Protein AF-0000000079809867 (afdb_homodimer)

Organism: NCBI:txid164759

Structure (mmCIF, N/CA/C/O backbone):
data_AF-0000000079809867-model_v1
#
loop_
_entity.id
_entity.type
_entity.pdbx_description
1 polymer 'Ribosomal RNA small subunit methyltransferase I'
#
loop_
_atom_site.group_PDB
_atom_site.id
_atom_site.type_symbol
_atom_site.label_atom_id
_atom_site.label_alt_id
_atom_site.label_comp_id
_atom_site.label_asym_id
_atom_site.label_entity_id
_atom_site.label_seq_id
_atom_site.pdbx_PDB_ins_code
_atom_site.Cartn_x
_atom_site.Cartn_y
_atom_site.Cartn_z
_atom_site.occupancy
_atom_site.B_iso_or_equiv
_atom_site.auth_seq_id
_atom_site.auth_comp_id
_atom_site.auth_asym_id
_atom_site.auth_atom_id
_atom_site.pdbx_PDB_model_num
ATOM 1 N N . MET A 1 1 ? 5.133 -26.328 -7.555 1 54.03 1 MET A N 1
ATOM 2 C CA . MET A 1 1 ? 3.998 -25.719 -8.234 1 54.03 1 MET A CA 1
ATOM 3 C C . MET A 1 1 ? 2.73 -26.547 -8.031 1 54.03 1 MET A C 1
ATOM 5 O O . MET A 1 1 ? 1.678 -26 -7.699 1 54.03 1 MET A O 1
ATOM 9 N N . SER A 1 2 ? 2.916 -27.859 -8.242 1 59.94 2 SER A N 1
ATOM 10 C CA . SER A 1 2 ? 1.771 -28.734 -8 1 59.94 2 SER A CA 1
ATOM 11 C C . SER A 1 2 ? 1.283 -28.609 -6.559 1 59.94 2 SER A C 1
ATOM 13 O O . SER A 1 2 ? 0.077 -28.547 -6.309 1 59.94 2 SER A O 1
ATOM 15 N N . ALA A 1 3 ? 2.232 -28.391 -5.742 1 57.31 3 ALA A N 1
ATOM 16 C CA . ALA A 1 3 ? 1.884 -28.344 -4.324 1 57.31 3 ALA A CA 1
ATOM 17 C C . ALA A 1 3 ? 1.095 -27.078 -4.004 1 57.31 3 ALA A C 1
ATOM 19 O O . ALA A 1 3 ? 0.098 -27.125 -3.279 1 57.31 3 ALA A O 1
ATOM 20 N N . ALA A 1 4 ? 1.498 -26.031 -4.641 1 59.59 4 ALA A N 1
ATOM 21 C CA . ALA A 1 4 ? 0.821 -24.766 -4.371 1 59.59 4 ALA A CA 1
ATOM 22 C C . ALA A 1 4 ? -0.589 -24.766 -4.953 1 59.59 4 ALA A C 1
ATOM 24 O O . ALA A 1 4 ? -1.524 -24.25 -4.332 1 59.59 4 ALA A O 1
ATOM 25 N N . ARG A 1 5 ? -0.676 -25.375 -5.973 1 68.25 5 ARG A N 1
ATOM 26 C CA . ARG A 1 5 ? -1.995 -25.5 -6.582 1 68.25 5 ARG A CA 1
ATOM 27 C C . ARG A 1 5 ? -2.912 -26.359 -5.715 1 68.25 5 ARG A C 1
ATOM 29 O O . ARG A 1 5 ? -4.078 -26.016 -5.512 1 68.25 5 ARG A O 1
ATOM 36 N N . ASP A 1 6 ? -2.227 -27.328 -5.266 1 75.06 6 ASP A N 1
ATOM 37 C CA . ASP A 1 6 ? -2.975 -28.219 -4.375 1 75.06 6 ASP A CA 1
ATOM 38 C C . ASP A 1 6 ? -3.369 -27.5 -3.088 1 75.06 6 ASP A C 1
ATOM 40 O O . ASP A 1 6 ? -4.461 -27.703 -2.561 1 75.06 6 ASP A O 1
ATOM 44 N N . ALA A 1 7 ? -2.459 -26.594 -2.758 1 73.69 7 ALA A N 1
ATOM 45 C CA . ALA A 1 7 ? -2.738 -25.844 -1.543 1 73.69 7 ALA A CA 1
ATOM 46 C C . ALA A 1 7 ? -3.953 -24.938 -1.729 1 73.69 7 ALA A C 1
ATOM 48 O O . ALA A 1 7 ? -4.797 -24.828 -0.837 1 73.69 7 ALA A O 1
ATOM 49 N N . ALA A 1 8 ? -4.082 -24.375 -2.816 1 82.31 8 ALA A N 1
ATOM 50 C CA . ALA A 1 8 ? -5.223 -23.5 -3.08 1 82.31 8 ALA A CA 1
ATOM 51 C C . ALA A 1 8 ? -6.52 -24.297 -3.172 1 82.31 8 ALA A C 1
ATOM 53 O O . ALA A 1 8 ? -7.543 -23.906 -2.605 1 82.31 8 ALA A O 1
ATOM 54 N N . ALA A 1 9 ? -6.434 -25.453 -3.781 1 82.88 9 ALA A N 1
ATOM 55 C CA . ALA A 1 9 ? -7.629 -26.234 -4.062 1 82.88 9 ALA A CA 1
ATOM 56 C C . ALA A 1 9 ? -8.188 -26.859 -2.785 1 82.88 9 ALA A C 1
ATOM 58 O O . ALA A 1 9 ? -9.398 -27.094 -2.672 1 82.88 9 ALA A O 1
ATOM 59 N N . ALA A 1 10 ? -7.371 -27.031 -1.84 1 83.62 10 ALA A N 1
ATOM 60 C CA . ALA A 1 10 ? -7.758 -27.75 -0.632 1 83.62 10 ALA A CA 1
ATOM 61 C C . ALA A 1 10 ? -8.383 -26.812 0.394 1 83.62 10 ALA A C 1
ATOM 63 O O . ALA A 1 10 ? -8.969 -27.266 1.384 1 83.62 10 ALA A O 1
ATOM 64 N N . GLN A 1 11 ? -8.391 -25.562 0.105 1 88.81 11 GLN A N 1
ATOM 65 C CA . GLN A 1 11 ? -8.875 -24.594 1.072 1 88.81 11 GLN A CA 1
ATOM 66 C C . GLN A 1 11 ? -10.391 -24.422 0.968 1 88.81 11 GLN A C 1
ATOM 68 O O . GLN A 1 11 ? -11 -24.859 -0.004 1 88.81 11 GLN A O 1
ATOM 73 N N . HIS A 1 12 ? -10.875 -23.875 2.061 1 90.31 12 HIS A N 1
ATOM 74 C CA . HIS A 1 12 ? -12.305 -23.578 2.08 1 90.31 12 HIS A CA 1
ATOM 75 C C . HIS A 1 12 ? -12.602 -22.203 1.491 1 90.31 12 HIS A C 1
ATOM 77 O O . HIS A 1 12 ? -12.016 -21.203 1.919 1 90.31 12 HIS A O 1
ATOM 83 N N . TYR A 1 13 ? -13.477 -22.203 0.515 1 95 13 TYR A N 1
ATOM 84 C CA . TYR A 1 13 ? -13.938 -20.969 -0.114 1 95 13 TYR A CA 1
ATOM 85 C C . TYR A 1 13 ? -15.43 -20.766 0.12 1 95 13 TYR A C 1
ATOM 87 O O . TYR A 1 13 ? -16.25 -21.219 -0.674 1 95 13 TYR A O 1
ATOM 95 N N . PRO A 1 14 ? -15.75 -20 1.085 1 95.44 14 PRO A N 1
ATOM 96 C CA . PRO A 1 14 ? -17.156 -19.859 1.492 1 95.44 14 PRO A CA 1
ATOM 97 C C . PRO A 1 14 ? -18.047 -19.359 0.364 1 95.44 14 PRO A C 1
ATOM 99 O O . PRO A 1 14 ? -17.625 -18.516 -0.439 1 95.44 14 PRO A O 1
ATOM 102 N N . GLN A 1 15 ? -19.281 -19.859 0.411 1 96.69 15 GLN A N 1
ATOM 103 C CA . GLN A 1 15 ? -20.328 -19.328 -0.459 1 96.69 15 GLN A CA 1
ATOM 104 C C . GLN A 1 15 ? -20.922 -18.047 0.105 1 96.69 15 GLN A C 1
ATOM 106 O O . GLN A 1 15 ? -20.734 -17.734 1.281 1 96.69 15 GLN A O 1
ATOM 111 N N . GLY A 1 16 ? -21.578 -17.266 -0.773 1 97.81 16 GLY A N 1
ATOM 112 C CA . GLY A 1 16 ? -22.203 -16.031 -0.326 1 97.81 16 GLY A CA 1
ATOM 113 C C . GLY A 1 16 ? -21.203 -14.969 0.082 1 97.81 16 GLY A C 1
ATOM 114 O O . GLY A 1 16 ? -21.469 -14.164 0.981 1 97.81 16 GLY A O 1
ATOM 115 N N . ALA A 1 17 ? -20.016 -15.055 -0.554 1 98.12 17 ALA A N 1
ATOM 116 C CA . ALA A 1 17 ? -18.953 -14.109 -0.204 1 98.12 17 ALA A CA 1
ATOM 117 C C . ALA A 1 17 ? -18.391 -13.43 -1.449 1 98.12 17 ALA A C 1
ATOM 119 O O . ALA A 1 17 ? -18.406 -14.008 -2.539 1 98.12 17 ALA A O 1
ATOM 120 N N . LEU A 1 18 ? -18 -12.195 -1.239 1 98.62 18 LEU A N 1
ATOM 121 C CA . LEU A 1 18 ? -17.297 -11.438 -2.273 1 98.62 18 LEU A CA 1
ATOM 122 C C . LEU A 1 18 ? -15.789 -11.609 -2.15 1 98.62 18 LEU A C 1
ATOM 124 O O . LEU A 1 18 ? -15.211 -11.281 -1.115 1 98.62 18 LEU A O 1
ATOM 128 N N . TYR A 1 19 ? -15.188 -12.164 -3.182 1 98.62 19 TYR A N 1
ATOM 129 C CA . TYR A 1 19 ? -13.734 -12.281 -3.248 1 98.62 19 TYR A CA 1
ATOM 130 C C . TYR A 1 19 ? -13.133 -11.109 -4.004 1 98.62 19 TYR A C 1
ATOM 132 O O . TYR A 1 19 ? -13.43 -10.891 -5.18 1 98.62 19 TYR A O 1
ATOM 140 N N . VAL A 1 20 ? -12.336 -10.328 -3.344 1 98.5 20 VAL A N 1
ATOM 141 C CA . VAL A 1 20 ? -11.656 -9.195 -3.963 1 98.5 20 VAL A CA 1
ATOM 142 C C . VAL A 1 20 ? -10.25 -9.602 -4.391 1 98.5 20 VAL A C 1
ATOM 144 O O . VAL A 1 20 ? -9.359 -9.773 -3.551 1 98.5 20 VAL A O 1
ATOM 147 N N . VAL A 1 21 ? -10.047 -9.68 -5.707 1 98.31 21 VAL A N 1
ATOM 148 C CA . VAL A 1 21 ? -8.898 -10.406 -6.242 1 98.31 21 VAL A CA 1
ATOM 149 C C . VAL A 1 21 ? -7.93 -9.43 -6.906 1 98.31 21 VAL A C 1
ATOM 151 O O . VAL A 1 21 ? -8.312 -8.695 -7.82 1 98.31 21 VAL A O 1
ATOM 154 N N . ALA A 1 22 ? -6.684 -9.461 -6.449 1 98.44 22 ALA A N 1
ATOM 155 C CA . ALA A 1 22 ? -5.633 -8.688 -7.105 1 98.44 22 ALA A CA 1
ATOM 156 C C . ALA A 1 22 ? -5.16 -9.375 -8.383 1 98.44 22 ALA A C 1
ATOM 158 O O . ALA A 1 22 ? -5 -10.602 -8.414 1 98.44 22 ALA A O 1
ATOM 159 N N . THR A 1 23 ? -4.984 -8.617 -9.43 1 97.62 23 THR A N 1
ATOM 160 C CA . THR A 1 23 ? -4.484 -9.109 -10.703 1 97.62 23 THR A CA 1
ATOM 161 C C . THR A 1 23 ? -3.152 -8.461 -11.055 1 97.62 23 THR A C 1
ATOM 163 O O . THR A 1 23 ? -2.691 -7.559 -10.352 1 97.62 23 THR A O 1
ATOM 166 N N . PRO A 1 24 ? -2.504 -8.914 -12.078 1 97.06 24 PRO A N 1
ATOM 167 C CA . PRO A 1 24 ? -1.196 -8.367 -12.445 1 97.06 24 PRO A CA 1
ATOM 168 C C . PRO A 1 24 ? -1.267 -6.895 -12.852 1 97.06 24 PRO A C 1
ATOM 170 O O . PRO A 1 24 ? -2.324 -6.414 -13.266 1 97.06 24 PRO A O 1
ATOM 173 N N . ILE A 1 25 ? -0.095 -6.25 -12.75 1 97.12 25 ILE A N 1
ATOM 174 C CA . ILE A 1 25 ? -0.03 -4.848 -13.156 1 97.12 25 ILE A CA 1
ATOM 175 C C . ILE A 1 25 ? 0.797 -4.719 -14.43 1 97.12 25 ILE A C 1
ATOM 177 O O . ILE A 1 25 ? 1.197 -3.615 -14.805 1 97.12 25 ILE A O 1
ATOM 181 N N . GLY A 1 26 ? 1.12 -5.844 -15.094 1 94.69 26 GLY A N 1
ATOM 182 C CA . GLY A 1 26 ? 1.86 -5.793 -16.344 1 94.69 26 GLY A CA 1
ATOM 183 C C . GLY A 1 26 ? 2.477 -7.125 -16.734 1 94.69 26 GLY A C 1
ATOM 184 O O . GLY A 1 26 ? 2.678 -7.402 -17.906 1 94.69 26 GLY A O 1
ATOM 185 N N . ASN A 1 27 ? 2.854 -7.934 -15.789 1 95.81 27 ASN A N 1
ATOM 186 C CA . ASN A 1 27 ? 3.439 -9.25 -15.992 1 95.81 27 ASN A CA 1
ATOM 187 C C . ASN A 1 27 ? 2.459 -10.367 -15.633 1 95.81 27 ASN A C 1
ATOM 189 O O . ASN A 1 27 ? 2.115 -10.539 -14.461 1 95.81 27 ASN A O 1
ATOM 193 N N . LEU A 1 28 ? 2.094 -11.172 -16.547 1 93.88 28 LEU A N 1
ATOM 194 C CA . LEU A 1 28 ? 1.052 -12.18 -16.375 1 93.88 28 LEU A CA 1
ATOM 195 C C . LEU A 1 28 ? 1.439 -13.188 -15.297 1 93.88 28 LEU A C 1
ATOM 197 O O . LEU A 1 28 ? 0.572 -13.82 -14.688 1 93.88 28 LEU A O 1
ATOM 201 N N . ALA A 1 29 ? 2.676 -13.289 -15.055 1 95.19 29 ALA A N 1
ATOM 202 C CA . ALA A 1 29 ? 3.139 -14.273 -14.07 1 95.19 29 ALA A CA 1
ATOM 203 C C . ALA A 1 29 ? 3.021 -13.727 -12.656 1 95.19 29 ALA A C 1
ATOM 205 O O . ALA A 1 29 ? 3.258 -14.453 -11.68 1 95.19 29 ALA A O 1
ATOM 206 N N . ASP A 1 30 ? 2.631 -12.469 -12.539 1 96.75 30 ASP A N 1
ATOM 207 C CA . ASP A 1 30 ? 2.443 -11.875 -11.227 1 96.75 30 ASP A CA 1
ATOM 208 C C . ASP A 1 30 ? 1.02 -12.094 -10.719 1 96.75 30 ASP A C 1
ATOM 210 O O . ASP A 1 30 ? 0.36 -11.148 -10.273 1 96.75 30 ASP A O 1
ATOM 214 N N . ILE A 1 31 ? 0.559 -13.297 -10.766 1 96.38 31 ILE A N 1
ATOM 215 C CA . ILE A 1 31 ? -0.742 -13.742 -10.273 1 96.38 31 ILE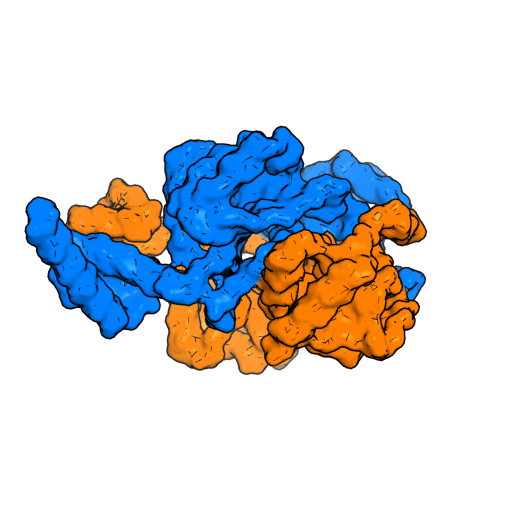 A CA 1
ATOM 216 C C . ILE A 1 31 ? -0.555 -14.852 -9.25 1 96.38 31 ILE A C 1
ATOM 218 O O . ILE A 1 31 ? 0.304 -15.719 -9.414 1 96.38 31 ILE A O 1
ATOM 222 N N . THR A 1 32 ? -1.325 -14.773 -8.164 1 96.06 32 THR A N 1
ATOM 223 C CA . THR A 1 32 ? -1.186 -15.773 -7.105 1 96.06 32 THR A CA 1
ATOM 224 C C . THR A 1 32 ? -1.921 -17.062 -7.477 1 96.06 32 THR A C 1
ATOM 226 O O . THR A 1 32 ? -2.859 -17.031 -8.273 1 96.06 32 THR A O 1
ATOM 229 N N . LEU A 1 33 ? -1.54 -18.109 -6.867 1 94.38 33 LEU A N 1
ATOM 230 C CA . LEU A 1 33 ? -2.203 -19.391 -7.074 1 94.38 33 LEU A CA 1
ATOM 231 C C . LEU A 1 33 ? -3.646 -19.344 -6.582 1 94.38 33 LEU A C 1
ATOM 233 O O . LEU A 1 33 ? -4.547 -19.891 -7.23 1 94.38 33 LEU A O 1
ATOM 237 N N . ARG A 1 34 ? -3.857 -18.719 -5.484 1 95.94 34 ARG A N 1
ATOM 238 C CA . ARG A 1 34 ? -5.195 -18.594 -4.918 1 95.94 34 ARG A CA 1
ATOM 239 C C . ARG A 1 34 ? -6.102 -17.766 -5.824 1 95.94 34 ARG A C 1
ATOM 241 O O . ARG A 1 34 ? -7.277 -18.094 -5.992 1 95.94 34 ARG A O 1
ATOM 248 N N . ALA A 1 35 ? -5.551 -16.719 -6.398 1 96.69 35 ALA A N 1
ATOM 249 C CA . ALA A 1 35 ? -6.316 -15.906 -7.336 1 96.69 35 ALA A CA 1
ATOM 250 C C . ALA A 1 35 ? -6.773 -16.734 -8.539 1 96.69 35 ALA A C 1
ATOM 252 O O . ALA A 1 35 ? -7.938 -16.672 -8.93 1 96.69 35 ALA A O 1
ATOM 253 N N . LEU A 1 36 ? -5.84 -17.5 -9.094 1 94.12 36 LEU A N 1
ATOM 254 C CA . LEU A 1 36 ? -6.172 -18.344 -10.242 1 94.12 36 LEU A CA 1
ATOM 255 C C . LEU A 1 36 ? -7.293 -19.312 -9.891 1 94.12 36 LEU A C 1
ATOM 257 O O . LEU A 1 36 ? -8.227 -19.484 -10.68 1 94.12 36 LEU A O 1
ATOM 261 N N . HIS A 1 37 ? -7.207 -19.875 -8.781 1 94.69 37 HIS A N 1
ATOM 262 C CA . HIS A 1 37 ? -8.219 -20.828 -8.344 1 94.69 37 HIS A CA 1
ATOM 263 C C . HIS A 1 37 ? -9.578 -20.156 -8.203 1 94.69 37 HIS A C 1
ATOM 265 O O . HIS A 1 37 ? -10.586 -20.672 -8.695 1 94.69 37 HIS A O 1
ATOM 271 N N . VAL A 1 38 ? -9.617 -19.031 -7.559 1 96.56 38 VAL A N 1
ATOM 272 C CA . VAL A 1 38 ? -10.867 -18.328 -7.277 1 96.56 38 VAL A CA 1
ATOM 273 C C . VAL A 1 38 ? -11.484 -17.828 -8.578 1 96.56 38 VAL A C 1
ATOM 275 O O . VAL A 1 38 ? -12.703 -17.859 -8.75 1 96.56 38 VAL A O 1
ATOM 278 N N . LEU A 1 39 ? -10.625 -17.344 -9.484 1 95.69 39 LEU A N 1
ATOM 279 C CA . LEU A 1 39 ? -11.133 -16.875 -10.773 1 95.69 39 LEU A CA 1
ATOM 280 C C . LEU A 1 39 ? -11.836 -17.984 -11.531 1 95.69 39 LEU A C 1
ATOM 282 O O . LEU A 1 39 ? -12.797 -17.75 -12.258 1 95.69 39 LEU A O 1
ATOM 286 N N . GLN A 1 40 ? -11.383 -19.172 -11.344 1 93.06 40 GLN A N 1
ATOM 287 C CA . GLN A 1 40 ? -12.016 -20.328 -11.945 1 93.06 40 GLN A CA 1
ATOM 288 C C . GLN A 1 40 ? -13.273 -20.734 -11.195 1 93.06 40 GLN A C 1
ATOM 290 O O . GLN A 1 40 ? -14.289 -21.078 -11.805 1 93.06 40 GLN A O 1
ATOM 295 N N . LEU A 1 41 ? -13.258 -20.656 -9.93 1 94.56 41 LEU A N 1
ATOM 296 C CA . LEU A 1 41 ? -14.281 -21.188 -9.031 1 94.56 41 LEU A CA 1
ATOM 297 C C . LEU A 1 41 ? -15.492 -20.266 -8.984 1 94.56 41 LEU A C 1
ATOM 299 O O . LEU A 1 41 ? -16.625 -20.719 -8.836 1 94.56 41 LEU A O 1
ATOM 303 N N . ALA A 1 42 ? -15.289 -18.938 -9.016 1 96.88 42 ALA A N 1
ATOM 304 C CA . ALA A 1 42 ? -16.344 -17.953 -8.789 1 96.88 42 ALA A CA 1
ATOM 305 C C . ALA A 1 42 ? -17.5 -18.141 -9.781 1 96.88 42 ALA A C 1
ATOM 307 O O . ALA A 1 42 ? -17.266 -18.422 -10.961 1 96.88 42 ALA A O 1
ATOM 308 N N . ASP A 1 43 ? -18.688 -18 -9.266 1 97.25 43 ASP A N 1
ATOM 309 C CA . ASP A 1 43 ? -19.875 -18.109 -10.102 1 97.25 43 ASP A CA 1
ATOM 310 C C . ASP A 1 43 ? -20 -16.906 -11.047 1 97.25 43 ASP A C 1
ATOM 312 O O . ASP A 1 43 ? -20.406 -17.062 -12.195 1 97.25 43 ASP A O 1
ATOM 316 N N . THR A 1 44 ? -19.719 -15.812 -10.531 1 96.69 44 THR A N 1
ATOM 317 C CA . THR A 1 44 ? -19.734 -14.562 -11.273 1 96.69 44 THR A CA 1
ATOM 318 C C . THR A 1 44 ? -18.453 -13.773 -11.039 1 96.69 44 THR A C 1
ATOM 320 O O . THR A 1 44 ? -17.922 -13.75 -9.922 1 96.69 44 THR A O 1
ATOM 323 N N . LEU A 1 45 ? -18 -13.227 -12.141 1 97.19 45 LEU A N 1
ATOM 324 C CA . LEU A 1 45 ? -16.844 -12.336 -12.062 1 97.19 45 LEU A CA 1
ATOM 325 C C . LEU A 1 45 ? -17.25 -10.898 -12.375 1 97.19 45 LEU A C 1
ATOM 327 O O . LEU A 1 45 ? -17.547 -10.57 -13.523 1 97.19 45 LEU A O 1
ATOM 331 N N . ALA A 1 46 ? -17.328 -10.086 -11.344 1 96.56 46 ALA A N 1
ATOM 332 C CA . ALA A 1 46 ? -17.5 -8.648 -11.531 1 96.56 46 ALA A CA 1
ATOM 333 C C . ALA A 1 46 ? -16.172 -7.961 -11.844 1 96.56 46 ALA A C 1
ATOM 335 O O . ALA A 1 46 ? -15.141 -8.305 -11.273 1 96.56 46 ALA A O 1
ATOM 336 N N . CYS A 1 47 ? -16.25 -7.027 -12.82 1 95.06 47 CYS A N 1
ATOM 337 C CA . CYS A 1 47 ? -14.984 -6.41 -13.203 1 95.06 47 CYS A CA 1
ATOM 338 C C . CYS A 1 47 ? -15.211 -5.004 -13.75 1 95.06 47 CYS A C 1
ATOM 340 O O . CYS A 1 47 ? -16.328 -4.641 -14.094 1 95.06 47 CYS A O 1
ATOM 342 N N . GLU A 1 48 ? -14.102 -4.258 -13.75 1 90.25 48 GLU A N 1
ATOM 343 C CA . GLU A 1 48 ? -14.141 -2.893 -14.266 1 90.25 48 GLU A CA 1
ATOM 344 C C . GLU A 1 48 ? -14.398 -2.881 -15.766 1 90.25 48 GLU A C 1
ATOM 346 O O . GLU A 1 48 ? -15.336 -2.221 -16.234 1 90.25 48 GLU A O 1
ATOM 351 N N . ASP A 1 49 ? -13.672 -3.566 -16.578 1 92 49 ASP A N 1
ATOM 352 C CA . ASP A 1 49 ? -13.789 -3.729 -18.016 1 92 49 ASP A CA 1
ATOM 353 C C . ASP A 1 49 ? -13.836 -5.207 -18.406 1 92 49 ASP A C 1
ATOM 355 O O . ASP A 1 49 ? -12.836 -5.918 -18.281 1 92 49 ASP A O 1
ATOM 359 N N . THR A 1 50 ? -14.945 -5.664 -19 1 93.06 50 THR A N 1
ATOM 360 C CA . THR A 1 50 ? -15.148 -7.078 -19.281 1 93.06 50 THR A CA 1
ATOM 361 C C . THR A 1 50 ? -14.219 -7.551 -20.391 1 93.06 50 THR A C 1
ATOM 363 O O . THR A 1 50 ? -13.773 -8.703 -20.391 1 93.06 50 THR A O 1
ATOM 366 N N . ARG A 1 51 ? -13.977 -6.742 -21.328 1 92.06 51 ARG A N 1
ATOM 367 C CA . ARG A 1 51 ? -13.086 -7.129 -22.406 1 92.06 51 ARG A CA 1
ATOM 368 C C . ARG A 1 51 ? -11.664 -7.363 -21.906 1 92.06 51 ARG A C 1
ATOM 370 O O . ARG A 1 51 ? -11.023 -8.344 -22.281 1 92.06 51 ARG A O 1
ATOM 377 N N . HIS A 1 52 ? -11.234 -6.453 -21.047 1 92.94 52 HIS A N 1
ATOM 378 C CA . HIS A 1 52 ? -9.922 -6.59 -20.438 1 92.94 52 HIS A CA 1
ATOM 379 C C . HIS A 1 52 ? -9.836 -7.863 -19.594 1 92.94 52 HIS A C 1
ATOM 381 O O . HIS A 1 52 ? -8.859 -8.609 -19.703 1 92.94 52 HIS A O 1
ATOM 387 N N . THR A 1 53 ? -10.82 -8.055 -18.859 1 94.5 53 THR A N 1
ATOM 388 C CA . THR A 1 53 ? -10.844 -9.219 -17.969 1 94.5 53 THR A CA 1
ATOM 389 C C . THR A 1 53 ? -10.906 -10.508 -18.766 1 94.5 53 THR A C 1
ATOM 391 O O . THR A 1 53 ? -10.242 -11.492 -18.422 1 94.5 53 THR A O 1
ATOM 394 N N . GLN A 1 54 ? -11.602 -10.516 -19.797 1 94.44 54 GLN A N 1
ATOM 395 C CA . GLN A 1 54 ? -11.688 -11.695 -20.656 1 94.44 54 GLN A CA 1
ATOM 396 C C . GLN A 1 54 ? -10.32 -12.047 -21.234 1 94.44 54 GLN A C 1
ATOM 398 O O . GLN A 1 54 ? -9.953 -13.227 -21.297 1 94.44 54 GLN A O 1
ATOM 403 N N . SER A 1 55 ? -9.68 -11.039 -21.688 1 93.94 55 SER A N 1
ATOM 404 C CA . SER A 1 55 ? -8.344 -11.242 -22.234 1 93.94 55 SER A CA 1
ATOM 405 C C . SER A 1 55 ? -7.41 -11.844 -21.188 1 93.94 55 SER A C 1
ATOM 407 O O . SER A 1 55 ? -6.609 -12.734 -21.484 1 93.94 55 SER A O 1
ATOM 409 N N . LEU A 1 56 ? -7.508 -11.359 -20.016 1 93.81 56 LEU A N 1
ATOM 410 C CA . LEU A 1 56 ? -6.707 -11.875 -18.906 1 93.81 56 LEU A CA 1
ATOM 411 C C . LEU A 1 56 ? -7.027 -13.336 -18.625 1 93.81 56 LEU A C 1
ATOM 413 O O . LEU A 1 56 ? -6.121 -14.156 -18.469 1 93.81 56 LEU A O 1
ATOM 417 N N . LEU A 1 57 ? -8.312 -13.68 -18.609 1 94.38 57 LEU A N 1
ATOM 418 C CA . LEU A 1 57 ? -8.75 -15.055 -18.344 1 94.38 57 LEU A CA 1
ATOM 419 C C . LEU A 1 57 ? -8.266 -15.992 -19.438 1 94.38 57 LEU A C 1
ATOM 421 O O . LEU A 1 57 ? -7.793 -17.094 -19.156 1 94.38 57 LEU A O 1
ATOM 425 N N . ARG A 1 58 ? -8.336 -15.562 -20.609 1 92.56 58 ARG A N 1
ATOM 426 C CA . ARG A 1 58 ? -7.871 -16.359 -21.734 1 92.56 58 ARG A CA 1
ATOM 427 C C . ARG A 1 58 ? -6.379 -16.656 -21.625 1 92.56 58 ARG A C 1
ATOM 429 O O . ARG A 1 58 ? -5.938 -17.766 -21.906 1 92.56 58 ARG A O 1
ATOM 436 N N . ALA A 1 59 ? -5.656 -15.656 -21.234 1 92.38 59 ALA A N 1
ATOM 437 C CA . ALA A 1 59 ? -4.215 -15.82 -21.062 1 92.38 59 ALA A CA 1
ATOM 438 C C . ALA A 1 59 ? -3.902 -16.922 -20.047 1 92.38 59 ALA A C 1
ATOM 440 O O . ALA A 1 59 ? -2.861 -17.578 -20.125 1 92.38 59 ALA A O 1
ATOM 441 N N . TYR A 1 60 ? -4.801 -17.156 -19.109 1 91.88 60 TYR A N 1
ATOM 442 C CA . TYR A 1 60 ? -4.586 -18.141 -18.062 1 91.88 60 TYR A CA 1
ATOM 443 C C . TYR A 1 60 ? -5.289 -19.453 -18.391 1 91.88 60 TYR A C 1
ATOM 445 O O . TYR A 1 60 ? -5.281 -20.391 -17.594 1 91.88 60 TYR A O 1
ATOM 453 N N . GLY A 1 61 ? -6 -19.5 -19.5 1 90.81 61 GLY A N 1
ATOM 454 C CA . GLY A 1 61 ? -6.742 -20.688 -19.875 1 90.81 61 GLY A CA 1
ATOM 455 C C . GLY A 1 61 ? -8.008 -20.891 -19.062 1 90.81 61 GLY A C 1
ATOM 456 O O . GLY A 1 61 ? -8.453 -22.031 -18.875 1 90.81 61 GLY A O 1
ATOM 457 N N . ILE A 1 62 ? -8.453 -19.859 -18.547 1 91.38 62 ILE A N 1
ATOM 458 C CA . ILE A 1 62 ? -9.695 -19.906 -17.781 1 91.38 62 ILE A CA 1
ATOM 459 C C . ILE A 1 62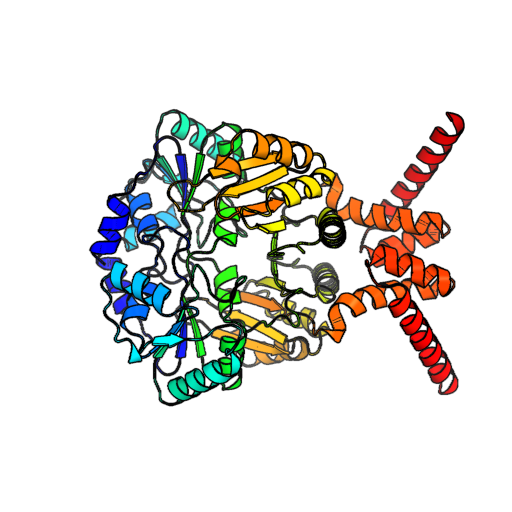 ? -10.867 -19.562 -18.688 1 91.38 62 ILE A C 1
ATOM 461 O O . ILE A 1 62 ? -10.906 -18.484 -19.281 1 91.38 62 ILE A O 1
ATOM 465 N N . ASP A 1 63 ? -11.711 -20.516 -18.781 1 88.81 63 ASP A N 1
ATOM 466 C CA . ASP A 1 63 ? -12.898 -20.312 -19.609 1 88.81 63 ASP A CA 1
ATOM 467 C C . ASP A 1 63 ? -14.094 -19.875 -18.766 1 88.81 63 ASP A C 1
ATOM 469 O O . ASP A 1 63 ? -14.578 -20.625 -17.922 1 88.81 63 ASP A O 1
ATOM 473 N N . LYS A 1 64 ? -14.445 -18.672 -18.875 1 90.62 64 LYS A N 1
ATOM 474 C CA . LYS A 1 64 ? -15.633 -18.141 -18.234 1 90.62 64 LYS A CA 1
ATOM 475 C C . LYS A 1 64 ? -16.578 -17.516 -19.25 1 90.62 64 LYS A C 1
ATOM 477 O O . LYS A 1 64 ? -16.203 -16.594 -19.969 1 90.62 64 LYS A O 1
ATOM 482 N N . PRO A 1 65 ? -17.812 -18.109 -19.312 1 91.38 65 PRO A N 1
ATOM 483 C CA . PRO A 1 65 ? -18.797 -17.547 -20.25 1 91.38 65 PRO A CA 1
ATOM 484 C C . PRO A 1 65 ? -19.047 -16.062 -20 1 91.38 65 PRO A C 1
ATOM 486 O O . PRO A 1 65 ? -19 -15.602 -18.844 1 91.38 65 PRO A O 1
ATOM 489 N N . SER A 1 66 ? -19.359 -15.352 -21.047 1 89.94 66 SER A N 1
ATOM 490 C CA . SER A 1 66 ? -19.531 -13.906 -21 1 89.94 66 SER A CA 1
ATOM 491 C C . SER A 1 66 ? -20.688 -13.523 -20.078 1 89.94 66 SER A C 1
ATOM 493 O O . SER A 1 66 ? -20.688 -12.445 -19.484 1 89.94 66 SER A O 1
ATOM 495 N N . ASP A 1 67 ? -21.609 -14.406 -19.969 1 91.25 67 ASP A N 1
ATOM 496 C CA . ASP A 1 67 ? -22.781 -14.094 -19.172 1 91.25 67 ASP A CA 1
ATOM 497 C C . ASP A 1 67 ? -22.469 -14.211 -17.672 1 91.25 67 ASP A C 1
ATOM 499 O O . ASP A 1 67 ? -23.281 -13.859 -16.828 1 91.25 67 ASP A O 1
ATOM 503 N N . ARG A 1 68 ? -21.281 -14.656 -17.375 1 94.12 68 ARG A N 1
ATOM 504 C CA . ARG A 1 68 ? -20.828 -14.727 -15.984 1 94.12 68 ARG A CA 1
ATOM 505 C C . ARG A 1 68 ? -19.906 -13.562 -15.641 1 94.12 68 ARG A C 1
ATOM 507 O O . ARG A 1 68 ? -19.312 -13.523 -14.562 1 94.12 68 ARG A O 1
ATOM 514 N N . LEU A 1 69 ? -19.734 -12.727 -16.562 1 94.69 69 LEU A N 1
ATOM 515 C CA . LEU A 1 69 ? -19 -11.484 -16.328 1 94.69 69 LEU A CA 1
ATOM 516 C C . LEU A 1 69 ? -19.969 -10.32 -16.109 1 94.69 69 LEU A C 1
ATOM 518 O O . LEU A 1 69 ? -20.938 -10.164 -16.859 1 94.69 69 LEU A O 1
ATOM 522 N N . LEU A 1 70 ? -19.766 -9.586 -15.047 1 93.88 70 LEU A N 1
ATOM 523 C CA . LEU A 1 70 ? -20.578 -8.422 -14.703 1 93.88 70 LEU A CA 1
ATOM 524 C C . LEU A 1 70 ? -19.719 -7.156 -14.688 1 93.88 70 LEU A C 1
ATOM 526 O O . LEU A 1 70 ? -18.766 -7.055 -13.914 1 93.88 70 LEU A O 1
ATOM 530 N N . ALA A 1 71 ? -20.062 -6.203 -15.547 1 90.75 71 ALA A N 1
ATOM 531 C CA . ALA A 1 71 ? -19.328 -4.938 -15.57 1 90.75 71 ALA A CA 1
ATOM 532 C C . ALA A 1 71 ? -19.672 -4.086 -14.352 1 90.75 71 ALA A C 1
ATOM 534 O O . ALA A 1 71 ? -20.844 -3.889 -14.031 1 90.75 71 ALA A O 1
ATOM 535 N N . LEU A 1 72 ? -18.703 -3.652 -13.672 1 88.69 72 LEU A N 1
ATOM 536 C CA . LEU A 1 72 ? -18.828 -2.789 -12.5 1 88.69 72 LEU A CA 1
ATOM 537 C C . LEU A 1 72 ? -17.75 -1.701 -12.516 1 88.69 72 LEU A C 1
ATOM 539 O O . LEU A 1 72 ? -16.594 -1.96 -12.195 1 88.69 72 LEU A O 1
ATOM 543 N N . HIS A 1 73 ? -18.172 -0.525 -12.914 1 79.38 73 HIS A N 1
ATOM 544 C CA . HIS A 1 73 ? -17.266 0.613 -12.977 1 79.38 73 HIS A CA 1
ATOM 545 C C . HIS A 1 73 ? -17.828 1.813 -12.227 1 79.38 73 HIS A C 1
ATOM 547 O O . HIS A 1 73 ? -18.906 1.721 -11.617 1 79.38 73 HIS A O 1
ATOM 553 N N . GLN A 1 74 ? -17.031 2.809 -12.195 1 70.81 74 GLN A N 1
ATOM 554 C CA . GLN A 1 74 ? -17.328 3.965 -11.359 1 70.81 74 GLN A CA 1
ATOM 555 C C . GLN A 1 74 ? -18.719 4.535 -11.68 1 70.81 74 GLN A C 1
ATOM 557 O O . GLN A 1 74 ? -19.453 4.949 -10.781 1 70.81 74 GLN A O 1
ATOM 562 N N . HIS A 1 75 ? -19.203 4.391 -12.859 1 73.75 75 HIS A N 1
ATOM 563 C CA . HIS A 1 75 ? -20.406 5.059 -13.312 1 73.75 75 HIS A CA 1
ATOM 564 C C . HIS A 1 75 ? -21.656 4.242 -12.969 1 73.75 75 HIS A C 1
ATOM 566 O O . HIS A 1 75 ? -22.766 4.785 -12.906 1 73.75 75 HIS A O 1
ATOM 572 N N . ASN A 1 76 ? -21.547 2.975 -12.781 1 79.19 76 ASN A N 1
ATOM 573 C CA . ASN A 1 76 ? -22.703 2.125 -12.5 1 79.19 76 ASN A CA 1
ATOM 574 C C . ASN A 1 76 ? -22.531 1.368 -11.188 1 79.19 76 ASN A C 1
ATOM 576 O O . ASN A 1 76 ? -23.234 0.381 -10.938 1 79.19 76 ASN A O 1
ATOM 580 N N . GLU A 1 77 ? -21.562 1.843 -10.445 1 79.62 77 GLU A N 1
ATOM 581 C CA . GLU A 1 77 ? -21.094 1.088 -9.281 1 79.62 77 GLU A CA 1
ATOM 582 C C . GLU A 1 77 ? -22.234 0.797 -8.312 1 79.62 77 GLU A C 1
ATOM 584 O O . GLU A 1 77 ? -22.344 -0.31 -7.781 1 79.62 77 GLU A O 1
ATOM 589 N N . ALA A 1 78 ? -23.156 1.673 -8.133 1 82.06 78 ALA A N 1
ATOM 590 C CA . ALA A 1 78 ? -24.234 1.48 -7.16 1 82.06 78 ALA A CA 1
ATOM 591 C C . ALA A 1 78 ? -25.188 0.38 -7.613 1 82.06 78 ALA A C 1
ATOM 593 O O . ALA A 1 78 ? -25.5 -0.533 -6.844 1 82.06 78 ALA A O 1
ATOM 594 N N . GLN A 1 79 ? -25.672 0.42 -8.797 1 87.56 79 GLN A N 1
ATOM 595 C CA . GLN A 1 79 ? -26.578 -0.587 -9.336 1 87.56 79 GLN A CA 1
ATOM 596 C C . GLN A 1 79 ? -25.906 -1.953 -9.414 1 87.56 79 GLN A C 1
ATOM 598 O O . GLN A 1 79 ? -26.484 -2.967 -9.023 1 87.56 79 GLN A O 1
ATOM 603 N N . ALA A 1 80 ? -24.75 -1.958 -9.93 1 90.69 80 ALA A N 1
ATOM 604 C CA . ALA A 1 80 ? -24 -3.203 -10.039 1 90.69 80 ALA A CA 1
ATOM 605 C C . ALA A 1 80 ? -23.734 -3.812 -8.664 1 90.69 80 ALA A C 1
ATOM 607 O O . ALA A 1 80 ? -23.766 -5.035 -8.508 1 90.69 80 ALA A O 1
ATOM 608 N N . ALA A 1 81 ? -23.531 -2.967 -7.723 1 93.75 81 ALA A N 1
ATOM 609 C CA . ALA A 1 81 ? -23.297 -3.434 -6.359 1 93.75 81 ALA A CA 1
ATOM 610 C C . ALA A 1 81 ? -24.516 -4.164 -5.809 1 93.75 81 ALA A C 1
ATOM 612 O O . ALA A 1 81 ? -24.391 -5.191 -5.141 1 93.75 81 ALA A O 1
ATOM 613 N N . GLN A 1 82 ? -25.641 -3.641 -6.105 1 94.06 82 GLN A N 1
ATOM 614 C CA . GLN A 1 82 ? -26.875 -4.281 -5.648 1 94.06 82 GLN A CA 1
ATOM 615 C C . GLN A 1 82 ? -27.047 -5.652 -6.297 1 94.06 82 GLN A C 1
ATOM 617 O O . GLN A 1 82 ? -27.5 -6.598 -5.645 1 94.06 82 GLN A O 1
ATOM 622 N N . MET A 1 83 ? -26.719 -5.711 -7.477 1 95.56 83 MET A N 1
ATOM 623 C CA . MET A 1 83 ? -26.797 -6.992 -8.172 1 95.56 83 MET A CA 1
ATOM 624 C C . MET A 1 83 ? -25.859 -8.008 -7.531 1 95.56 83 MET A C 1
ATOM 626 O O . MET A 1 83 ? -26.219 -9.172 -7.344 1 95.56 83 MET A O 1
ATOM 630 N N . VAL A 1 84 ? -24.703 -7.602 -7.227 1 97.38 84 VAL A N 1
ATOM 631 C CA . VAL A 1 84 ? -23.719 -8.469 -6.57 1 97.38 84 VAL A CA 1
ATOM 632 C C . VAL A 1 84 ? -24.266 -8.93 -5.223 1 97.38 84 VAL A C 1
ATOM 634 O O . VAL A 1 84 ? -24.188 -10.117 -4.891 1 97.38 84 VAL A O 1
ATOM 637 N N . VAL A 1 85 ? -24.844 -8.031 -4.484 1 97.88 85 VAL A N 1
ATOM 638 C CA . VAL A 1 85 ? -25.391 -8.352 -3.17 1 97.88 85 VAL A CA 1
ATOM 639 C C . VAL A 1 85 ? -26.453 -9.43 -3.307 1 97.88 85 VAL A C 1
ATOM 641 O O . VAL A 1 85 ? -26.484 -10.383 -2.531 1 97.88 85 VAL A O 1
ATOM 644 N N . GLN A 1 86 ? -27.266 -9.258 -4.254 1 97.75 86 GLN A N 1
ATOM 645 C CA . GLN A 1 86 ? -28.328 -10.234 -4.488 1 97.75 86 GLN A CA 1
ATOM 646 C C . GLN A 1 86 ? -27.75 -11.609 -4.812 1 97.75 86 GLN A C 1
ATOM 648 O O . GLN A 1 86 ? -28.234 -12.625 -4.312 1 97.75 86 GLN A O 1
ATOM 653 N N . GLN A 1 87 ? -26.766 -11.641 -5.633 1 97.81 87 GLN A N 1
ATOM 654 C CA . GLN A 1 87 ? -26.109 -12.898 -5.992 1 97.81 87 GLN A CA 1
ATOM 655 C C . GLN A 1 87 ? -25.484 -13.562 -4.77 1 97.81 87 GLN A C 1
ATOM 657 O O . GLN A 1 87 ? -25.562 -14.781 -4.605 1 97.81 87 GLN A O 1
ATOM 662 N N . LEU A 1 88 ? -24.875 -12.797 -3.955 1 98.5 88 LEU A N 1
ATOM 663 C CA . LEU A 1 88 ? -24.266 -13.305 -2.736 1 98.5 88 LEU A CA 1
ATOM 664 C C . LEU A 1 88 ? -25.328 -13.875 -1.794 1 98.5 88 LEU A C 1
ATOM 666 O O . LEU A 1 88 ? -25.125 -14.945 -1.206 1 98.5 88 LEU A O 1
ATOM 670 N N . GLN A 1 89 ? -26.375 -13.172 -1.669 1 98.19 89 GLN A N 1
ATOM 671 C CA . GLN A 1 89 ? -27.469 -13.617 -0.807 1 98.19 89 GLN A CA 1
ATOM 672 C C . GLN A 1 89 ? -28.047 -14.938 -1.303 1 98.19 89 GLN A C 1
ATOM 674 O O . GLN A 1 89 ? -28.547 -15.742 -0.51 1 98.19 89 GLN A O 1
ATOM 679 N N . ALA A 1 90 ? -27.969 -15.172 -2.559 1 98.06 90 ALA A N 1
ATOM 680 C CA . ALA A 1 90 ? -28.438 -16.422 -3.166 1 98.06 90 ALA A CA 1
ATOM 681 C C . ALA A 1 90 ? -27.406 -17.531 -3.01 1 98.06 90 ALA A C 1
ATOM 683 O O . ALA A 1 90 ? -27.594 -18.641 -3.52 1 98.06 90 ALA A O 1
ATOM 684 N N . GLY A 1 91 ? -26.266 -17.234 -2.428 1 97.88 91 GLY A N 1
ATOM 685 C CA . GLY A 1 91 ? -25.266 -18.25 -2.113 1 97.88 91 GLY A CA 1
ATOM 686 C C . GLY A 1 91 ? -24.172 -18.359 -3.158 1 97.88 91 GLY A C 1
ATOM 687 O O . GLY A 1 91 ? -23.359 -19.297 -3.125 1 97.88 91 GLY A O 1
ATOM 688 N N . GLN A 1 92 ? -24.125 -17.453 -4.043 1 97.81 92 GLN A N 1
ATOM 689 C CA . GLN A 1 92 ? -23.109 -17.484 -5.09 1 97.81 92 GLN A CA 1
ATOM 690 C C . GLN A 1 92 ? -21.797 -16.891 -4.598 1 97.81 92 GLN A C 1
ATOM 692 O O . GLN A 1 92 ? -21.781 -16.047 -3.707 1 97.81 92 GLN A O 1
ATOM 697 N N . ARG A 1 93 ? -20.734 -17.422 -5.168 1 98.12 93 ARG A N 1
ATOM 698 C CA . ARG A 1 93 ? -19.422 -16.812 -5.02 1 98.12 93 ARG A CA 1
ATOM 699 C C . ARG A 1 93 ? -19.172 -15.781 -6.121 1 98.12 93 ARG A C 1
ATOM 701 O O . ARG A 1 93 ? -19.219 -16.109 -7.305 1 98.12 93 ARG A O 1
ATOM 708 N N . VAL A 1 94 ? -18.969 -14.57 -5.668 1 98.44 94 VAL A N 1
ATOM 709 C CA . VAL A 1 94 ? -18.656 -13.523 -6.641 1 98.44 94 VAL A CA 1
ATOM 710 C C . VAL A 1 94 ? -17.219 -13.039 -6.434 1 98.44 94 VAL A C 1
ATOM 712 O O . VAL A 1 94 ? -16.797 -12.812 -5.301 1 98.44 94 VAL A O 1
ATOM 715 N N . ALA A 1 95 ? -16.453 -12.961 -7.543 1 98.38 95 ALA A N 1
ATOM 716 C CA . ALA A 1 95 ? -15.141 -12.344 -7.523 1 98.38 95 ALA A CA 1
ATOM 717 C C . ALA A 1 95 ? -15.172 -10.969 -8.18 1 98.38 95 ALA A C 1
ATOM 719 O O . ALA A 1 95 ? -15.883 -10.758 -9.164 1 98.38 95 ALA A O 1
ATOM 720 N N . TYR A 1 96 ? -14.453 -10.031 -7.613 1 97.88 96 TYR A N 1
ATOM 721 C CA . TYR A 1 96 ? -14.281 -8.719 -8.227 1 97.88 96 TYR A CA 1
ATOM 722 C C . TYR A 1 96 ? -12.82 -8.461 -8.555 1 97.88 96 TYR A C 1
ATOM 724 O O . TYR A 1 96 ? -11.938 -8.711 -7.73 1 97.88 96 TYR A O 1
ATOM 732 N N . VAL A 1 97 ? -12.57 -7.977 -9.789 1 97.12 97 VAL A N 1
ATOM 733 C CA . VAL A 1 97 ? -11.227 -7.582 -10.219 1 97.12 97 VAL A CA 1
ATOM 734 C C . VAL A 1 97 ? -11.281 -6.203 -10.867 1 97.12 97 VAL A C 1
ATOM 736 O O . VAL A 1 97 ? -12.258 -5.867 -11.547 1 97.12 97 VAL A O 1
ATOM 739 N N . SER A 1 98 ? -10.273 -5.379 -10.586 1 94.56 98 SER A N 1
ATOM 740 C CA . SER A 1 98 ? -10.047 -4.172 -11.375 1 94.56 98 SER A CA 1
ATOM 741 C C . SER A 1 98 ? -9.234 -4.477 -12.625 1 94.56 98 SER A C 1
ATOM 743 O O . SER A 1 98 ? -8.852 -5.625 -12.859 1 94.56 98 SER A O 1
ATOM 745 N N . ASP A 1 99 ? -8.992 -3.539 -13.422 1 92.69 99 ASP A N 1
ATOM 746 C CA . ASP A 1 99 ? -8.258 -3.756 -14.664 1 92.69 99 ASP A CA 1
ATOM 747 C C . ASP A 1 99 ? -6.82 -4.195 -14.383 1 92.69 99 ASP A C 1
ATOM 749 O O . ASP A 1 99 ? -6.246 -4.977 -15.141 1 92.69 99 ASP A O 1
ATOM 753 N N . ALA A 1 100 ? -6.281 -3.611 -13.32 1 94.5 100 ALA A N 1
ATOM 754 C CA . ALA A 1 100 ? -4.934 -4.016 -12.93 1 94.5 100 ALA A CA 1
ATOM 755 C C . ALA A 1 100 ? -4.711 -3.803 -11.43 1 94.5 100 ALA A C 1
ATOM 757 O O . ALA A 1 100 ? -5.172 -2.809 -10.867 1 94.5 100 ALA A O 1
ATOM 758 N N . GLY A 1 101 ? -4.012 -4.832 -10.891 1 96.94 101 GLY A N 1
ATOM 759 C CA . GLY A 1 101 ? -3.549 -4.66 -9.523 1 96.94 101 GLY A CA 1
ATOM 760 C C . GLY A 1 101 ? -4.621 -4.949 -8.484 1 96.94 101 GLY A C 1
ATOM 761 O O . GLY A 1 101 ? -5.551 -5.715 -8.75 1 96.94 101 GLY A O 1
ATOM 762 N N . THR A 1 102 ? -4.441 -4.449 -7.277 1 97.44 102 THR A N 1
ATOM 763 C CA . THR A 1 102 ? -5.332 -4.664 -6.145 1 97.44 102 THR A CA 1
ATOM 764 C C . THR A 1 102 ? -6.512 -3.697 -6.191 1 97.44 102 THR A C 1
ATOM 766 O O . THR A 1 102 ? -6.324 -2.479 -6.18 1 97.44 102 THR A O 1
ATOM 769 N N . PRO A 1 103 ? -7.773 -4.238 -6.242 1 95.06 103 PRO A N 1
ATOM 770 C CA . PRO A 1 103 ? -8.953 -3.373 -6.277 1 95.06 103 PRO A CA 1
ATOM 771 C C . PRO A 1 103 ? -9.039 -2.441 -5.07 1 95.06 103 PRO A C 1
ATOM 773 O O . PRO A 1 103 ? -8.617 -2.809 -3.973 1 95.06 103 PRO A O 1
ATOM 776 N N . GLY A 1 104 ? -9.602 -1.255 -5.262 1 88.69 104 GLY A N 1
ATOM 777 C CA . GLY A 1 104 ? -9.82 -0.328 -4.164 1 88.69 104 GLY A CA 1
ATOM 778 C C . GLY A 1 104 ? -8.609 0.534 -3.857 1 88.69 104 GLY A C 1
ATOM 779 O O . GLY A 1 104 ? -8.688 1.46 -3.047 1 88.69 104 GLY A O 1
ATOM 780 N N . VAL A 1 105 ? -7.473 0.202 -4.367 1 87 105 VAL A N 1
ATOM 781 C CA . VAL A 1 105 ? -6.266 1.015 -4.266 1 87 105 VAL A CA 1
ATOM 782 C C . VAL A 1 105 ? -6.102 1.853 -5.531 1 87 105 VAL A C 1
ATOM 784 O O . VAL A 1 105 ? -5.484 1.407 -6.504 1 87 105 VAL A O 1
ATOM 787 N N . SER A 1 106 ? -6.582 3.092 -5.543 1 76.69 106 SER A N 1
ATOM 788 C CA . SER A 1 106 ? -6.621 3.99 -6.688 1 76.69 106 SER A CA 1
ATOM 789 C C . SER A 1 106 ? -7.508 3.434 -7.797 1 76.69 106 SER A C 1
ATOM 791 O O . SER A 1 106 ? -7.23 3.637 -8.984 1 76.69 106 SER A O 1
ATOM 793 N N . ASP A 1 107 ? -8.43 2.539 -7.48 1 77.31 107 ASP A N 1
ATOM 794 C CA . ASP A 1 107 ? -9.352 1.877 -8.391 1 77.31 107 ASP A CA 1
ATOM 795 C C . ASP A 1 107 ? -10.75 1.78 -7.785 1 77.31 107 ASP A C 1
ATOM 797 O O . ASP A 1 107 ? -10.914 1.914 -6.57 1 77.31 107 ASP A O 1
ATOM 801 N N . PRO A 1 108 ? -11.688 1.551 -8.688 1 79.12 108 PRO A N 1
ATOM 802 C CA . PRO A 1 108 ? -13.023 1.252 -8.148 1 79.12 108 PRO A CA 1
ATOM 803 C C . PRO A 1 108 ? -13.039 0.005 -7.266 1 79.12 108 PRO A C 1
ATOM 805 O O . PRO A 1 108 ? -12.086 -0.785 -7.293 1 79.12 108 PRO A O 1
ATOM 808 N N . GLY A 1 109 ? -14.125 -0.129 -6.441 1 90.5 109 GLY A N 1
ATOM 809 C CA . GLY A 1 109 ? -14.289 -1.326 -5.633 1 90.5 109 GLY A CA 1
ATOM 810 C C . GLY A 1 109 ? -14.742 -1.032 -4.215 1 90.5 109 GLY A C 1
ATOM 811 O O . GLY A 1 109 ? -15.414 -1.855 -3.588 1 90.5 109 GLY A O 1
ATOM 812 N N . ALA A 1 110 ? -14.297 0.099 -3.738 1 90.88 110 ALA A N 1
ATOM 813 C CA . ALA A 1 110 ? -14.594 0.417 -2.344 1 90.88 110 ALA A CA 1
ATOM 814 C C . ALA A 1 110 ? -16.094 0.495 -2.105 1 90.88 110 ALA A C 1
ATOM 816 O O . ALA A 1 110 ? -16.594 0.015 -1.085 1 90.88 110 ALA A O 1
ATOM 817 N N . ARG A 1 111 ? -16.781 1.065 -2.998 1 91.44 111 ARG A N 1
ATOM 818 C CA . ARG A 1 111 ? -18.234 1.194 -2.863 1 91.44 111 ARG A CA 1
ATOM 819 C C . ARG A 1 111 ? -18.906 -0.171 -2.906 1 91.44 111 ARG A C 1
ATOM 821 O O . ARG A 1 111 ? -19.875 -0.412 -2.186 1 91.44 111 ARG A O 1
ATOM 828 N N . LEU A 1 112 ? -18.422 -0.992 -3.791 1 94.94 112 LEU A N 1
ATOM 829 C CA . LEU A 1 112 ? -18.938 -2.357 -3.848 1 94.94 112 LEU A CA 1
ATOM 830 C C . LEU A 1 112 ? -18.75 -3.064 -2.508 1 94.94 112 LEU A C 1
ATOM 832 O O . LEU A 1 112 ? -19.688 -3.65 -1.972 1 94.94 112 LEU A O 1
ATOM 836 N N . VAL A 1 113 ? -17.594 -3.027 -1.969 1 96.69 113 VAL A N 1
ATOM 837 C CA . VAL A 1 113 ? -17.266 -3.666 -0.7 1 96.69 113 VAL A CA 1
ATOM 838 C C . VAL A 1 113 ? -18.156 -3.1 0.41 1 96.69 113 VAL A C 1
ATOM 840 O O . VAL A 1 113 ? -18.688 -3.85 1.224 1 96.69 113 VAL A O 1
ATOM 843 N N . ALA A 1 114 ? -18.281 -1.805 0.381 1 94.69 114 ALA A N 1
ATOM 844 C CA . ALA A 1 114 ? -19.125 -1.155 1.381 1 94.69 114 ALA A CA 1
ATOM 845 C C . ALA A 1 114 ? -20.562 -1.673 1.309 1 94.69 114 ALA A C 1
ATOM 847 O O . ALA A 1 114 ? -21.188 -1.937 2.34 1 94.69 114 ALA A O 1
ATOM 848 N N . ALA A 1 115 ? -21.094 -1.786 0.151 1 95.19 115 ALA A N 1
ATOM 849 C CA . ALA A 1 115 ? -22.453 -2.266 -0.051 1 95.19 115 ALA A CA 1
ATOM 850 C C . ALA A 1 115 ? -22.609 -3.705 0.434 1 95.19 115 ALA A C 1
ATOM 852 O O . ALA A 1 115 ? -23.609 -4.047 1.08 1 95.19 115 ALA A O 1
ATOM 853 N N . VAL A 1 116 ? -21.672 -4.512 0.113 1 97.56 116 VAL A N 1
ATOM 854 C CA . VAL A 1 116 ? -21.688 -5.914 0.51 1 97.56 116 VAL A CA 1
ATOM 855 C C . VAL A 1 116 ? -21.656 -6.02 2.033 1 97.56 116 VAL A C 1
ATOM 857 O O . VAL A 1 116 ? -22.438 -6.773 2.627 1 97.56 116 VAL A O 1
ATOM 860 N N . GLN A 1 117 ? -20.812 -5.266 2.619 1 96.06 117 GLN A N 1
ATOM 861 C CA . GLN A 1 117 ? -20.688 -5.277 4.074 1 96.06 117 GLN A CA 1
ATOM 862 C C . GLN A 1 117 ? -21.953 -4.758 4.738 1 96.06 117 GLN A C 1
ATOM 864 O O . GLN A 1 117 ? -22.375 -5.277 5.777 1 96.06 117 GLN A O 1
ATOM 869 N N . ALA A 1 118 ? -22.531 -3.723 4.191 1 94.94 118 ALA A N 1
ATOM 870 C CA . ALA A 1 118 ? -23.766 -3.166 4.719 1 94.94 118 ALA A CA 1
ATOM 871 C C . ALA A 1 118 ? -24.891 -4.207 4.707 1 94.94 118 ALA A C 1
ATOM 873 O O . ALA A 1 118 ? -25.797 -4.16 5.539 1 94.94 118 ALA A O 1
ATOM 874 N N . ALA A 1 119 ? -24.781 -5.105 3.824 1 96.56 119 ALA A N 1
ATOM 875 C CA . ALA A 1 119 ? -25.781 -6.168 3.709 1 96.56 119 ALA A CA 1
ATOM 876 C C . ALA A 1 119 ? -25.453 -7.328 4.648 1 96.56 119 ALA A C 1
ATOM 878 O O . ALA A 1 119 ? -26.156 -8.336 4.668 1 96.56 119 ALA A O 1
ATOM 879 N N . GLY A 1 120 ? -24.359 -7.227 5.43 1 96 120 GLY A N 1
ATOM 880 C CA . GLY A 1 120 ? -23.969 -8.25 6.391 1 96 120 GLY A CA 1
ATOM 881 C C . GLY A 1 120 ? -23.234 -9.414 5.758 1 96 120 GLY A C 1
ATOM 882 O O . GLY A 1 120 ? -23.203 -10.508 6.32 1 96 120 GLY A O 1
ATOM 883 N N . LEU A 1 121 ? -22.703 -9.25 4.57 1 97.75 121 LEU A N 1
ATOM 884 C CA . LEU A 1 121 ? -22.031 -10.312 3.828 1 97.75 121 LEU A CA 1
ATOM 885 C C . LEU A 1 121 ? -20.516 -10.148 3.9 1 97.75 121 LEU A C 1
ATOM 887 O O . LEU A 1 121 ? -20.031 -9.062 4.191 1 97.75 121 LEU A O 1
ATOM 891 N N . ARG A 1 122 ? -19.844 -11.188 3.549 1 97.31 122 ARG A N 1
ATOM 892 C CA . ARG A 1 122 ? -18.391 -11.227 3.758 1 97.31 122 ARG A CA 1
ATOM 893 C C . ARG A 1 122 ? -17.641 -10.773 2.508 1 97.31 122 ARG A C 1
ATOM 895 O O . ARG A 1 122 ? -18.016 -11.133 1.39 1 97.31 122 ARG A O 1
ATOM 902 N N . CYS A 1 123 ? -16.656 -10 2.746 1 98.25 123 CYS A N 1
ATOM 903 C CA . CYS A 1 123 ? -15.641 -9.68 1.743 1 98.25 123 CYS A CA 1
ATOM 904 C C . CYS A 1 123 ? -14.305 -10.312 2.092 1 98.25 123 CYS A C 1
ATOM 906 O O . CYS A 1 123 ? -13.797 -10.133 3.201 1 9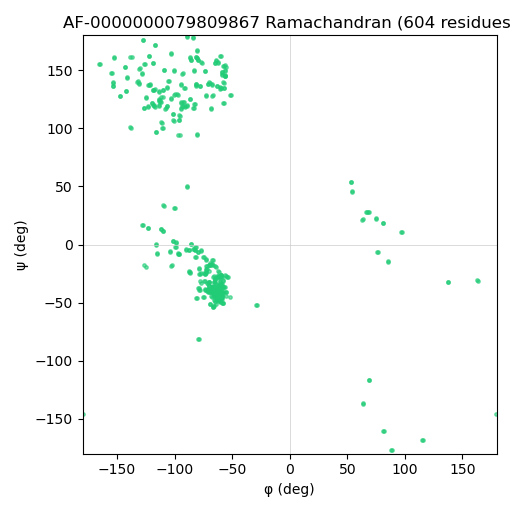8.25 123 CYS A O 1
ATOM 908 N N . ILE A 1 124 ? -13.734 -11.047 1.175 1 98.25 124 ILE A N 1
ATOM 909 C CA . ILE A 1 124 ? -12.5 -11.797 1.398 1 98.25 124 ILE A CA 1
ATOM 910 C C . ILE A 1 124 ? -11.414 -11.297 0.452 1 98.25 124 ILE A C 1
ATOM 912 O O . ILE A 1 124 ? -11.57 -11.359 -0.771 1 98.25 124 ILE A O 1
ATOM 916 N N . PRO A 1 125 ? -10.336 -10.82 1.001 1 98.5 125 PRO A N 1
ATOM 917 C CA . PRO A 1 125 ? -9.258 -10.32 0.143 1 98.5 125 PRO A CA 1
ATOM 918 C C . PRO A 1 125 ? -8.367 -11.43 -0.392 1 98.5 125 PRO A C 1
ATOM 920 O O . PRO A 1 125 ? -8.031 -12.367 0.34 1 98.5 125 PRO A O 1
ATOM 923 N N . LEU A 1 126 ? -8.016 -11.414 -1.568 1 98.38 126 LEU A N 1
ATOM 924 C CA . LEU A 1 126 ? -6.938 -12.188 -2.17 1 98.38 126 LEU A CA 1
ATOM 925 C C . LEU A 1 126 ? -5.773 -11.281 -2.564 1 98.38 126 LEU A C 1
ATOM 927 O O . LEU A 1 126 ? -5.805 -10.648 -3.625 1 98.38 126 LEU A O 1
ATOM 931 N N . PRO A 1 127 ? -4.777 -11.273 -1.731 1 98.31 127 PRO A N 1
ATOM 932 C CA . PRO A 1 127 ? -3.662 -10.344 -1.93 1 98.31 127 PRO A CA 1
ATOM 933 C C . PRO A 1 127 ? -2.916 -10.586 -3.24 1 98.31 127 PRO A C 1
ATOM 935 O O . PRO A 1 127 ? -2.928 -11.703 -3.764 1 98.31 127 PRO A O 1
ATOM 938 N N . GLY A 1 128 ? -2.211 -9.492 -3.727 1 98.06 128 GLY A N 1
ATOM 939 C CA . GLY A 1 128 ? -1.42 -9.594 -4.941 1 98.06 128 GLY A CA 1
ATOM 940 C C . GLY A 1 128 ? -0.739 -8.289 -5.32 1 98.06 128 GLY A C 1
ATOM 941 O O . GLY A 1 128 ? -0.316 -7.527 -4.449 1 98.06 128 GLY A O 1
ATOM 942 N N . ALA A 1 129 ? -0.665 -8.125 -6.609 1 98.19 129 ALA A N 1
ATOM 943 C CA . ALA A 1 129 ? 0.158 -7.043 -7.141 1 98.19 129 ALA A CA 1
ATOM 944 C C . ALA A 1 129 ? -0.478 -5.684 -6.867 1 98.19 129 ALA A C 1
ATOM 946 O O . ALA A 1 129 ? -1.697 -5.531 -6.969 1 98.19 129 ALA A O 1
ATOM 947 N N . SER A 1 130 ? 0.316 -4.789 -6.5 1 97.75 130 SER A N 1
ATOM 948 C CA . SER A 1 130 ? 0.018 -3.367 -6.375 1 97.75 130 SER A CA 1
ATOM 949 C C . SER A 1 130 ? 1.201 -2.514 -6.82 1 97.75 130 SER A C 1
ATOM 951 O O . SER A 1 130 ? 2.34 -2.762 -6.418 1 97.75 130 SER A O 1
ATOM 953 N N . SER A 1 131 ? 0.898 -1.524 -7.652 1 97.88 131 SER A N 1
ATOM 954 C CA . SER A 1 131 ? 1.996 -0.668 -8.094 1 97.88 131 SER A CA 1
ATOM 955 C C . SER A 1 131 ? 2.586 0.115 -6.922 1 97.88 131 SER A C 1
ATOM 957 O O . SER A 1 131 ? 3.791 0.368 -6.883 1 97.88 131 SER A O 1
ATOM 959 N N . VAL A 1 132 ? 1.776 0.403 -5.941 1 97.38 132 VAL A N 1
ATOM 960 C CA . VAL A 1 132 ? 2.186 1.199 -4.789 1 97.38 132 VAL A CA 1
ATOM 961 C C . VAL A 1 132 ? 3.221 0.431 -3.971 1 97.38 132 VAL A C 1
ATOM 963 O O . VAL A 1 132 ? 4.348 0.901 -3.783 1 97.38 132 VAL A O 1
ATOM 966 N N . THR A 1 133 ? 2.9 -0.766 -3.594 1 97.75 133 THR A N 1
ATOM 967 C CA . THR A 1 133 ? 3.803 -1.529 -2.738 1 97.75 133 THR A CA 1
ATOM 968 C C . THR A 1 133 ? 5.008 -2.031 -3.529 1 97.75 133 THR A C 1
ATOM 970 O O . THR A 1 133 ? 6.109 -2.139 -2.992 1 97.75 133 THR A O 1
ATOM 973 N N . SER A 1 134 ? 4.805 -2.307 -4.785 1 98.25 134 SER A N 1
ATOM 974 C CA . SER A 1 134 ? 5.918 -2.715 -5.637 1 98.25 134 SER A CA 1
ATOM 975 C C . SER A 1 134 ? 6.969 -1.617 -5.734 1 98.25 134 SER A C 1
ATOM 977 O O . SER A 1 134 ? 8.164 -1.878 -5.57 1 98.25 134 SER A O 1
ATOM 979 N N . ALA A 1 135 ? 6.504 -0.42 -5.973 1 98.44 135 ALA A N 1
ATOM 980 C CA . ALA A 1 135 ? 7.426 0.708 -6.098 1 98.44 135 ALA A CA 1
ATOM 981 C C . ALA A 1 135 ? 8.141 0.98 -4.781 1 98.44 135 ALA A C 1
ATOM 983 O O . ALA A 1 135 ? 9.352 1.226 -4.762 1 98.44 135 ALA A O 1
ATOM 984 N N . LEU A 1 136 ? 7.398 0.923 -3.723 1 97.69 136 LEU A N 1
ATOM 985 C CA . LEU A 1 136 ? 7.98 1.141 -2.402 1 97.69 136 LEU A CA 1
ATOM 986 C C . LEU A 1 136 ? 9.094 0.138 -2.129 1 97.69 136 LEU A C 1
ATOM 988 O O . LEU A 1 136 ? 10.125 0.493 -1.554 1 97.69 136 LEU A O 1
ATOM 992 N N . SER A 1 137 ? 8.93 -1.057 -2.59 1 97.81 137 SER A N 1
ATOM 993 C CA . SER A 1 137 ? 9.859 -2.141 -2.285 1 97.81 137 SER A CA 1
ATOM 994 C C . SER A 1 137 ? 11.203 -1.931 -2.977 1 97.81 137 SER A C 1
ATOM 996 O O . SER A 1 137 ? 12.211 -2.529 -2.588 1 97.81 137 SER A O 1
ATOM 998 N N . VAL A 1 138 ? 11.234 -1.061 -3.99 1 98.25 138 VAL A N 1
ATOM 999 C CA . VAL A 1 138 ? 12.477 -0.934 -4.738 1 98.25 138 VAL A CA 1
ATOM 1000 C C . VAL A 1 138 ? 12.891 0.535 -4.82 1 98.25 138 VAL A C 1
ATOM 1002 O O . VAL A 1 138 ? 13.68 0.919 -5.68 1 98.25 138 VAL A O 1
ATOM 1005 N N . ALA A 1 139 ? 12.328 1.317 -3.998 1 97.38 139 ALA A N 1
ATOM 1006 C CA . ALA A 1 139 ? 12.625 2.748 -4.059 1 97.38 139 ALA A CA 1
ATOM 1007 C C . ALA A 1 139 ? 13.859 3.092 -3.234 1 97.38 139 ALA A C 1
ATOM 1009 O O . ALA A 1 139 ? 14.477 4.137 -3.441 1 97.38 139 ALA A O 1
ATOM 1010 N N . GLY A 1 140 ? 14.125 2.244 -2.268 1 95.62 140 GLY A N 1
ATOM 1011 C CA . GLY A 1 140 ? 15.219 2.578 -1.361 1 95.62 140 GLY A CA 1
ATOM 1012 C C . GLY A 1 140 ? 14.922 3.789 -0.498 1 95.62 140 GLY A C 1
ATOM 1013 O O . GLY A 1 140 ? 15.828 4.551 -0.158 1 95.62 140 GLY A O 1
ATOM 1014 N N . ALA A 1 141 ? 13.68 4.047 -0.223 1 92.88 141 ALA A N 1
ATOM 1015 C CA . ALA A 1 141 ? 13.242 5.176 0.599 1 92.88 141 ALA A CA 1
ATOM 1016 C C . ALA A 1 141 ? 13.391 4.859 2.084 1 92.88 141 ALA A C 1
ATOM 1018 O O . ALA A 1 141 ? 12.461 4.344 2.709 1 92.88 141 ALA A O 1
ATOM 1019 N N . VAL A 1 142 ? 14.469 5.246 2.629 1 85.69 142 VAL A N 1
ATOM 1020 C CA . VAL A 1 142 ? 14.797 4.91 4.008 1 85.69 142 VAL A CA 1
ATOM 1021 C C . VAL A 1 142 ? 14.305 6.012 4.945 1 85.69 142 VAL A C 1
ATOM 1023 O O . VAL A 1 142 ? 14.617 7.188 4.742 1 85.69 142 VAL A O 1
ATOM 1026 N N . ALA A 1 143 ? 13.477 5.594 5.867 1 81.12 143 ALA A N 1
ATOM 1027 C CA . ALA A 1 143 ? 13.055 6.551 6.883 1 81.12 143 ALA A CA 1
ATOM 1028 C C . ALA A 1 143 ? 14.211 6.941 7.789 1 81.12 143 ALA A C 1
ATOM 1030 O O . ALA A 1 143 ? 15.023 6.094 8.18 1 81.12 143 ALA A O 1
ATOM 1031 N N . PRO A 1 144 ? 14.32 8.188 8.102 1 74.44 144 PRO A N 1
ATOM 1032 C CA . PRO A 1 144 ? 15.445 8.625 8.93 1 74.44 144 PRO A CA 1
ATOM 1033 C C . PRO A 1 144 ? 15.383 8.07 10.352 1 74.44 144 PRO A C 1
ATOM 1035 O O . PRO A 1 144 ? 16.422 7.871 10.992 1 74.44 144 PRO A O 1
ATOM 1038 N N . THR A 1 145 ? 14.203 7.992 10.82 1 67.75 145 THR A N 1
ATOM 1039 C CA . THR A 1 145 ? 14.039 7.426 12.156 1 67.75 145 THR A CA 1
ATOM 1040 C C . THR A 1 145 ? 13.031 6.277 12.133 1 67.75 145 THR A C 1
ATOM 1042 O O . THR A 1 145 ? 12.227 6.172 11.203 1 67.75 145 THR A O 1
ATOM 1045 N N . ALA A 1 146 ? 13.219 5.453 13.094 1 58.16 146 ALA A N 1
ATOM 1046 C CA . ALA A 1 146 ? 12.32 4.309 13.219 1 58.16 146 ALA A CA 1
ATOM 1047 C C . ALA A 1 146 ? 10.867 4.77 13.352 1 58.16 146 ALA A C 1
ATOM 1049 O O . ALA A 1 146 ? 9.953 4.09 12.883 1 58.16 146 ALA A O 1
ATOM 1050 N N . ASP A 1 147 ? 10.719 5.965 13.984 1 55.22 147 ASP A N 1
ATOM 1051 C CA . ASP A 1 147 ? 9.375 6.461 14.289 1 55.22 147 ASP A CA 1
ATOM 1052 C C . ASP A 1 147 ? 8.75 7.133 13.062 1 55.22 147 ASP A C 1
ATOM 1054 O O . ASP A 1 147 ? 7.574 7.488 13.086 1 55.22 147 ASP A O 1
ATOM 1058 N N . SER A 1 148 ? 9.516 7.328 12.117 1 59.81 148 SER A N 1
ATOM 1059 C CA . SER A 1 148 ? 9.023 7.977 10.906 1 59.81 148 SER A CA 1
ATOM 1060 C C . SER A 1 148 ? 8.734 6.957 9.805 1 59.81 148 SER A C 1
ATOM 1062 O O . SER A 1 148 ? 8.836 7.266 8.617 1 59.81 148 SER A O 1
ATOM 1064 N N . GLY A 1 149 ? 8.367 5.871 10.328 1 78 149 GLY A N 1
ATOM 1065 C CA . GLY A 1 149 ? 8.016 4.84 9.359 1 78 149 GLY A CA 1
ATOM 1066 C C . GLY A 1 149 ? 6.664 5.055 8.719 1 78 149 GLY A C 1
ATOM 1067 O O . GLY A 1 149 ? 5.945 5.992 9.07 1 78 149 GLY A O 1
ATOM 1068 N N . GLY A 1 150 ? 6.348 4.566 7.57 1 91.38 150 GLY A N 1
ATOM 1069 C CA . GLY A 1 150 ? 5.105 4.664 6.824 1 91.38 150 GLY A CA 1
ATOM 1070 C C . GLY A 1 150 ? 5.254 5.406 5.508 1 91.38 150 GLY A C 1
ATOM 1071 O O . GLY A 1 150 ? 6.371 5.66 5.055 1 91.38 150 GLY A O 1
ATOM 1072 N N . PHE A 1 151 ? 4.086 5.723 4.945 1 95.62 151 PHE A N 1
ATOM 1073 C CA . PHE A 1 151 ? 4.074 6.441 3.68 1 95.62 151 PHE A CA 1
ATOM 1074 C C . PHE A 1 151 ? 2.689 7.012 3.393 1 95.62 151 PHE A C 1
ATOM 1076 O O . PHE A 1 151 ? 1.707 6.613 4.02 1 95.62 151 PHE A O 1
ATOM 1083 N N . LEU A 1 152 ? 2.695 8.047 2.594 1 95.31 152 LEU A N 1
ATOM 1084 C CA . LEU A 1 152 ? 1.462 8.664 2.113 1 95.31 152 LEU A CA 1
ATOM 1085 C C . LEU A 1 152 ? 1.233 8.336 0.64 1 95.31 152 LEU A C 1
ATOM 1087 O O . LEU A 1 152 ? 2.102 8.594 -0.198 1 95.31 152 LEU A O 1
ATOM 1091 N N . PHE A 1 153 ? 0.179 7.715 0.385 1 97.25 153 PHE A N 1
ATOM 1092 C CA . PHE A 1 153 ? -0.251 7.574 -1.001 1 97.25 153 PHE A CA 1
ATOM 1093 C C . PHE A 1 153 ? -1.239 8.672 -1.375 1 97.25 153 PHE A C 1
ATOM 1095 O O . PHE A 1 153 ? -2.344 8.734 -0.831 1 97.25 153 PHE A O 1
ATOM 1102 N N . ALA A 1 154 ? -0.881 9.438 -2.412 1 94.69 154 ALA A N 1
ATOM 1103 C CA . ALA A 1 154 ? -1.698 10.602 -2.758 1 94.69 154 ALA A CA 1
ATOM 1104 C C . ALA A 1 154 ? -2.326 10.438 -4.141 1 94.69 154 ALA A C 1
ATOM 1106 O O . ALA A 1 154 ? -3.049 11.32 -4.609 1 94.69 154 ALA A O 1
ATOM 1107 N N . GLY A 1 155 ? -2.043 9.336 -4.785 1 94 155 GLY A N 1
ATOM 1108 C CA . GLY A 1 155 ? -2.611 9.117 -6.105 1 94 155 GLY A CA 1
ATOM 1109 C C . GLY A 1 155 ? -2.135 10.133 -7.129 1 94 155 GLY A C 1
ATOM 1110 O O . GLY A 1 155 ? -0.939 10.414 -7.223 1 94 155 GLY A O 1
ATOM 1111 N N . PHE A 1 156 ? -3.037 10.633 -7.945 1 93.38 156 PHE A N 1
ATOM 1112 C CA . PHE A 1 156 ? -2.723 11.617 -8.977 1 93.38 156 PHE A CA 1
ATOM 1113 C C . PHE A 1 156 ? -2.898 13.039 -8.445 1 93.38 156 PHE A C 1
ATOM 1115 O O . PHE A 1 156 ? -3.889 13.336 -7.773 1 93.38 156 PHE A O 1
ATOM 1122 N N . LEU A 1 157 ? -1.989 13.852 -8.719 1 93.25 157 LEU A N 1
ATOM 1123 C CA . LEU A 1 157 ? -2.152 15.266 -8.383 1 93.25 157 LEU A CA 1
ATOM 1124 C C . LEU A 1 157 ? -2.998 15.977 -9.438 1 93.25 157 LEU A C 1
ATOM 1126 O O . LEU A 1 157 ? -3.189 15.461 -10.539 1 93.25 157 LEU A O 1
ATOM 1130 N N . PRO A 1 158 ? -3.541 17.156 -9.062 1 90 158 PRO A N 1
ATOM 1131 C CA . PRO A 1 158 ? -4.332 17.922 -10.023 1 90 158 PRO A CA 1
ATOM 1132 C C . PRO A 1 158 ? -3.561 18.234 -11.305 1 90 158 PRO A C 1
ATOM 1134 O O . PRO A 1 158 ? -2.359 18.516 -11.25 1 90 158 PRO A O 1
ATOM 1137 N N . PRO A 1 159 ? -4.273 18.234 -12.398 1 87 159 PRO A N 1
ATOM 1138 C CA . PRO A 1 159 ? -3.594 18.438 -13.68 1 87 159 PRO A CA 1
ATOM 1139 C C . PRO A 1 159 ? -3.258 19.906 -13.945 1 87 159 PRO A C 1
ATOM 1141 O O . PRO A 1 159 ? -2.387 20.203 -14.766 1 87 159 PRO A O 1
ATOM 1144 N N . LYS A 1 160 ? -4.035 20.766 -13.312 1 85.44 160 LYS A N 1
ATOM 1145 C CA . LYS A 1 160 ? -3.836 22.203 -13.531 1 85.44 160 LYS A CA 1
ATOM 1146 C C . LYS A 1 160 ? -2.574 22.703 -12.828 1 85.44 160 LYS A C 1
ATOM 1148 O O . LYS A 1 160 ? -2.264 22.266 -11.719 1 85.44 160 LYS A O 1
ATOM 1153 N N . GLY A 1 161 ? -1.961 23.703 -13.414 1 86.19 161 GLY A N 1
ATOM 1154 C CA . GLY A 1 161 ? -0.661 24.141 -12.938 1 86.19 161 GLY A CA 1
ATOM 1155 C C . GLY A 1 161 ? -0.698 24.703 -11.531 1 86.19 161 GLY A C 1
ATOM 1156 O O . GLY A 1 161 ? 0.049 24.25 -10.656 1 86.19 161 GLY A O 1
ATOM 1157 N N . ALA A 1 162 ? -1.583 25.594 -11.266 1 87.19 162 ALA A N 1
ATOM 1158 C CA . ALA A 1 162 ? -1.612 26.25 -9.961 1 87.19 162 ALA A CA 1
ATOM 1159 C C . ALA A 1 162 ? -2.061 25.297 -8.875 1 87.19 162 ALA A C 1
ATOM 1161 O O . ALA A 1 162 ? -1.503 25.281 -7.773 1 87.19 162 ALA A O 1
ATOM 1162 N N . GLU A 1 163 ? -2.998 24.516 -9.164 1 88.12 163 GLU A N 1
ATOM 1163 C CA . GLU A 1 163 ? -3.498 23.547 -8.203 1 88.12 163 GLU A CA 1
ATOM 1164 C C . GLU A 1 163 ? -2.457 22.453 -7.926 1 88.12 163 GLU A C 1
ATOM 1166 O O . GLU A 1 163 ? -2.309 22.016 -6.785 1 88.12 163 GLU A O 1
ATOM 1171 N N . ARG A 1 164 ? -1.805 22.031 -8.906 1 93.75 164 ARG A N 1
ATOM 1172 C CA . ARG A 1 164 ? -0.73 21.062 -8.742 1 93.75 164 ARG A CA 1
ATOM 1173 C C . ARG A 1 164 ? 0.391 21.609 -7.875 1 93.75 164 ARG A C 1
ATOM 1175 O O . ARG A 1 164 ? 0.898 20.922 -6.984 1 93.75 164 ARG A O 1
ATOM 1182 N N . ALA A 1 165 ? 0.721 22.859 -8.156 1 92.31 165 ALA A N 1
ATOM 1183 C CA . ALA A 1 165 ? 1.772 23.531 -7.383 1 92.31 165 ALA A CA 1
ATOM 1184 C C . ALA A 1 165 ? 1.398 23.609 -5.906 1 92.31 165 ALA A C 1
ATOM 1186 O O . ALA A 1 165 ? 2.234 23.375 -5.035 1 92.31 165 ALA A O 1
ATOM 1187 N N . ALA A 1 166 ? 0.193 23.953 -5.695 1 86.94 166 ALA A N 1
ATOM 1188 C CA . ALA A 1 166 ? -0.288 24.031 -4.316 1 86.94 166 ALA A CA 1
ATOM 1189 C C . ALA A 1 166 ? -0.231 22.656 -3.641 1 86.94 166 ALA A C 1
ATOM 1191 O O . ALA A 1 166 ? 0.161 22.562 -2.475 1 86.94 166 ALA A O 1
ATOM 1192 N N . ALA A 1 167 ? -0.631 21.641 -4.324 1 90.12 167 ALA A N 1
ATOM 1193 C CA . ALA A 1 167 ? -0.581 20.281 -3.801 1 90.12 167 ALA A CA 1
ATOM 1194 C C . ALA A 1 167 ?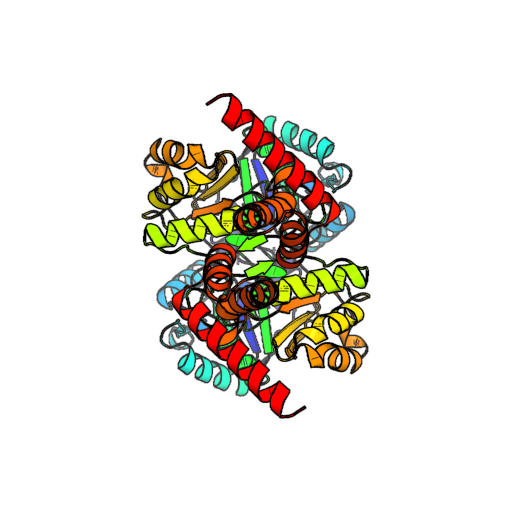 0.853 19.875 -3.479 1 90.12 167 ALA A C 1
ATOM 1196 O O . ALA A 1 167 ? 1.114 19.281 -2.43 1 90.12 167 ALA A O 1
ATOM 1197 N N . VAL A 1 168 ? 1.749 20.188 -4.309 1 94.06 168 VAL A N 1
ATOM 1198 C CA . VAL A 1 168 ? 3.154 19.844 -4.121 1 94.06 168 VAL A CA 1
ATOM 1199 C C . VAL A 1 168 ? 3.707 20.578 -2.898 1 94.06 168 VAL A C 1
ATOM 1201 O O . VAL A 1 168 ? 4.488 20 -2.131 1 94.06 168 VAL A O 1
ATOM 1204 N N . GLN A 1 169 ? 3.32 21.766 -2.727 1 88.12 169 GLN A N 1
ATOM 1205 C CA . GLN A 1 169 ? 3.768 22.531 -1.569 1 88.12 169 GLN A CA 1
ATOM 1206 C C . GLN A 1 169 ? 3.299 21.891 -0.268 1 88.12 169 GLN A C 1
ATOM 1208 O O . GLN A 1 169 ? 4.047 21.844 0.711 1 88.12 169 GLN A O 1
ATOM 1213 N N . ARG A 1 170 ? 2.121 21.422 -0.296 1 85.56 170 ARG A N 1
ATOM 1214 C CA . ARG A 1 170 ? 1.614 20.719 0.873 1 85.56 170 ARG A CA 1
ATOM 1215 C C . ARG A 1 170 ? 2.422 19.453 1.135 1 85.56 170 ARG A C 1
ATOM 1217 O O . ARG A 1 170 ? 2.732 19.125 2.285 1 85.56 170 ARG A O 1
ATOM 1224 N N . LEU A 1 171 ? 2.766 18.734 0.122 1 90.75 171 LEU A N 1
ATOM 1225 C CA . LEU A 1 171 ? 3.488 17.484 0.224 1 90.75 171 LEU A CA 1
ATOM 1226 C C . LEU A 1 171 ? 4.945 17.719 0.609 1 90.75 171 LEU A C 1
ATOM 1228 O O . LEU A 1 171 ? 5.625 16.797 1.075 1 90.75 171 LEU A O 1
ATOM 1232 N N . ALA A 1 172 ? 5.426 18.938 0.363 1 89.69 172 ALA A N 1
ATOM 1233 C CA . ALA A 1 172 ? 6.812 19.281 0.673 1 89.69 172 ALA A CA 1
ATOM 1234 C C . ALA A 1 172 ? 7.098 19.109 2.162 1 89.69 172 ALA A C 1
ATOM 1236 O O . ALA A 1 172 ? 8.219 18.781 2.553 1 89.69 172 ALA A O 1
ATOM 1237 N N . ALA A 1 173 ? 6.082 19.234 2.936 1 83.5 173 ALA A N 1
ATOM 1238 C CA . ALA A 1 173 ? 6.258 19.203 4.383 1 83.5 173 ALA A CA 1
ATOM 1239 C C . ALA A 1 173 ? 6 17.812 4.938 1 83.5 173 ALA A C 1
ATOM 1241 O O . ALA A 1 173 ? 6.238 17.547 6.121 1 83.5 173 ALA A O 1
ATOM 1242 N N . GLU A 1 174 ? 5.508 16.906 4.109 1 88.19 174 GLU A N 1
ATOM 1243 C CA . GLU A 1 174 ? 5.242 15.539 4.562 1 88.19 174 GLU A CA 1
ATOM 1244 C C . GLU A 1 174 ? 6.539 14.797 4.875 1 88.19 174 GLU A C 1
ATOM 1246 O O . GLU A 1 174 ? 7.355 14.562 3.982 1 88.19 174 GLU A O 1
ATOM 1251 N N . PRO A 1 175 ? 6.711 14.406 6.164 1 87.19 175 PRO A N 1
ATOM 1252 C CA . PRO A 1 175 ? 7.988 13.789 6.535 1 87.19 175 PRO A CA 1
ATOM 1253 C C . PRO A 1 175 ? 8.125 12.359 6.012 1 87.19 175 PRO A C 1
ATOM 1255 O O . PRO A 1 175 ? 9.242 11.859 5.84 1 87.19 175 PRO A O 1
ATOM 1258 N N . ARG A 1 176 ? 7.062 11.711 5.785 1 91.19 176 ARG A N 1
ATOM 1259 C CA . ARG A 1 176 ? 7.066 10.336 5.309 1 91.19 176 ARG A CA 1
ATOM 1260 C C . ARG A 1 176 ? 7.297 10.281 3.801 1 91.19 176 ARG A C 1
ATOM 1262 O O . ARG A 1 176 ? 7.23 11.305 3.119 1 91.19 176 ARG A O 1
ATOM 1269 N N . CYS A 1 177 ? 7.59 9.055 3.357 1 95.25 177 CYS A N 1
ATOM 1270 C CA . CYS A 1 177 ? 7.605 8.82 1.917 1 95.25 177 CYS A CA 1
ATOM 1271 C C . CYS A 1 177 ? 6.242 9.117 1.303 1 95.25 177 CYS A C 1
ATOM 1273 O O . CYS A 1 177 ? 5.211 8.742 1.862 1 95.25 177 CYS A O 1
ATOM 1275 N N . VAL A 1 178 ? 6.246 9.828 0.186 1 96.38 178 VAL A N 1
ATOM 1276 C CA . VAL A 1 178 ? 5.012 10.102 -0.541 1 96.38 178 VAL A CA 1
ATOM 1277 C C . VAL A 1 178 ? 5 9.32 -1.853 1 96.38 178 VAL A C 1
ATOM 1279 O O . VAL A 1 178 ? 5.996 9.297 -2.576 1 96.38 178 VAL A O 1
ATOM 1282 N N . VAL A 1 179 ? 3.91 8.664 -2.145 1 97.69 179 VAL A N 1
ATOM 1283 C CA . VAL A 1 179 ? 3.752 7.898 -3.375 1 97.69 179 VAL A CA 1
ATOM 1284 C C . VAL A 1 179 ? 2.691 8.547 -4.262 1 97.69 179 VAL A C 1
ATOM 1286 O O . VAL A 1 179 ? 1.554 8.758 -3.828 1 97.69 179 VAL A O 1
ATOM 1289 N N . LEU A 1 180 ? 3.062 8.867 -5.492 1 97.5 180 LEU A N 1
ATOM 1290 C CA . LEU A 1 180 ? 2.174 9.43 -6.504 1 97.5 180 LEU A CA 1
ATOM 1291 C C . LEU A 1 180 ? 2.064 8.508 -7.711 1 97.5 180 LEU A C 1
ATOM 1293 O O . LEU A 1 180 ? 2.926 7.652 -7.922 1 97.5 180 LEU A O 1
ATOM 1297 N N . LEU A 1 181 ? 1.015 8.641 -8.391 1 96.56 181 LEU A N 1
ATOM 1298 C CA . LEU A 1 181 ? 0.869 8.07 -9.727 1 96.56 181 LEU A CA 1
ATOM 1299 C C . LEU A 1 181 ? 0.874 9.172 -10.789 1 96.56 181 LEU A C 1
ATOM 1301 O O . LEU A 1 181 ? 0.487 10.312 -10.508 1 96.56 181 LEU A O 1
ATOM 1305 N N . GLU A 1 182 ? 1.342 8.828 -11.93 1 96.69 182 GLU A N 1
ATOM 1306 C CA . GLU A 1 182 ? 1.312 9.844 -12.977 1 96.69 182 GLU A CA 1
ATOM 1307 C C . GLU A 1 182 ? 1.285 9.203 -14.367 1 96.69 182 GLU A C 1
ATOM 1309 O O . GLU A 1 182 ? 1.872 8.141 -14.578 1 96.69 182 GLU A O 1
ATOM 1314 N N . ALA A 1 183 ? 0.632 9.859 -15.273 1 95.31 183 ALA A N 1
ATOM 1315 C CA . ALA A 1 183 ? 0.538 9.43 -16.672 1 95.31 183 ALA A CA 1
ATOM 1316 C C . ALA A 1 183 ? 1.737 9.922 -17.469 1 95.31 183 ALA A C 1
ATOM 1318 O O . ALA A 1 183 ? 2.383 10.898 -17.109 1 95.31 183 ALA A O 1
ATOM 1319 N N . PRO A 1 184 ? 1.975 9.25 -18.578 1 96.06 184 PRO A N 1
ATOM 1320 C CA . PRO A 1 184 ? 3.141 9.609 -19.391 1 96.06 184 PRO A CA 1
ATOM 1321 C C . PRO A 1 184 ? 3.064 11.039 -19.922 1 96.06 184 PRO A C 1
ATOM 1323 O O . PRO A 1 184 ? 4.066 11.758 -19.938 1 96.06 184 PRO A O 1
ATOM 1326 N N . HIS A 1 185 ? 1.89 11.523 -20.281 1 95.62 185 HIS A N 1
ATOM 1327 C CA . HIS A 1 185 ? 1.76 12.836 -20.906 1 95.62 185 HIS A CA 1
ATOM 1328 C C . HIS A 1 185 ? 1.817 13.945 -19.859 1 95.62 185 HIS A C 1
ATOM 1330 O O . HIS A 1 185 ? 1.877 15.133 -20.203 1 95.62 185 HIS A O 1
ATOM 1336 N N . ARG A 1 186 ? 1.842 13.586 -18.609 1 96.44 186 ARG A N 1
ATOM 1337 C CA . ARG A 1 186 ? 1.812 14.586 -17.547 1 96.44 186 ARG A CA 1
ATOM 1338 C C . ARG A 1 186 ? 3.111 14.57 -16.734 1 96.44 186 ARG A C 1
ATOM 1340 O O . ARG A 1 186 ? 3.352 15.453 -15.922 1 96.44 186 ARG A O 1
ATOM 1347 N N . ILE A 1 187 ? 3.98 13.633 -16.969 1 97.88 187 ILE A N 1
ATOM 1348 C CA . ILE A 1 187 ? 5.113 13.367 -16.094 1 97.88 187 ILE A CA 1
ATOM 1349 C C . ILE A 1 187 ? 6.098 14.531 -16.156 1 97.88 187 ILE A C 1
ATOM 1351 O O . ILE A 1 187 ? 6.699 14.906 -15.148 1 97.88 187 ILE A O 1
ATOM 1355 N N . ALA A 1 188 ? 6.281 15.141 -17.312 1 97.06 188 ALA A N 1
ATOM 1356 C CA . ALA A 1 188 ? 7.207 16.266 -17.469 1 97.06 188 ALA A CA 1
ATOM 1357 C C . ALA A 1 188 ? 6.738 17.469 -16.656 1 97.06 188 ALA A C 1
ATOM 1359 O O . ALA A 1 188 ? 7.539 18.109 -15.977 1 97.06 188 ALA A O 1
ATOM 1360 N N . ALA A 1 189 ? 5.473 17.75 -16.828 1 97 189 ALA A N 1
ATOM 1361 C CA . ALA A 1 189 ? 4.906 18.875 -16.078 1 97 189 ALA A CA 1
ATOM 1362 C C . ALA A 1 189 ? 5.02 18.656 -14.578 1 97 189 ALA A C 1
ATOM 1364 O O . ALA A 1 189 ? 5.312 19.578 -13.82 1 97 189 ALA A O 1
ATOM 1365 N N . LEU A 1 190 ? 4.758 17.453 -14.133 1 97.75 190 LEU A N 1
ATOM 1366 C CA . LEU A 1 190 ? 4.91 17.141 -12.711 1 97.75 190 LEU A CA 1
ATOM 1367 C C . LEU A 1 190 ? 6.355 17.328 -12.266 1 97.75 190 LEU A C 1
ATOM 1369 O O . LEU A 1 190 ? 6.605 17.906 -11.203 1 97.75 190 LEU A O 1
ATOM 1373 N N . ALA A 1 191 ? 7.23 16.828 -13.047 1 97.94 191 ALA A N 1
ATOM 1374 C CA . ALA A 1 191 ? 8.648 16.953 -12.719 1 97.94 191 ALA A CA 1
ATOM 1375 C C . ALA A 1 191 ? 9.039 18.422 -12.555 1 97.94 191 ALA A C 1
ATOM 1377 O O . ALA A 1 191 ? 9.789 18.781 -11.641 1 97.94 191 ALA A O 1
ATOM 1378 N N . ASP A 1 192 ? 8.523 19.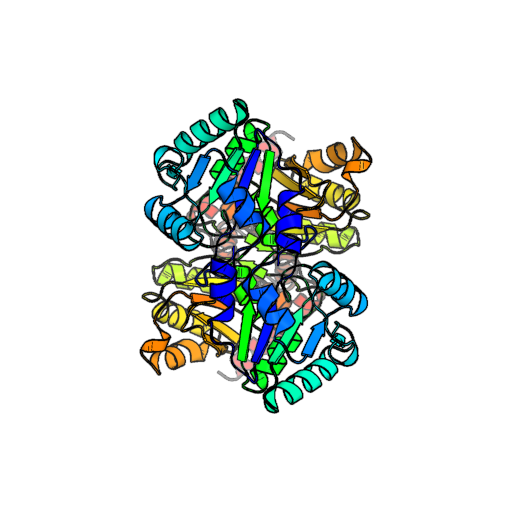234 -13.398 1 97.44 192 ASP A N 1
ATOM 1379 C CA . ASP A 1 192 ? 8.781 20.656 -13.305 1 97.44 192 ASP A CA 1
ATOM 1380 C C . ASP A 1 192 ? 8.297 21.219 -11.969 1 97.44 192 ASP A C 1
ATOM 1382 O O . ASP A 1 192 ? 8.984 22.016 -11.328 1 97.44 192 ASP A O 1
ATOM 1386 N N . THR A 1 193 ? 7.148 20.828 -11.656 1 97.56 193 THR A N 1
ATOM 1387 C CA . THR A 1 193 ? 6.566 21.312 -10.414 1 97.56 193 THR A CA 1
ATOM 1388 C C . THR A 1 193 ? 7.344 20.797 -9.211 1 97.56 193 THR A C 1
ATOM 1390 O O . THR A 1 193 ? 7.543 21.516 -8.234 1 97.56 193 THR A O 1
ATOM 1393 N N . LEU A 1 194 ? 7.797 19.562 -9.227 1 97.88 194 LEU A N 1
ATOM 1394 C CA . LEU A 1 194 ? 8.508 18.922 -8.133 1 97.88 194 LEU A CA 1
ATOM 1395 C C . LEU A 1 194 ? 9.891 19.547 -7.941 1 97.88 194 LEU A C 1
ATOM 1397 O O . LEU A 1 194 ? 10.531 19.344 -6.906 1 97.88 194 LEU A O 1
ATOM 1401 N N . ALA A 1 195 ? 10.367 20.266 -8.898 1 97.31 195 ALA A N 1
ATOM 1402 C CA . ALA A 1 195 ? 11.703 20.844 -8.852 1 97.31 195 ALA A CA 1
ATOM 1403 C C . ALA A 1 195 ? 11.883 21.703 -7.605 1 97.31 195 ALA A C 1
ATOM 1405 O O . ALA A 1 195 ? 12.992 21.812 -7.066 1 97.31 195 ALA A O 1
ATOM 1406 N N . ASP A 1 196 ? 10.836 22.203 -7.129 1 93.75 196 ASP A N 1
ATOM 1407 C CA . ASP A 1 196 ? 10.836 23.094 -5.969 1 93.75 196 ASP A CA 1
ATOM 1408 C C . ASP A 1 196 ? 11.25 22.344 -4.707 1 93.75 196 ASP A C 1
ATOM 1410 O O . ASP A 1 196 ? 11.578 22.953 -3.689 1 93.75 196 ASP A O 1
ATOM 1414 N N . LEU A 1 197 ? 11.273 21.047 -4.758 1 95.19 197 LEU A N 1
ATOM 1415 C CA . LEU A 1 197 ? 11.633 20.25 -3.596 1 95.19 197 LEU A CA 1
ATOM 1416 C C . LEU A 1 197 ? 13.148 20.125 -3.465 1 95.19 197 LEU A C 1
ATOM 1418 O O . LEU A 1 197 ? 13.648 19.531 -2.512 1 95.19 197 LEU A O 1
ATOM 1422 N N . GLY A 1 198 ? 13.852 20.641 -4.375 1 95.5 198 GLY A N 1
ATOM 1423 C CA . GLY A 1 198 ? 15.289 20.812 -4.27 1 95.5 198 GLY A CA 1
ATOM 1424 C C . GLY A 1 198 ? 16.047 19.5 -4.293 1 95.5 198 GLY A C 1
ATOM 1425 O O . GLY A 1 198 ? 15.953 18.734 -5.258 1 95.5 198 GLY A O 1
ATOM 1426 N N . GLU A 1 199 ? 16.703 19.219 -3.203 1 95.19 199 GLU A N 1
ATOM 1427 C CA . GLU A 1 199 ? 17.609 18.078 -3.127 1 95.19 199 GLU A CA 1
ATOM 1428 C C . GLU A 1 199 ? 16.875 16.812 -2.664 1 95.19 199 GLU A C 1
ATOM 1430 O O . GLU A 1 199 ? 17.469 15.734 -2.6 1 95.19 199 GLU A O 1
ATOM 1435 N N . ARG A 1 200 ? 15.594 16.906 -2.314 1 94.75 200 ARG A N 1
ATOM 1436 C CA . ARG A 1 200 ? 14.844 15.734 -1.88 1 94.75 200 ARG A CA 1
ATOM 1437 C C . ARG A 1 200 ? 14.852 14.648 -2.949 1 94.75 200 ARG A C 1
ATOM 1439 O O . ARG A 1 200 ? 14.492 14.898 -4.102 1 94.75 200 ARG A O 1
ATOM 1446 N N . PRO A 1 201 ? 15.344 13.492 -2.598 1 97.12 201 PRO A N 1
ATOM 1447 C CA . PRO A 1 201 ? 15.367 12.422 -3.6 1 97.12 201 PRO A CA 1
ATOM 1448 C C . PRO A 1 201 ? 13.969 12.008 -4.055 1 97.12 201 PRO A C 1
ATOM 1450 O O . PRO A 1 201 ? 13.047 11.938 -3.24 1 97.12 201 PRO A O 1
ATOM 1453 N N . VAL A 1 202 ? 13.844 11.836 -5.363 1 98.38 202 VAL A N 1
ATOM 1454 C CA . VAL A 1 202 ? 12.609 11.359 -5.984 1 98.38 202 VAL A CA 1
ATOM 1455 C C . VAL A 1 202 ? 12.906 10.125 -6.832 1 98.38 202 VAL A C 1
ATOM 1457 O O . VAL A 1 202 ? 13.805 10.141 -7.676 1 98.38 202 VAL A O 1
ATOM 1460 N N . THR A 1 203 ? 12.164 9.07 -6.566 1 98.44 203 THR A N 1
ATOM 1461 C CA . THR A 1 203 ? 12.266 7.863 -7.379 1 98.44 203 THR A CA 1
ATOM 1462 C C . THR A 1 203 ? 11.164 7.824 -8.43 1 98.44 203 THR A C 1
ATOM 1464 O O . THR A 1 203 ? 9.992 8.031 -8.117 1 98.44 203 THR A O 1
ATOM 1467 N N . LEU A 1 204 ? 11.547 7.598 -9.672 1 98.38 204 LEU A N 1
ATOM 1468 C CA . LEU A 1 204 ? 10.625 7.301 -10.766 1 98.38 204 LEU A CA 1
ATOM 1469 C C . LEU A 1 204 ? 10.602 5.809 -11.07 1 98.38 204 LEU A C 1
ATOM 1471 O O . LEU A 1 204 ? 11.617 5.242 -11.484 1 98.38 204 LEU A O 1
ATOM 1475 N N . ALA A 1 205 ? 9.523 5.18 -10.797 1 98.38 205 ALA A N 1
ATOM 1476 C CA . ALA A 1 205 ? 9.297 3.793 -11.203 1 98.38 205 ALA A CA 1
ATOM 1477 C C . ALA A 1 205 ? 8.391 3.721 -12.43 1 98.38 205 ALA A C 1
ATOM 1479 O O . ALA A 1 205 ? 7.18 3.91 -12.328 1 98.38 205 ALA A O 1
ATOM 1480 N N . ARG A 1 206 ? 9.008 3.41 -13.5 1 97.75 206 ARG A N 1
ATOM 1481 C CA . ARG A 1 206 ? 8.32 3.422 -14.797 1 97.75 206 ARG A CA 1
ATOM 1482 C C . ARG A 1 206 ? 8.062 2.002 -15.289 1 97.75 206 ARG A C 1
ATOM 1484 O O . ARG A 1 206 ? 8.953 1.15 -15.234 1 97.75 206 ARG A O 1
ATOM 1491 N N . GLU A 1 207 ? 6.828 1.701 -15.82 1 97.31 207 GLU A N 1
ATOM 1492 C CA . GLU A 1 207 ? 6.473 0.442 -16.469 1 97.31 207 GLU A CA 1
ATOM 1493 C C . GLU A 1 207 ? 6.785 -0.75 -15.57 1 97.31 207 GLU A C 1
ATOM 1495 O O . GLU A 1 207 ? 7.391 -1.728 -16.016 1 97.31 207 GLU A O 1
ATOM 1500 N N . LEU A 1 208 ? 6.379 -0.593 -14.297 1 97.56 208 LEU A N 1
ATOM 1501 C CA . LEU A 1 208 ? 6.652 -1.631 -13.312 1 97.56 208 LEU A CA 1
ATOM 1502 C C . LEU A 1 208 ? 6.176 -2.992 -13.805 1 97.56 208 LEU A C 1
ATOM 1504 O O . LEU A 1 208 ? 5.047 -3.125 -14.273 1 97.56 208 LEU A O 1
ATOM 1508 N N . THR A 1 209 ? 7.066 -4.004 -13.758 1 96.94 209 THR A N 1
ATOM 1509 C CA . THR A 1 209 ? 6.906 -5.434 -14.008 1 96.94 209 THR A CA 1
ATOM 1510 C C . THR A 1 209 ? 6.82 -5.711 -15.508 1 96.94 209 THR A C 1
ATOM 1512 O O . THR A 1 209 ? 6.836 -6.867 -15.938 1 96.94 209 THR A O 1
ATOM 1515 N N . LYS A 1 210 ? 6.766 -4.656 -16.297 1 95 210 LYS A N 1
ATOM 1516 C CA . LYS A 1 210 ? 6.668 -4.801 -17.75 1 95 210 LYS A CA 1
ATOM 1517 C C . LYS A 1 210 ? 8.055 -4.863 -18.391 1 95 210 LYS A C 1
ATOM 1519 O O . LYS A 1 210 ? 9.062 -4.867 -17.688 1 95 210 LYS A O 1
ATOM 1524 N N . GLN A 1 211 ? 8.047 -5.004 -19.672 1 91.38 211 GLN A N 1
ATOM 1525 C CA . GLN A 1 211 ? 9.273 -5.219 -20.438 1 91.38 211 GLN A CA 1
ATOM 1526 C C . GLN A 1 211 ? 10.234 -4.047 -20.281 1 91.38 211 GLN A C 1
ATOM 1528 O O . GLN A 1 211 ? 11.453 -4.238 -20.234 1 91.38 211 GLN A O 1
ATOM 1533 N N . PHE A 1 212 ? 9.75 -2.863 -20.156 1 93.94 212 PHE A N 1
ATOM 1534 C CA . PHE A 1 212 ? 10.594 -1.679 -20.141 1 93.94 212 PHE A CA 1
ATOM 1535 C C . PHE A 1 212 ? 10.641 -1.06 -18.75 1 93.94 212 PHE A C 1
ATOM 1537 O O . PHE A 1 212 ? 10.703 0.164 -18.625 1 93.94 212 PHE A O 1
ATOM 1544 N N . GLU A 1 213 ? 10.57 -1.905 -17.812 1 97 213 GLU A N 1
ATOM 1545 C CA . GLU A 1 213 ? 10.648 -1.448 -16.438 1 97 213 GLU A CA 1
ATOM 1546 C C . GLU A 1 213 ? 11.945 -0.675 -16.188 1 97 213 GLU A C 1
ATOM 1548 O O . GLU A 1 213 ? 13.023 -1.107 -16.594 1 97 213 GLU A O 1
ATOM 1553 N N . GLU A 1 214 ? 11.805 0.452 -15.516 1 96.38 214 GLU A N 1
ATOM 1554 C CA . GLU A 1 214 ? 12.953 1.26 -15.109 1 96.38 214 GLU A CA 1
ATOM 1555 C C . GLU A 1 214 ? 12.68 1.973 -13.789 1 96.38 214 GLU A C 1
ATOM 1557 O O . GLU A 1 214 ? 11.633 2.6 -13.617 1 96.38 214 GLU A O 1
ATOM 1562 N N . VAL A 1 215 ? 13.617 1.788 -12.867 1 97.38 215 VAL A N 1
ATOM 1563 C CA . VAL A 1 215 ? 13.562 2.484 -11.586 1 97.38 215 VAL A CA 1
ATOM 1564 C C . VAL A 1 215 ? 14.805 3.359 -11.422 1 97.38 215 VAL A C 1
ATOM 1566 O O . VAL A 1 215 ? 15.93 2.863 -11.477 1 97.38 215 VAL A O 1
ATOM 1569 N N . SER A 1 216 ? 14.539 4.66 -11.234 1 96.69 216 SER A N 1
ATOM 1570 C CA . SER A 1 216 ? 15.656 5.594 -11.094 1 96.69 216 SER A CA 1
ATOM 1571 C C . SER A 1 216 ? 15.352 6.652 -10.039 1 96.69 216 SER A C 1
ATOM 1573 O O . SER A 1 216 ? 14.211 7.109 -9.914 1 96.69 216 SER A O 1
ATOM 1575 N N . THR A 1 217 ? 16.391 7.016 -9.312 1 97.75 217 THR A N 1
ATOM 1576 C CA . THR A 1 217 ? 16.25 8.023 -8.273 1 97.75 217 THR A CA 1
ATOM 1577 C C . THR A 1 217 ? 17.141 9.227 -8.562 1 97.75 217 THR A C 1
ATOM 1579 O O . THR A 1 217 ? 18.297 9.07 -8.938 1 97.75 217 THR A O 1
ATOM 1582 N N . HIS A 1 218 ? 16.5 10.414 -8.414 1 97.25 218 HIS A N 1
ATOM 1583 C CA . HIS A 1 218 ? 17.188 11.672 -8.664 1 97.25 218 HIS A CA 1
ATOM 1584 C C . HIS A 1 218 ? 16.75 12.75 -7.68 1 97.25 218 HIS A C 1
ATOM 1586 O O . HIS A 1 218 ? 15.641 12.68 -7.133 1 97.25 218 HIS A O 1
ATOM 1592 N N . PRO A 1 219 ? 17.688 13.742 -7.43 1 97.56 219 PRO A N 1
ATOM 1593 C CA . PRO A 1 219 ? 17.156 14.922 -6.75 1 97.56 219 PRO A CA 1
ATOM 1594 C C . PRO A 1 219 ? 15.984 15.547 -7.504 1 97.56 219 PRO A C 1
ATOM 1596 O O . PRO A 1 219 ? 15.992 15.602 -8.734 1 97.56 219 PRO A O 1
ATOM 1599 N N . ALA A 1 220 ? 15.062 16.062 -6.75 1 98.12 220 ALA A N 1
ATOM 1600 C CA . ALA A 1 220 ? 13.859 16.641 -7.344 1 98.12 220 ALA A CA 1
ATOM 1601 C C . ALA A 1 220 ? 14.219 17.719 -8.367 1 98.12 220 ALA A C 1
ATOM 1603 O O . ALA A 1 220 ? 13.633 17.766 -9.453 1 98.12 220 ALA A O 1
ATOM 1604 N N . ARG A 1 221 ? 15.164 18.516 -8.102 1 97.62 221 ARG A N 1
ATOM 1605 C CA . ARG A 1 221 ? 15.523 19.656 -8.945 1 97.62 221 ARG A CA 1
ATOM 1606 C C . ARG A 1 221 ? 16.078 19.188 -10.281 1 97.62 221 ARG A C 1
ATOM 1608 O O . ARG A 1 221 ? 16.125 19.938 -11.25 1 97.62 221 ARG A O 1
ATOM 1615 N N . GLU A 1 222 ? 16.5 17.938 -10.406 1 98.06 222 GLU A N 1
ATOM 1616 C CA . GLU A 1 222 ? 17.156 17.422 -11.602 1 98.06 222 GLU A CA 1
ATOM 1617 C C . GLU A 1 222 ? 16.203 16.547 -12.414 1 98.06 222 GLU A C 1
ATOM 1619 O O . GLU A 1 222 ? 16.562 16.094 -13.508 1 98.06 222 GLU A O 1
ATOM 1624 N N . LEU A 1 223 ? 15.07 16.281 -11.93 1 97.88 223 LEU A N 1
ATOM 1625 C CA . LEU A 1 223 ? 14.164 15.297 -12.492 1 97.88 223 LEU A CA 1
ATOM 1626 C C . LEU A 1 223 ? 13.758 15.672 -13.914 1 97.88 223 LEU A C 1
ATOM 1628 O O . LEU A 1 223 ? 13.758 14.828 -14.812 1 97.88 223 LEU A O 1
ATOM 1632 N N . ALA A 1 224 ? 13.336 16.953 -14.141 1 97.5 224 ALA A N 1
ATOM 1633 C CA . ALA A 1 224 ? 12.891 17.422 -15.453 1 97.5 224 ALA A CA 1
ATOM 1634 C C . ALA A 1 224 ? 13.984 17.25 -16.5 1 97.5 224 ALA A C 1
ATOM 1636 O O . ALA A 1 224 ? 13.734 16.781 -17.609 1 97.5 224 ALA A O 1
ATOM 1637 N N . ALA A 1 225 ? 15.156 17.672 -16.125 1 97.75 225 ALA A N 1
ATOM 1638 C CA . ALA A 1 225 ? 16.297 17.547 -17.047 1 97.75 225 ALA A CA 1
ATOM 1639 C C . ALA A 1 225 ? 16.578 16.078 -17.359 1 97.75 225 ALA A C 1
ATOM 1641 O O . ALA A 1 225 ? 16.891 15.727 -18.5 1 97.75 225 ALA A O 1
ATOM 1642 N N . TRP A 1 226 ? 16.516 15.242 -16.344 1 97.31 226 TRP A N 1
ATOM 1643 C CA . TRP A 1 226 ? 16.734 13.812 -16.531 1 97.31 226 TRP A CA 1
ATOM 1644 C C . TRP A 1 226 ? 15.719 13.227 -17.5 1 97.31 226 TRP A C 1
ATOM 1646 O O . TRP A 1 226 ? 16.078 12.484 -18.422 1 97.31 226 TRP A O 1
ATOM 1656 N N . LEU A 1 227 ? 14.461 13.539 -17.344 1 97.5 227 LEU A N 1
ATOM 1657 C CA . LEU A 1 227 ? 13.375 13.055 -18.188 1 97.5 227 LEU A CA 1
ATOM 1658 C C . LEU A 1 227 ? 13.578 13.5 -19.625 1 97.5 227 LEU A C 1
ATOM 1660 O O . LEU A 1 227 ? 13.297 12.742 -20.562 1 97.5 227 LEU A O 1
ATOM 1664 N N . ALA A 1 228 ? 14.062 14.688 -19.797 1 96.5 228 ALA A N 1
ATOM 1665 C CA . ALA A 1 228 ? 14.258 15.266 -21.125 1 96.5 228 ALA A CA 1
ATOM 1666 C C . ALA A 1 228 ? 15.43 14.609 -21.844 1 96.5 228 ALA A C 1
ATOM 1668 O O . ALA A 1 228 ? 15.586 14.766 -23.047 1 96.5 228 ALA A O 1
ATOM 1669 N N . GLY A 1 229 ? 16.234 13.852 -21.125 1 95.56 229 GLY A N 1
ATOM 1670 C CA . GLY A 1 229 ? 17.453 13.281 -21.672 1 95.56 229 GLY A CA 1
ATOM 1671 C C . GLY A 1 229 ? 17.203 12.18 -22.688 1 95.56 229 GLY A C 1
ATOM 1672 O O . GLY A 1 229 ? 18.078 11.836 -23.469 1 95.56 229 GLY A O 1
ATOM 1673 N N . ALA A 1 230 ? 16.078 11.531 -22.688 1 95 230 ALA A N 1
ATOM 1674 C CA . ALA A 1 230 ? 15.719 10.484 -23.641 1 95 230 ALA A CA 1
ATOM 1675 C C . ALA A 1 230 ? 14.203 10.398 -23.797 1 95 230 ALA A C 1
ATOM 1677 O O . ALA A 1 230 ? 13.469 10.398 -22.812 1 95 230 ALA A O 1
ATOM 1678 N N . PRO A 1 231 ? 13.75 10.258 -25.062 1 94.19 231 PRO A N 1
ATOM 1679 C CA . PRO A 1 231 ? 12.305 10.234 -25.297 1 94.19 231 PRO A CA 1
ATOM 1680 C C . PRO A 1 231 ? 11.609 9.07 -24.594 1 94.19 231 PRO A C 1
ATOM 1682 O O . PRO A 1 231 ? 10.43 9.164 -24.25 1 94.19 231 PRO A O 1
ATOM 1685 N N . GLN A 1 232 ? 12.328 8 -24.375 1 94.5 232 GLN A N 1
ATOM 1686 C CA . GLN A 1 232 ? 11.742 6.812 -23.781 1 94.5 232 GLN A CA 1
ATOM 1687 C C . GLN A 1 232 ? 11.453 7.027 -22.297 1 94.5 232 GLN A C 1
ATOM 1689 O O . GLN A 1 232 ? 10.664 6.289 -21.703 1 94.5 232 GLN A O 1
ATOM 1694 N N . ARG A 1 233 ? 12.07 8.023 -21.703 1 95.5 233 ARG A N 1
ATOM 1695 C CA . ARG A 1 233 ? 11.984 8.227 -20.266 1 95.5 233 ARG A CA 1
ATOM 1696 C C . ARG A 1 233 ? 10.633 8.812 -19.875 1 95.5 233 ARG A C 1
ATOM 1698 O O . ARG A 1 233 ? 10.273 8.828 -18.703 1 95.5 233 ARG A O 1
ATOM 1705 N N . VAL A 1 234 ? 9.859 9.242 -20.891 1 95.88 234 VAL A N 1
ATOM 1706 C CA . VAL A 1 234 ? 8.57 9.844 -20.578 1 95.88 234 VAL A CA 1
ATOM 1707 C C . VAL A 1 234 ? 7.441 8.938 -21.047 1 95.88 234 VAL A C 1
ATOM 1709 O O . VAL A 1 234 ? 6.281 9.352 -21.094 1 95.88 234 VAL A O 1
ATOM 1712 N N . LYS A 1 235 ? 7.746 7.742 -21.375 1 95.38 235 LYS A N 1
ATOM 1713 C CA . LYS A 1 235 ? 6.742 6.793 -21.844 1 95.38 235 LYS A CA 1
ATOM 1714 C C . LYS A 1 235 ? 6.32 5.836 -20.734 1 95.38 235 LYS A C 1
ATOM 1716 O O . LYS A 1 235 ? 7.098 5.555 -19.812 1 95.38 235 LYS A O 1
ATOM 1721 N N . GLY A 1 236 ? 5.062 5.391 -20.828 1 94.38 236 GLY A N 1
ATOM 1722 C CA . GLY A 1 236 ? 4.555 4.418 -19.875 1 94.38 236 GLY A CA 1
ATOM 1723 C C . GLY A 1 236 ? 3.961 5.055 -18.641 1 94.38 236 GLY A C 1
ATOM 1724 O O . GLY A 1 236 ? 3.914 6.281 -18.531 1 94.38 236 GLY A O 1
ATOM 1725 N N . GLU A 1 237 ? 3.545 4.203 -17.703 1 95.31 237 GLU A N 1
ATOM 1726 C CA . GLU A 1 237 ? 2.943 4.66 -16.453 1 95.31 237 GLU A CA 1
ATOM 1727 C C . GLU A 1 237 ? 3.992 4.797 -15.352 1 95.31 237 GLU A C 1
ATOM 1729 O O . GLU A 1 237 ? 4.984 4.066 -15.336 1 95.31 237 GLU A O 1
ATOM 1734 N N . PHE A 1 238 ? 3.715 5.801 -14.484 1 97.94 238 PHE A N 1
ATOM 1735 C CA . PHE A 1 238 ? 4.723 6.102 -13.477 1 97.94 238 PHE A CA 1
ATOM 1736 C C . PHE A 1 238 ? 4.145 5.957 -12.07 1 97.94 238 PHE A C 1
ATOM 1738 O O . PHE A 1 238 ? 3 6.348 -11.82 1 97.94 238 PHE A O 1
ATOM 1745 N N . VAL A 1 239 ? 4.938 5.355 -11.234 1 98.5 239 VAL A N 1
ATOM 1746 C CA . VAL A 1 239 ? 4.844 5.617 -9.805 1 98.5 239 VAL A CA 1
ATOM 1747 C C . VAL A 1 239 ? 5.984 6.535 -9.367 1 98.5 239 VAL A C 1
ATOM 1749 O O . VAL A 1 239 ? 7.152 6.262 -9.656 1 98.5 239 VAL A O 1
ATOM 1752 N N . VAL A 1 240 ? 5.645 7.641 -8.734 1 98.69 240 VAL A N 1
ATOM 1753 C CA . VAL A 1 240 ? 6.617 8.641 -8.305 1 98.69 240 VAL A CA 1
ATOM 1754 C C . VAL A 1 240 ? 6.699 8.656 -6.781 1 98.69 240 VAL A C 1
ATOM 1756 O O . VAL A 1 240 ? 5.691 8.875 -6.102 1 98.69 240 VAL A O 1
ATOM 1759 N N . LEU A 1 241 ? 7.891 8.438 -6.266 1 98.5 241 LEU A N 1
ATOM 1760 C CA . LEU A 1 241 ? 8.062 8.43 -4.816 1 98.5 241 LEU A CA 1
ATOM 1761 C C . LEU A 1 241 ? 8.922 9.594 -4.355 1 98.5 241 LEU A C 1
ATOM 1763 O O . LEU A 1 241 ? 10.062 9.75 -4.805 1 98.5 241 LEU A O 1
ATOM 1767 N N . LEU A 1 242 ? 8.328 10.469 -3.504 1 97.75 242 LEU A N 1
ATOM 1768 C CA . LEU A 1 242 ? 9.133 11.43 -2.766 1 97.75 242 LEU A CA 1
ATOM 1769 C C . LEU A 1 242 ? 9.719 10.805 -1.504 1 97.75 242 LEU A C 1
ATOM 1771 O O . LEU A 1 242 ? 8.969 10.359 -0.626 1 97.75 242 LEU A O 1
ATOM 1775 N N . HIS A 1 243 ? 11.008 10.742 -1.435 1 96.44 243 HIS A N 1
ATOM 1776 C CA . HIS A 1 243 ? 11.641 10.117 -0.281 1 96.44 243 HIS A CA 1
ATOM 1777 C C . HIS A 1 243 ? 11.359 10.898 0.997 1 96.44 243 HIS A C 1
ATOM 1779 O O . HIS A 1 243 ? 11 12.078 0.94 1 96.44 243 HIS A O 1
ATOM 1785 N N . PRO A 1 244 ? 11.461 10.172 2.137 1 93.38 244 PRO A N 1
ATOM 1786 C CA . PRO A 1 244 ? 11.227 10.867 3.402 1 93.38 244 PRO A CA 1
ATOM 1787 C C . PRO A 1 244 ? 12.172 12.055 3.602 1 93.38 244 PRO A C 1
ATOM 1789 O O . PRO A 1 244 ? 13.273 12.07 3.049 1 93.38 244 PRO A O 1
ATOM 1792 N N . LEU A 1 245 ? 11.602 13.008 4.441 1 87.75 245 LEU A N 1
ATOM 1793 C CA . LEU A 1 245 ? 12.453 14.141 4.789 1 87.75 245 LEU A CA 1
ATOM 1794 C C . LEU A 1 245 ? 13.586 13.703 5.715 1 87.75 245 LEU A C 1
ATOM 1796 O O . LEU A 1 245 ? 13.383 12.844 6.582 1 87.75 245 LEU A O 1
ATOM 1800 N N . ALA A 1 246 ? 14.711 14.227 5.469 1 75.56 246 ALA A N 1
ATOM 1801 C CA . ALA A 1 246 ? 15.828 13.969 6.375 1 75.56 246 ALA A CA 1
ATOM 1802 C C . ALA A 1 246 ? 15.516 14.461 7.785 1 75.56 246 ALA A C 1
ATOM 1804 O O . ALA A 1 246 ? 14.703 15.375 7.965 1 75.56 246 ALA A O 1
ATOM 1805 N N . ALA A 1 247 ? 15.805 13.625 8.812 1 61.12 247 ALA A N 1
ATOM 1806 C CA . ALA A 1 247 ? 15.539 13.875 10.227 1 61.12 247 ALA A CA 1
ATOM 1807 C C . ALA A 1 247 ? 15.562 15.375 10.523 1 61.12 247 ALA A C 1
ATOM 1809 O O . ALA A 1 247 ? 14.727 15.875 11.289 1 61.12 247 ALA A O 1
ATOM 1810 N N . THR A 1 248 ? 16.5 16.062 10.188 1 54.34 248 THR A N 1
ATOM 1811 C CA . THR A 1 248 ? 16.594 17.453 10.586 1 54.34 248 THR A CA 1
ATOM 1812 C C . THR A 1 248 ? 15.453 18.266 9.969 1 54.34 248 THR A C 1
ATOM 1814 O O . THR A 1 248 ? 15.031 19.281 10.539 1 54.34 248 THR A O 1
ATOM 1817 N N . GLN A 1 249 ? 14.867 17.797 9 1 51.94 249 GLN A N 1
ATOM 1818 C CA . GLN A 1 249 ? 13.938 18.609 8.227 1 51.94 249 GLN A CA 1
ATOM 1819 C C . GLN A 1 249 ? 12.492 18.281 8.562 1 51.94 249 GLN A C 1
ATOM 1821 O O . GLN A 1 249 ? 11.594 19.109 8.398 1 51.94 249 GLN A O 1
ATOM 1826 N N . GLY A 1 250 ? 12.086 17.172 9.172 1 54.84 250 GLY A N 1
ATOM 1827 C CA . GLY A 1 250 ? 10.688 16.781 9.227 1 54.84 250 GLY A CA 1
ATOM 1828 C C . GLY A 1 250 ? 9.898 17.516 10.289 1 54.84 250 GLY A C 1
ATOM 1829 O O . GLY A 1 250 ? 9.109 18.422 9.969 1 54.84 250 GLY A O 1
ATOM 1830 N N . ASP A 1 251 ? 10 17.062 11.57 1 55.84 251 ASP A N 1
ATOM 1831 C CA . ASP A 1 251 ? 9.203 17.641 12.648 1 55.84 251 ASP A CA 1
ATOM 1832 C C . ASP A 1 251 ? 9.508 19.125 12.82 1 55.84 251 ASP A C 1
ATOM 1834 O O . ASP A 1 251 ? 8.594 19.938 12.953 1 55.84 251 ASP A O 1
ATOM 1838 N N . GLY A 1 252 ? 10.773 19.312 12.57 1 60.66 252 GLY A N 1
ATOM 1839 C CA . GLY A 1 252 ? 11.234 20.672 12.82 1 60.66 252 GLY A CA 1
ATOM 1840 C C . GLY A 1 252 ? 10.867 21.641 11.711 1 60.66 252 GLY A C 1
ATOM 1841 O O . GLY A 1 252 ? 10.547 22.797 11.977 1 60.66 252 GLY A O 1
ATOM 1842 N N . ALA A 1 253 ? 10.602 21.047 10.609 1 63.81 253 ALA A N 1
ATOM 1843 C CA . ALA A 1 253 ? 10.406 21.938 9.477 1 63.81 253 ALA A CA 1
ATOM 1844 C C . ALA A 1 253 ? 8.984 22.516 9.469 1 63.81 253 ALA A C 1
ATOM 1846 O O . ALA A 1 253 ? 8.789 23.703 9.242 1 63.81 253 ALA A O 1
ATOM 1847 N N . GLU A 1 254 ? 8.07 21.578 9.695 1 69.06 254 GLU A N 1
ATOM 1848 C CA . GLU A 1 254 ? 6.695 22.078 9.734 1 69.06 254 GLU A CA 1
ATOM 1849 C C . GLU A 1 254 ? 6.48 23.016 10.914 1 69.06 254 GLU A C 1
ATOM 1851 O O . GLU A 1 254 ? 5.824 24.047 10.773 1 69.06 254 GLU A O 1
ATOM 1856 N N . ALA A 1 255 ? 7.043 22.594 11.953 1 74 255 ALA A N 1
ATOM 1857 C CA . ALA A 1 255 ? 6.938 23.469 13.125 1 74 255 ALA A CA 1
ATOM 1858 C C . ALA A 1 255 ? 7.598 24.812 12.867 1 74 255 ALA A C 1
ATOM 1860 O O . ALA A 1 255 ? 7.059 25.859 13.25 1 74 255 ALA A O 1
ATOM 1861 N N . GLU A 1 256 ? 8.688 24.734 12.203 1 75.94 256 GLU A N 1
ATOM 1862 C CA . GLU A 1 256 ? 9.391 25.969 11.875 1 75.94 256 GLU A CA 1
ATOM 1863 C C . GLU A 1 256 ? 8.594 26.812 10.883 1 75.94 256 GLU A C 1
ATOM 1865 O O . GLU A 1 256 ? 8.539 28.031 10.992 1 75.94 256 GLU A O 1
ATOM 1870 N N . ARG A 1 257 ? 8.016 26.172 9.945 1 76.62 257 ARG A N 1
ATOM 1871 C CA . ARG A 1 257 ? 7.191 26.875 8.969 1 76.62 257 ARG A CA 1
ATOM 1872 C C . ARG A 1 257 ? 6.027 27.578 9.656 1 76.62 257 ARG A C 1
ATOM 1874 O O . ARG A 1 257 ? 5.785 28.766 9.398 1 76.62 257 ARG A O 1
ATOM 1881 N N . VAL A 1 258 ? 5.371 26.922 10.469 1 80.56 258 VAL A N 1
ATOM 1882 C CA . VAL A 1 258 ? 4.25 27.5 11.203 1 80.56 258 VAL A CA 1
ATOM 1883 C C . VAL A 1 258 ? 4.746 28.625 12.102 1 80.56 258 VAL A C 1
ATOM 1885 O O . VAL A 1 258 ? 4.129 29.703 12.164 1 80.56 258 VAL A O 1
ATOM 1888 N N . LEU A 1 259 ? 5.875 28.422 12.688 1 85.81 259 LEU A N 1
ATOM 1889 C CA . LEU A 1 259 ? 6.461 29.422 13.578 1 85.81 259 LEU A CA 1
ATOM 1890 C C . LEU A 1 259 ? 6.777 30.703 12.82 1 85.81 259 LEU A C 1
ATOM 1892 O O . LEU A 1 259 ? 6.43 31.797 13.273 1 85.81 259 LEU A O 1
ATOM 1896 N N . ARG A 1 260 ? 7.34 30.562 11.703 1 85.44 260 ARG A N 1
ATOM 1897 C CA . ARG A 1 260 ? 7.711 31.719 10.906 1 85.44 260 ARG A CA 1
ATOM 1898 C C . ARG A 1 260 ? 6.477 32.531 10.516 1 85.44 260 ARG A C 1
ATOM 1900 O O . ARG A 1 260 ? 6.496 33.75 10.57 1 85.44 260 ARG A O 1
ATOM 1907 N N . LEU A 1 261 ? 5.477 31.812 10.133 1 82.62 261 LEU A N 1
ATOM 1908 C CA . LEU A 1 261 ? 4.234 32.5 9.773 1 82.62 261 LEU A CA 1
ATOM 1909 C C . LEU A 1 261 ? 3.656 33.25 10.977 1 82.62 261 LEU A C 1
ATOM 1911 O O . LEU A 1 261 ? 3.17 34.375 10.836 1 82.62 261 LEU A O 1
ATOM 1915 N N . LEU A 1 262 ? 3.764 32.688 12.117 1 87.44 262 LEU A N 1
ATOM 1916 C CA . LEU A 1 262 ? 3.182 33.25 13.328 1 87.44 262 LEU A CA 1
ATOM 1917 C C . LEU A 1 262 ? 4.031 34.406 13.852 1 87.44 262 LEU A C 1
ATOM 1919 O O . LEU A 1 262 ? 3.496 35.375 14.375 1 87.44 262 LEU A O 1
ATOM 1923 N N . LEU A 1 263 ? 5.32 34.281 13.641 1 87.88 263 LEU A N 1
ATOM 1924 C CA . LEU A 1 263 ? 6.242 35.312 14.141 1 87.88 263 LEU A CA 1
ATOM 1925 C C . LEU A 1 263 ? 6.02 36.625 13.438 1 87.88 263 LEU A C 1
ATOM 1927 O O . LEU A 1 263 ? 6.289 37.688 14.008 1 87.88 263 LEU A O 1
ATOM 1931 N N . ASP A 1 264 ? 5.539 36.562 12.234 1 86.06 264 ASP A N 1
ATOM 1932 C CA . ASP A 1 264 ? 5.266 37.781 11.469 1 86.06 264 ASP A CA 1
ATOM 1933 C C . ASP A 1 264 ? 4.086 38.562 12.062 1 86.06 264 ASP A C 1
ATOM 1935 O O . ASP A 1 264 ? 3.922 39.75 11.797 1 86.06 264 ASP A O 1
ATOM 1939 N N . GLU A 1 265 ? 3.309 37.906 12.867 1 85.56 265 GLU A N 1
ATOM 1940 C CA . GLU A 1 265 ? 2.045 38.5 13.281 1 85.56 265 GLU A CA 1
ATOM 1941 C C . GLU A 1 265 ? 1.93 38.562 14.805 1 85.56 265 GLU A C 1
ATOM 1943 O O . GLU A 1 265 ? 1.084 39.281 15.352 1 85.56 265 GLU A O 1
ATOM 1948 N N . LEU A 1 266 ? 2.736 37.75 15.461 1 88.06 266 LEU A N 1
ATOM 1949 C CA . LEU A 1 266 ? 2.561 37.562 16.906 1 88.06 266 LEU A CA 1
ATOM 1950 C C . LEU A 1 266 ? 3.885 37.719 17.641 1 88.06 266 LEU A C 1
ATOM 1952 O O . LEU A 1 266 ? 4.953 37.562 17.047 1 88.06 266 LEU A O 1
ATOM 1956 N N . PRO A 1 267 ? 3.783 38.188 18.938 1 89.75 267 PRO A N 1
ATOM 1957 C CA . PRO A 1 267 ? 4.992 38.125 19.766 1 89.75 267 PRO A CA 1
ATOM 1958 C C . PRO A 1 267 ? 5.582 36.719 19.859 1 89.75 267 PRO A C 1
ATOM 1960 O O . PRO A 1 267 ? 4.852 35.719 19.75 1 89.75 267 PRO A O 1
ATOM 1963 N N . THR A 1 268 ? 6.941 36.656 20.078 1 91.62 268 THR A N 1
ATOM 1964 C CA . THR A 1 268 ? 7.711 35.438 20.047 1 91.62 268 THR A CA 1
ATOM 1965 C C . THR A 1 268 ? 7.09 34.375 20.953 1 91.62 268 THR A C 1
ATOM 1967 O O . THR A 1 268 ? 6.879 33.219 20.547 1 91.62 268 THR A O 1
ATOM 1970 N N . LYS A 1 269 ? 6.734 34.781 22.094 1 90.25 269 LYS A N 1
ATOM 1971 C CA . LYS A 1 269 ? 6.215 33.812 23.078 1 90.25 269 LYS A CA 1
ATOM 1972 C C . LYS A 1 269 ? 4.891 33.219 22.609 1 90.25 269 LYS A C 1
ATOM 1974 O O . LYS A 1 269 ? 4.684 32 22.703 1 90.25 269 LYS A O 1
ATOM 1979 N N . THR A 1 270 ? 4.027 34.031 22.125 1 91.31 270 THR A N 1
ATOM 1980 C CA . THR A 1 270 ? 2.723 33.594 21.656 1 91.31 270 THR A CA 1
ATOM 1981 C C . THR A 1 270 ? 2.861 32.781 20.375 1 91.31 270 THR A C 1
ATOM 1983 O O . THR A 1 270 ? 2.162 31.766 20.188 1 91.31 270 THR A O 1
ATOM 1986 N N . ALA A 1 271 ? 3.732 33.188 19.5 1 91.81 271 ALA A N 1
ATOM 1987 C CA . ALA A 1 271 ? 4.008 32.469 18.266 1 91.81 271 ALA A CA 1
ATOM 1988 C C . ALA A 1 271 ? 4.5 31.047 18.547 1 91.81 271 ALA A C 1
ATOM 1990 O O . ALA A 1 271 ? 4.039 30.078 17.922 1 91.81 271 ALA A O 1
ATOM 1991 N N . VAL A 1 272 ? 5.383 30.969 19.469 1 90.62 272 VAL A N 1
ATOM 1992 C CA . VAL A 1 272 ? 5.965 29.688 19.844 1 90.62 272 VAL A CA 1
ATOM 1993 C C . VAL A 1 272 ? 4.879 28.766 20.406 1 90.62 272 VAL A C 1
ATOM 1995 O O . VAL A 1 272 ? 4.785 27.594 20.047 1 90.62 272 VAL A O 1
ATOM 1998 N N . LYS A 1 273 ? 4.098 29.312 21.25 1 89.44 273 LYS A N 1
ATOM 1999 C CA . LYS A 1 273 ? 3.018 28.547 21.859 1 89.44 273 LYS A CA 1
ATOM 2000 C C . LYS A 1 273 ? 2.062 28 20.812 1 89.44 273 LYS A C 1
ATOM 2002 O O . LYS A 1 273 ? 1.748 26.812 20.797 1 89.44 273 LYS A O 1
ATOM 2007 N N . LEU A 1 274 ? 1.626 28.859 19.953 1 87.81 274 LEU A N 1
ATOM 2008 C CA . LEU A 1 274 ? 0.667 28.484 18.922 1 87.81 274 LEU A CA 1
ATOM 2009 C C . LEU A 1 274 ? 1.287 27.484 17.953 1 87.81 274 LEU A C 1
ATOM 2011 O O . LEU A 1 274 ? 0.641 26.516 17.547 1 87.81 274 LEU A O 1
ATOM 2015 N N . ALA A 1 275 ? 2.498 27.766 17.562 1 88.12 275 ALA A N 1
ATOM 2016 C CA . ALA A 1 275 ? 3.189 26.859 16.641 1 88.12 275 ALA A CA 1
ATOM 2017 C C . ALA A 1 275 ? 3.311 25.453 17.25 1 88.12 275 ALA A C 1
ATOM 2019 O O . ALA A 1 275 ? 3.146 24.453 16.547 1 88.12 275 ALA A O 1
ATOM 2020 N N . ALA A 1 276 ? 3.6 25.438 18.484 1 82.38 276 ALA A N 1
ATOM 2021 C CA . ALA A 1 276 ? 3.701 24.172 19.203 1 82.38 276 ALA A CA 1
ATOM 2022 C C . ALA A 1 276 ? 2.369 23.422 19.172 1 82.38 276 ALA A C 1
ATOM 2024 O O . ALA A 1 276 ? 2.326 22.219 18.906 1 82.38 276 ALA A O 1
ATOM 2025 N N . ASP A 1 277 ? 1.348 24.219 19.453 1 79.12 277 ASP A N 1
ATOM 2026 C CA . ASP A 1 277 ? 0.015 23.625 19.5 1 79.12 277 ASP A CA 1
ATOM 2027 C C . ASP A 1 277 ? -0.423 23.156 18.125 1 79.12 277 ASP A C 1
ATOM 2029 O O . ASP A 1 277 ? -1.055 22.094 17.984 1 79.12 277 ASP A O 1
ATOM 2033 N N . ILE A 1 278 ? -0.108 23.938 17.172 1 76.12 278 ILE A N 1
ATOM 2034 C CA . ILE A 1 278 ? -0.569 23.688 15.812 1 76.12 278 ILE A CA 1
ATOM 2035 C C . ILE A 1 278 ? 0.229 22.531 15.203 1 76.12 278 ILE A C 1
ATOM 2037 O O . ILE A 1 278 ? -0.344 21.625 14.594 1 76.12 278 ILE A O 1
ATOM 2041 N N . ALA A 1 279 ? 1.513 22.562 15.391 1 72.25 279 ALA A N 1
ATOM 2042 C CA . ALA A 1 279 ? 2.393 21.594 14.727 1 72.25 279 ALA A CA 1
ATOM 2043 C C . ALA A 1 279 ? 2.766 20.453 15.664 1 72.25 279 ALA A C 1
ATOM 2045 O O . ALA A 1 279 ? 3.555 19.578 15.305 1 72.25 279 ALA A O 1
ATOM 2046 N N . HIS A 1 280 ? 2.24 20.469 16.859 1 69.75 280 HIS A N 1
ATOM 2047 C CA . HIS A 1 280 ? 2.527 19.469 17.859 1 69.75 280 HIS A CA 1
ATOM 2048 C C . HIS A 1 280 ? 4.031 19.312 18.078 1 69.75 280 HIS A C 1
ATOM 2050 O O . HIS A 1 280 ? 4.559 18.188 18.016 1 69.75 280 HIS A O 1
ATOM 2056 N N . ALA A 1 281 ? 4.691 20.375 18.344 1 74.38 281 ALA A N 1
ATOM 2057 C CA . ALA A 1 281 ? 6.141 20.422 18.516 1 74.38 281 ALA A CA 1
ATOM 2058 C C . ALA A 1 281 ? 6.512 20.984 19.891 1 74.38 281 ALA A C 1
ATOM 2060 O O . ALA A 1 281 ? 5.66 21.516 20.609 1 74.38 281 ALA A O 1
ATOM 2061 N N . SER A 1 282 ? 7.754 20.734 20.281 1 76 282 SER A N 1
ATOM 2062 C CA . SER A 1 282 ? 8.25 21.188 21.578 1 76 282 SER A CA 1
ATOM 2063 C C . SER A 1 282 ? 8.352 22.719 21.625 1 76 282 SER A C 1
ATOM 2065 O O . SER A 1 282 ? 8.984 23.328 20.766 1 76 282 SER A O 1
ATOM 2067 N N . ARG A 1 283 ? 7.742 23.25 22.656 1 84.81 283 ARG A N 1
ATOM 2068 C CA . ARG A 1 283 ? 7.801 24.703 22.859 1 84.81 283 ARG A CA 1
ATOM 2069 C C . ARG A 1 283 ? 9.242 25.172 23 1 84.81 283 ARG A C 1
ATOM 2071 O O . ARG A 1 283 ? 9.625 26.203 22.453 1 84.81 283 ARG A O 1
ATOM 2078 N N . ASN A 1 284 ? 9.953 24.297 23.672 1 84.19 284 ASN A N 1
ATOM 2079 C CA . ASN A 1 284 ? 11.344 24.688 23.922 1 84.19 284 ASN A CA 1
ATOM 2080 C C . ASN A 1 284 ? 12.148 24.719 22.625 1 84.19 284 ASN A C 1
ATOM 2082 O O . ASN A 1 284 ? 12.875 25.688 22.359 1 84.19 284 ASN A O 1
ATOM 2086 N N . THR A 1 285 ? 12 23.812 21.875 1 82.75 285 THR A N 1
ATOM 2087 C CA . THR A 1 285 ? 12.695 23.734 20.594 1 82.75 285 THR A CA 1
ATOM 2088 C C . THR A 1 285 ? 12.281 24.906 19.703 1 82.75 285 THR A C 1
ATOM 2090 O O . THR A 1 285 ? 13.125 25.516 19.047 1 82.75 285 THR A O 1
ATOM 2093 N N . LEU A 1 286 ? 11.023 25.141 19.734 1 87.94 286 LEU A N 1
ATOM 2094 C CA . LEU A 1 286 ? 10.516 26.203 18.875 1 87.94 286 LEU A CA 1
ATOM 2095 C C . LEU A 1 286 ? 10.969 27.578 19.375 1 87.94 286 LEU A C 1
ATOM 2097 O O . LEU A 1 286 ? 11.203 28.484 18.578 1 87.94 286 LEU A O 1
ATOM 2101 N N . TYR A 1 287 ? 11.102 27.688 20.672 1 90.38 287 TYR A N 1
ATOM 2102 C CA . TYR A 1 287 ? 11.586 28.938 21.234 1 90.38 287 TYR A CA 1
ATOM 2103 C C . TYR A 1 287 ? 13.016 29.234 20.797 1 90.38 287 TYR A C 1
ATOM 2105 O O . TYR A 1 287 ? 13.336 30.344 20.391 1 90.38 287 TYR A O 1
ATOM 2113 N N . GLU A 1 288 ? 13.805 28.25 20.875 1 86.81 288 GLU A N 1
ATOM 2114 C CA . GLU A 1 288 ? 15.18 28.391 20.406 1 86.81 288 GLU A CA 1
ATOM 2115 C C . GLU A 1 288 ? 15.242 28.734 18.922 1 86.81 288 GLU A C 1
ATOM 2117 O O . GLU A 1 288 ? 16.031 29.562 18.5 1 86.81 288 GLU A O 1
ATOM 2122 N N . ARG A 1 289 ? 14.43 28.094 18.281 1 87.31 289 ARG A N 1
ATOM 2123 C CA . ARG A 1 289 ? 14.375 28.359 16.844 1 87.31 289 ARG A CA 1
ATOM 2124 C C . ARG A 1 289 ? 13.906 29.781 16.562 1 87.31 289 ARG A C 1
ATOM 2126 O O . ARG A 1 289 ? 14.391 30.422 15.625 1 87.31 289 ARG A O 1
ATOM 2133 N N . ALA A 1 290 ? 12.961 30.25 17.297 1 90.69 290 ALA A N 1
ATOM 2134 C CA . ALA A 1 290 ? 12.469 31.625 17.156 1 90.69 290 ALA A CA 1
ATOM 2135 C C . ALA A 1 290 ? 13.586 32.625 17.391 1 90.69 290 ALA A C 1
ATOM 2137 O O . ALA A 1 290 ? 13.711 33.625 16.656 1 90.69 290 ALA A O 1
ATOM 2138 N N . LEU A 1 291 ? 14.344 32.312 18.344 1 88 291 LEU A N 1
ATOM 2139 C CA . LEU A 1 291 ? 15.461 33.188 18.656 1 88 291 LEU A CA 1
ATOM 2140 C C . LEU A 1 291 ? 16.469 33.219 17.516 1 88 291 LEU A C 1
ATOM 2142 O O . LEU A 1 291 ? 17 34.25 17.172 1 88 291 LEU A O 1
ATOM 2146 N N . GLN A 1 292 ? 16.703 32.125 16.969 1 86.12 292 GLN A N 1
ATOM 2147 C CA . GLN A 1 292 ? 17.625 32.031 15.844 1 86.12 292 GLN A CA 1
ATOM 2148 C C . GLN A 1 292 ? 17.094 32.75 14.625 1 86.12 292 GLN A C 1
ATOM 2150 O O . GLN A 1 292 ? 17.844 33.438 13.914 1 86.12 292 GLN A O 1
ATOM 2155 N N . ILE A 1 293 ? 15.891 32.625 14.359 1 85.25 293 ILE A N 1
ATOM 2156 C CA . ILE A 1 293 ? 15.258 33.281 13.227 1 85.25 293 ILE A CA 1
ATOM 2157 C C . ILE A 1 293 ? 15.391 34.812 13.375 1 85.25 293 ILE A C 1
ATOM 2159 O O . ILE A 1 293 ? 15.695 35.5 12.406 1 85.25 293 ILE A O 1
ATOM 2163 N N . LYS A 1 294 ? 15.164 35.312 14.484 1 83.62 294 LYS A N 1
ATOM 2164 C CA . LYS A 1 294 ? 15.25 36.75 14.75 1 83.62 294 LYS A CA 1
ATOM 2165 C C . LYS A 1 294 ? 16.688 37.25 14.633 1 83.62 294 LYS A C 1
ATOM 2167 O O . LYS A 1 294 ? 16.938 38.344 14.117 1 83.62 294 LYS A O 1
ATOM 2172 N N . ARG A 1 295 ? 17.578 36.406 15.141 1 81 295 ARG A N 1
ATOM 2173 C CA . ARG A 1 295 ? 18.984 36.781 15.023 1 81 295 ARG A CA 1
ATOM 2174 C C . ARG A 1 295 ? 19.422 36.844 13.562 1 81 295 ARG A C 1
ATOM 2176 O O . ARG A 1 295 ? 20.156 37.75 13.172 1 81 295 ARG A O 1
ATOM 2183 N N . ASP A 1 296 ? 19 35.938 12.891 1 79.81 296 ASP A N 1
ATOM 2184 C CA . ASP A 1 296 ? 19.344 35.875 11.469 1 79.81 296 ASP A CA 1
ATOM 2185 C C . ASP A 1 296 ? 18.75 37.062 10.727 1 79.81 296 ASP A C 1
ATOM 2187 O O . ASP A 1 296 ? 19.344 37.594 9.781 1 79.81 296 ASP A O 1
ATOM 2191 N N . ALA A 1 297 ? 17.625 37.625 11.039 1 79.06 297 ALA A N 1
ATOM 2192 C CA . ALA A 1 297 ? 16.953 38.75 10.414 1 79.06 297 ALA A CA 1
ATOM 2193 C C . ALA A 1 297 ? 17.672 40.062 10.766 1 79.06 297 ALA A C 1
ATOM 2195 O O . ALA A 1 297 ? 17.766 40.969 9.938 1 79.06 297 ALA A O 1
ATOM 2196 N N . GLU A 1 298 ? 18.078 40.094 11.93 1 70.19 298 GLU A N 1
ATOM 2197 C CA . GLU A 1 298 ? 18.828 41.281 12.359 1 70.19 298 GLU A CA 1
ATOM 2198 C C . GLU A 1 298 ? 20.172 41.375 11.656 1 70.19 298 GLU A C 1
ATOM 2200 O O . GLU A 1 298 ? 20.609 42.469 11.258 1 70.19 298 GLU A O 1
ATOM 2205 N N . THR A 1 299 ? 20.812 40.281 11.516 1 68.56 299 THR A N 1
ATOM 2206 C CA . THR A 1 299 ? 22.109 40.281 10.859 1 68.56 299 THR A CA 1
ATOM 2207 C C . THR A 1 299 ? 21.969 40.562 9.367 1 68.56 299 THR A C 1
ATOM 2209 O O . THR A 1 299 ? 22.828 41.219 8.766 1 68.56 299 THR A O 1
ATOM 2212 N N . ALA A 1 300 ? 20.984 40.188 8.758 1 68.94 300 ALA A N 1
ATOM 2213 C CA . ALA A 1 300 ? 20.75 40.406 7.34 1 68.94 300 ALA A CA 1
ATOM 2214 C C . ALA A 1 300 ? 20.391 41.875 7.09 1 68.94 300 ALA A C 1
ATOM 2216 O O . ALA A 1 300 ? 20.734 42.438 6.047 1 68.94 300 ALA A O 1
ATOM 2217 N N . GLY A 1 301 ? 19.641 42.344 7.98 1 58.84 301 GLY A N 1
ATOM 2218 C CA . GLY A 1 301 ? 19.328 43.781 7.883 1 58.84 301 GLY A CA 1
ATOM 2219 C C . GLY A 1 301 ? 20.531 44.656 8.055 1 58.84 301 GLY A C 1
ATOM 2220 O O . GLY A 1 301 ? 20.562 45.781 7.516 1 58.84 301 GLY A O 1
ATOM 2221 N N . GLU A 1 302 ? 21.422 44.25 8.789 1 57.47 302 GLU A N 1
ATOM 2222 C CA . GLU A 1 302 ? 22.625 45.062 8.938 1 57.47 302 GLU A CA 1
ATOM 2223 C C . GLU A 1 302 ? 23.516 44.969 7.707 1 57.47 302 GLU A C 1
ATOM 2225 O O . GLU A 1 302 ? 24.344 45.844 7.461 1 57.47 302 GLU A O 1
ATOM 2230 N N . HIS A 1 303 ? 23.375 43.906 7.023 1 54.88 303 HIS A N 1
ATOM 2231 C CA . HIS A 1 303 ? 24.234 43.781 5.852 1 54.88 303 HIS A CA 1
ATOM 2232 C C . HIS A 1 303 ? 23.5 44.219 4.586 1 54.88 303 HIS A C 1
ATOM 2234 O O . HIS A 1 303 ? 24.016 44.031 3.477 1 54.88 303 HIS A O 1
ATOM 2240 N N . GLY A 1 304 ? 22.281 44.469 4.602 1 43.72 304 GLY A N 1
ATOM 2241 C CA . GLY A 1 304 ? 21.688 45.125 3.441 1 43.72 304 GLY A CA 1
ATOM 2242 C C . GLY A 1 304 ? 21.578 46.625 3.586 1 43.72 304 GLY A C 1
ATOM 2243 O O . GLY A 1 304 ? 21.547 47.156 4.703 1 43.72 304 GLY A O 1
ATOM 2244 N N . MET B 1 1 ? -2.613 -23.094 -15.391 1 54.38 1 MET B N 1
ATOM 2245 C CA . MET B 1 1 ? -1.501 -23.109 -14.445 1 54.38 1 MET B CA 1
ATOM 2246 C C . MET B 1 1 ? -0.185 -23.391 -15.164 1 54.38 1 MET B C 1
ATOM 2248 O O . MET B 1 1 ? 0.808 -22.703 -14.945 1 54.38 1 MET B O 1
ATOM 2252 N N . SER B 1 2 ? -0.282 -24.422 -16.031 1 59.94 2 SER B N 1
ATOM 2253 C CA . SER B 1 2 ? 0.913 -24.703 -16.812 1 59.94 2 SER B CA 1
ATOM 2254 C C . SER B 1 2 ? 1.337 -23.5 -17.656 1 59.94 2 SER B C 1
ATOM 2256 O O . SER B 1 2 ? 2.523 -23.188 -17.719 1 59.94 2 SER B O 1
ATOM 2258 N N . ALA B 1 3 ? 0.351 -22.812 -18.047 1 57.56 3 ALA B N 1
ATOM 2259 C CA . ALA B 1 3 ? 0.641 -21.672 -18.922 1 57.56 3 ALA B CA 1
ATOM 2260 C C . ALA B 1 3 ? 1.325 -20.547 -18.156 1 57.56 3 ALA B C 1
ATOM 2262 O O . ALA B 1 3 ? 2.297 -19.969 -18.625 1 57.56 3 ALA B O 1
ATOM 2263 N N . ALA B 1 4 ? 0.869 -20.391 -16.969 1 59.94 4 ALA B N 1
ATOM 2264 C CA . ALA B 1 4 ? 1.443 -19.312 -16.172 1 59.94 4 ALA B CA 1
ATOM 2265 C C . ALA B 1 4 ? 2.867 -19.641 -15.727 1 59.94 4 ALA B C 1
ATOM 2267 O O . ALA B 1 4 ? 3.742 -18.781 -15.719 1 59.94 4 ALA B O 1
ATOM 2268 N N . ARG B 1 5 ? 3.039 -20.797 -15.523 1 68.5 5 ARG B N 1
ATOM 2269 C CA . ARG B 1 5 ? 4.383 -21.266 -15.188 1 68.5 5 ARG B CA 1
ATOM 2270 C C . ARG B 1 5 ? 5.328 -21.094 -16.375 1 68.5 5 ARG B C 1
ATOM 2272 O O . ARG B 1 5 ? 6.461 -20.641 -16.219 1 68.5 5 ARG B O 1
ATOM 2279 N N . ASP B 1 6 ? 4.695 -21.438 -17.422 1 75.5 6 ASP B N 1
ATOM 2280 C CA . ASP B 1 6 ? 5.473 -21.281 -18.656 1 75.5 6 ASP B CA 1
ATOM 2281 C C . ASP B 1 6 ? 5.766 -19.812 -18.938 1 75.5 6 ASP B C 1
ATOM 2283 O O . ASP B 1 6 ? 6.852 -19.469 -19.406 1 75.5 6 ASP B O 1
ATOM 2287 N N . ALA B 1 7 ? 4.785 -19.047 -18.516 1 73.94 7 ALA B N 1
ATOM 2288 C CA . ALA B 1 7 ? 4.965 -17.609 -18.719 1 73.94 7 ALA B CA 1
ATOM 2289 C C . ALA B 1 7 ? 6.109 -17.062 -17.859 1 73.94 7 ALA B C 1
ATOM 2291 O O . ALA B 1 7 ? 6.914 -16.266 -18.328 1 73.94 7 ALA B O 1
ATOM 2292 N N . ALA B 1 8 ? 6.223 -17.531 -16.719 1 82.88 8 ALA B N 1
ATOM 2293 C CA . ALA B 1 8 ? 7.301 -17.078 -15.852 1 82.88 8 ALA B CA 1
ATOM 2294 C C . ALA B 1 8 ? 8.656 -17.562 -16.344 1 82.88 8 ALA B C 1
ATOM 2296 O O . ALA B 1 8 ? 9.625 -16.797 -16.391 1 82.88 8 ALA B O 1
ATOM 2297 N N . ALA B 1 9 ? 8.68 -18.781 -16.828 1 83.12 9 ALA B N 1
ATOM 2298 C CA . ALA B 1 9 ? 9.938 -19.406 -17.203 1 83.12 9 ALA B CA 1
ATOM 2299 C C . ALA B 1 9 ? 10.5 -18.797 -18.484 1 83.12 9 ALA B C 1
ATOM 2301 O O . ALA B 1 9 ? 11.719 -18.781 -18.672 1 83.12 9 ALA B O 1
ATOM 2302 N N . ALA B 1 10 ? 9.672 -18.266 -19.25 1 83.94 10 ALA B N 1
ATOM 2303 C CA . ALA B 1 10 ? 10.078 -17.797 -20.578 1 83.94 10 ALA B CA 1
ATOM 2304 C C . ALA B 1 10 ? 10.594 -16.359 -20.5 1 83.94 10 ALA B C 1
ATOM 2306 O O . ALA B 1 10 ? 11.172 -15.852 -21.469 1 83.94 10 ALA B O 1
ATOM 2307 N N . GLN B 1 11 ? 10.516 -15.766 -19.359 1 89.06 11 GLN B N 1
ATOM 2308 C CA . GLN B 1 11 ? 10.898 -14.359 -19.234 1 89.06 11 GLN B CA 1
ATOM 2309 C C . GLN B 1 11 ? 12.398 -14.227 -18.984 1 89.06 11 GLN B C 1
ATOM 2311 O O . GLN B 1 11 ? 13.07 -15.203 -18.672 1 89.06 11 GLN B O 1
ATOM 2316 N N . HIS B 1 12 ? 12.805 -13.008 -19.281 1 90.44 12 HIS B N 1
ATOM 2317 C CA . HIS B 1 12 ? 14.211 -12.703 -19.016 1 90.44 12 HIS B CA 1
ATOM 2318 C C . HIS B 1 12 ? 14.422 -12.234 -17.578 1 90.44 12 HIS B C 1
ATOM 2320 O O . HIS B 1 12 ? 13.758 -11.305 -17.125 1 90.44 12 HIS B O 1
ATOM 2326 N N . TYR B 1 13 ? 15.32 -12.914 -16.906 1 95.12 13 TYR B N 1
ATOM 2327 C CA . TYR B 1 13 ? 15.711 -12.555 -15.547 1 95.12 13 TYR B CA 1
ATOM 2328 C C . TYR B 1 13 ? 17.172 -12.141 -15.5 1 95.12 13 TYR B C 1
ATOM 2330 O O . TYR B 1 13 ? 18.062 -12.977 -15.297 1 95.12 13 TYR B O 1
ATOM 2338 N N . PRO B 1 14 ? 17.422 -10.891 -15.539 1 95.5 14 PRO B N 1
ATOM 2339 C CA . PRO B 1 14 ? 18.781 -10.383 -15.656 1 95.5 14 PRO B CA 1
ATOM 2340 C C . PRO B 1 14 ? 19.688 -10.844 -14.508 1 95.5 14 PRO B C 1
ATOM 2342 O O . PRO B 1 14 ? 19.219 -10.938 -13.359 1 95.5 14 PRO B O 1
ATOM 2345 N N . GLN B 1 15 ? 20.953 -11.055 -14.867 1 96.75 15 GLN B N 1
ATOM 2346 C CA . GLN B 1 15 ? 21.984 -11.297 -13.875 1 96.75 15 GLN B CA 1
ATOM 2347 C C . GLN B 1 15 ? 22.469 -9.992 -13.242 1 96.75 15 GLN B C 1
ATOM 2349 O O . GLN B 1 15 ? 22.203 -8.906 -13.781 1 96.75 15 GLN B O 1
ATOM 2354 N N . GLY B 1 16 ? 23.094 -10.102 -12.062 1 97.81 16 GLY B N 1
ATOM 2355 C CA . GLY B 1 16 ? 23.594 -8.914 -11.398 1 97.81 16 GLY B CA 1
ATOM 2356 C C . GLY B 1 16 ? 22.5 -7.988 -10.898 1 97.81 16 GLY B C 1
ATOM 2357 O O . GLY B 1 16 ? 22.688 -6.77 -10.867 1 97.81 16 GLY B O 1
ATOM 2358 N N . ALA B 1 17 ? 21.344 -8.609 -10.594 1 98.12 17 ALA B N 1
ATOM 2359 C CA . ALA B 1 17 ? 20.219 -7.812 -10.141 1 98.12 17 ALA B CA 1
ATOM 2360 C C . ALA B 1 17 ? 19.641 -8.352 -8.828 1 98.12 17 ALA B C 1
ATOM 2362 O O . ALA B 1 17 ? 19.734 -9.555 -8.562 1 98.12 17 ALA B O 1
ATOM 2363 N N . LEU B 1 18 ? 19.156 -7.426 -8.047 1 98.62 18 LEU B N 1
ATOM 2364 C CA . LEU B 1 18 ? 18.438 -7.773 -6.82 1 98.62 18 LEU B CA 1
ATOM 2365 C C . LEU B 1 18 ? 16.953 -7.902 -7.086 1 98.62 18 LEU B C 1
ATOM 2367 O O . LEU B 1 18 ? 16.312 -6.949 -7.539 1 98.62 18 LEU B O 1
ATOM 2371 N N . TYR B 1 19 ? 16.422 -9.086 -6.848 1 98.62 19 TYR B N 1
ATOM 2372 C CA . TYR B 1 19 ? 14.984 -9.32 -6.938 1 98.62 19 TYR B CA 1
ATOM 2373 C C . TYR B 1 19 ? 14.32 -9.18 -5.574 1 98.62 19 TYR B C 1
ATOM 2375 O O . TYR B 1 19 ? 14.648 -9.906 -4.637 1 98.62 19 TYR B O 1
ATOM 2383 N N . VAL B 1 20 ? 13.445 -8.227 -5.445 1 98.5 20 VAL B N 1
ATOM 2384 C CA . VAL B 1 20 ? 12.711 -8.016 -4.203 1 98.5 20 VAL B CA 1
ATOM 2385 C C . VAL B 1 20 ? 11.352 -8.703 -4.277 1 98.5 20 VAL B C 1
ATOM 2387 O O . VAL B 1 20 ? 10.445 -8.242 -4.984 1 98.5 20 VAL B O 1
ATOM 2390 N N . VAL B 1 21 ? 11.195 -9.758 -3.484 1 98.31 21 VAL B N 1
ATOM 2391 C CA . VAL B 1 21 ? 10.125 -10.719 -3.727 1 98.31 21 VAL B CA 1
ATOM 2392 C C . VAL B 1 21 ? 9.109 -10.664 -2.584 1 98.31 21 VAL B C 1
ATOM 2394 O O . VAL B 1 21 ? 9.469 -10.852 -1.419 1 98.31 21 VAL B O 1
ATOM 2397 N N . ALA B 1 22 ? 7.852 -10.422 -2.957 1 98.44 22 ALA B N 1
ATOM 2398 C CA . ALA B 1 22 ? 6.766 -10.492 -1.98 1 98.44 22 ALA B CA 1
ATOM 2399 C C . ALA B 1 22 ? 6.387 -11.945 -1.688 1 98.44 22 ALA B C 1
ATOM 2401 O O . ALA B 1 22 ? 6.312 -12.766 -2.604 1 98.44 22 ALA B O 1
ATOM 2402 N N . THR B 1 23 ? 6.195 -12.258 -0.427 1 97.62 23 THR B N 1
ATOM 2403 C CA . THR B 1 23 ? 5.777 -13.586 0.012 1 97.62 23 THR B CA 1
ATOM 2404 C C . THR B 1 23 ? 4.41 -13.523 0.691 1 97.62 23 THR B C 1
ATOM 2406 O O . THR B 1 23 ? 3.863 -12.438 0.901 1 97.62 23 THR B O 1
ATOM 2409 N N . PRO B 1 24 ? 3.83 -14.641 0.991 1 97.06 24 PRO B N 1
ATOM 2410 C CA . PRO B 1 24 ? 2.498 -14.656 1.603 1 97.06 24 PRO B CA 1
ATOM 2411 C C . PRO B 1 24 ? 2.477 -14.008 2.986 1 97.06 24 PRO B C 1
ATOM 2413 O O . PRO B 1 24 ? 3.512 -13.938 3.654 1 97.06 24 PRO B O 1
ATOM 2416 N N . ILE B 1 25 ? 1.262 -13.594 3.363 1 97.12 25 ILE B N 1
ATOM 2417 C CA . ILE B 1 25 ? 1.11 -13 4.688 1 97.12 25 ILE B CA 1
ATOM 2418 C C . ILE B 1 25 ? 0.315 -13.938 5.59 1 97.12 25 ILE B C 1
ATOM 2420 O O . ILE B 1 25 ? -0.152 -13.539 6.656 1 97.12 25 ILE B O 1
ATOM 2424 N N . GLY B 1 26 ? 0.095 -15.203 5.168 1 94.75 26 GLY B N 1
ATOM 2425 C CA . GLY B 1 26 ? -0.609 -16.156 6 1 94.75 26 GLY B CA 1
ATOM 2426 C C . GLY B 1 26 ? -1.118 -17.359 5.223 1 94.75 26 GLY B C 1
ATOM 2427 O O . GLY B 1 26 ? -1.293 -18.438 5.785 1 94.75 26 GLY B O 1
ATOM 2428 N N . ASN B 1 27 ? -1.443 -17.203 3.975 1 95.88 27 ASN B N 1
ATOM 2429 C CA . ASN B 1 27 ? -1.927 -18.25 3.088 1 95.88 27 ASN B CA 1
ATOM 2430 C C . ASN B 1 27 ? -0.882 -18.641 2.043 1 95.88 27 ASN B C 1
ATOM 2432 O O . ASN B 1 27 ? -0.571 -17.844 1.154 1 95.88 27 ASN B O 1
ATOM 2436 N N . LEU B 1 28 ? -0.425 -19.812 2.043 1 93.94 28 LEU B N 1
ATOM 2437 C CA . LEU B 1 28 ? 0.681 -20.266 1.202 1 93.94 28 LEU B CA 1
ATOM 2438 C C . LEU B 1 28 ? 0.329 -20.125 -0.275 1 93.94 28 LEU B C 1
ATOM 2440 O O . LEU B 1 28 ? 1.218 -20.016 -1.122 1 93.94 28 LEU B O 1
ATOM 2444 N N . ALA B 1 29 ? -0.91 -20.109 -0.562 1 95.25 29 ALA B N 1
ATOM 2445 C CA . ALA B 1 29 ? -1.336 -20.031 -1.957 1 95.25 29 ALA B CA 1
ATOM 2446 C C . ALA B 1 29 ? -1.308 -18.594 -2.471 1 95.25 29 ALA B C 1
ATOM 2448 O O . ALA B 1 29 ? -1.524 -18.359 -3.66 1 95.25 29 ALA B O 1
ATOM 2449 N N . ASP B 1 30 ? -1.017 -17.672 -1.575 1 96.81 30 ASP B N 1
ATOM 2450 C CA . ASP B 1 30 ? -0.919 -16.266 -1.974 1 96.81 30 ASP B CA 1
ATOM 2451 C C . ASP B 1 30 ? 0.499 -15.922 -2.422 1 96.81 30 ASP B C 1
ATOM 2453 O O . ASP B 1 30 ? 1.07 -14.93 -1.976 1 96.81 30 ASP B O 1
ATOM 2457 N N . ILE B 1 31 ? 1.058 -16.719 -3.291 1 96.38 31 ILE B N 1
ATOM 2458 C CA . ILE B 1 31 ? 2.369 -16.531 -3.9 1 96.38 31 ILE B CA 1
ATOM 2459 C C . ILE B 1 31 ? 2.23 -16.484 -5.422 1 96.38 31 ILE B C 1
ATOM 2461 O O . ILE B 1 31 ? 1.442 -17.234 -6 1 96.38 31 ILE B O 1
ATOM 2465 N N . THR B 1 32 ? 2.959 -15.547 -6.039 1 96.06 32 THR B N 1
ATOM 2466 C CA . THR B 1 32 ? 2.857 -15.406 -7.488 1 96.06 32 THR B CA 1
ATOM 2467 C C . THR B 1 32 ? 3.697 -16.469 -8.195 1 96.06 32 THR B C 1
ATOM 2469 O O . THR B 1 32 ? 4.656 -16.984 -7.629 1 96.06 32 THR B O 1
ATOM 2472 N N . LEU B 1 33 ? 3.375 -16.719 -9.406 1 94.44 33 LEU B N 1
ATOM 2473 C CA . LEU B 1 33 ? 4.137 -17.672 -10.219 1 94.44 33 LEU B CA 1
ATOM 2474 C C . LEU B 1 33 ? 5.555 -17.156 -10.461 1 94.44 33 LEU B C 1
ATOM 2476 O O . LEU B 1 33 ? 6.512 -17.922 -10.414 1 94.44 33 LEU B O 1
ATOM 2480 N N . ARG B 1 34 ? 5.684 -15.898 -10.695 1 95.94 34 ARG B N 1
ATOM 2481 C CA . ARG B 1 34 ? 6.988 -15.289 -10.922 1 95.94 34 ARG B CA 1
ATOM 2482 C C . ARG B 1 34 ? 7.863 -15.375 -9.68 1 95.94 34 ARG B C 1
ATOM 2484 O O . ARG B 1 34 ? 9.062 -15.625 -9.773 1 95.94 34 ARG B O 1
ATOM 2491 N N . ALA B 1 35 ? 7.258 -15.172 -8.531 1 96.69 35 ALA B N 1
ATOM 2492 C CA . ALA B 1 35 ? 7.992 -15.297 -7.273 1 96.69 35 ALA B CA 1
ATOM 2493 C C . ALA B 1 35 ? 8.547 -16.703 -7.102 1 96.69 35 ALA B C 1
ATOM 2495 O O . ALA B 1 35 ? 9.719 -16.891 -6.766 1 96.69 35 ALA B O 1
ATOM 2496 N N . LEU B 1 36 ? 7.695 -17.703 -7.352 1 94.12 36 LEU B N 1
ATOM 2497 C CA . LEU B 1 36 ? 8.125 -19.094 -7.23 1 94.12 36 LEU B CA 1
ATOM 2498 C C . LEU B 1 36 ? 9.305 -19.375 -8.156 1 94.12 36 LEU B C 1
ATOM 2500 O O . LEU B 1 36 ? 10.273 -20.016 -7.754 1 94.12 36 LEU B O 1
ATOM 2504 N N . HIS B 1 37 ? 9.219 -18.906 -9.305 1 94.81 37 HIS B N 1
ATOM 2505 C CA . HIS B 1 37 ? 10.273 -19.109 -10.281 1 94.81 37 HIS B CA 1
ATOM 2506 C C . HIS B 1 37 ? 11.586 -18.469 -9.828 1 94.81 37 HIS B C 1
ATOM 2508 O O . HIS B 1 37 ? 12.641 -19.109 -9.859 1 94.81 37 HIS B O 1
ATOM 2514 N N . VAL B 1 38 ? 11.516 -17.25 -9.383 1 96.56 38 VAL B N 1
ATOM 2515 C CA . VAL B 1 38 ? 12.711 -16.5 -9 1 96.56 38 VAL B CA 1
ATOM 2516 C C . VAL B 1 38 ? 13.32 -17.109 -7.742 1 96.56 38 VAL B C 1
ATOM 2518 O O . VAL B 1 38 ? 14.547 -17.172 -7.609 1 96.56 38 VAL B O 1
ATOM 2521 N N . LEU B 1 39 ? 12.469 -17.547 -6.824 1 95.69 39 LEU B N 1
ATOM 2522 C CA . LEU B 1 39 ? 12.977 -18.188 -5.609 1 95.69 39 LEU B CA 1
ATOM 2523 C C . LEU B 1 39 ? 13.781 -19.438 -5.938 1 95.69 39 LEU B C 1
ATOM 2525 O O . LEU B 1 39 ? 14.75 -19.75 -5.238 1 95.69 39 LEU B O 1
ATOM 2529 N N . GLN B 1 40 ? 13.414 -20.078 -6.969 1 93.12 40 GLN B N 1
ATOM 2530 C CA . GLN B 1 40 ? 14.141 -21.25 -7.434 1 93.12 40 GLN B CA 1
ATOM 2531 C C . GLN B 1 40 ? 15.406 -20.844 -8.188 1 93.12 40 GLN B C 1
ATOM 2533 O O . GLN B 1 40 ? 16.469 -21.469 -8.016 1 93.12 40 GLN B O 1
ATOM 2538 N N . LEU B 1 41 ? 15.352 -19.844 -8.945 1 94.56 41 LEU B N 1
ATOM 2539 C CA . LEU B 1 41 ? 16.375 -19.438 -9.898 1 94.56 41 LEU B CA 1
ATOM 2540 C C . LEU B 1 41 ? 17.516 -18.703 -9.195 1 94.56 41 LEU B C 1
ATOM 2542 O O . LEU B 1 41 ? 18.672 -18.812 -9.602 1 94.56 41 LEU B O 1
ATOM 2546 N N . ALA B 1 42 ? 17.219 -17.891 -8.18 1 96.88 42 ALA B N 1
ATOM 2547 C CA . ALA B 1 42 ? 18.188 -17 -7.543 1 96.88 42 ALA B CA 1
ATOM 2548 C C . ALA B 1 42 ? 19.375 -17.797 -7 1 96.88 42 ALA B C 1
ATOM 2550 O O . ALA B 1 42 ? 19.203 -18.875 -6.445 1 96.88 42 ALA B O 1
ATOM 2551 N N . ASP B 1 43 ? 20.547 -17.219 -7.184 1 97.25 43 ASP B N 1
ATOM 2552 C CA . ASP B 1 43 ? 21.766 -17.844 -6.68 1 97.25 43 ASP B CA 1
ATOM 2553 C C . ASP B 1 43 ? 21.828 -17.766 -5.152 1 97.25 43 ASP B C 1
ATOM 2555 O O . ASP B 1 43 ? 22.297 -18.703 -4.5 1 97.25 43 ASP B O 1
ATOM 2559 N N . THR B 1 44 ? 21.453 -16.688 -4.672 1 96.69 44 THR B N 1
ATOM 2560 C CA . THR B 1 44 ? 21.406 -16.438 -3.236 1 96.69 44 THR B CA 1
ATOM 2561 C C . THR B 1 44 ? 20.062 -15.844 -2.84 1 96.69 44 THR B C 1
ATOM 2563 O O . THR B 1 44 ? 19.5 -15.023 -3.564 1 96.69 44 THR B O 1
ATOM 2566 N N . LEU B 1 45 ? 19.594 -16.359 -1.717 1 97.19 45 LEU B N 1
ATOM 2567 C CA . LEU B 1 45 ? 18.375 -15.812 -1.129 1 97.19 45 LEU B CA 1
ATOM 2568 C C . LEU B 1 45 ? 18.688 -15.086 0.18 1 97.19 45 LEU B C 1
ATOM 2570 O O . LEU B 1 45 ? 19 -15.727 1.187 1 97.19 45 LEU B O 1
ATOM 2574 N N . ALA B 1 46 ? 18.672 -13.773 0.12 1 96.44 46 ALA B N 1
ATOM 2575 C CA . ALA B 1 46 ? 18.75 -12.969 1.336 1 96.44 46 ALA B CA 1
ATOM 2576 C C . ALA B 1 46 ? 17.391 -12.859 2.018 1 96.44 46 ALA B C 1
ATOM 2578 O O . ALA B 1 46 ? 16.359 -12.727 1.347 1 96.44 46 ALA B O 1
ATOM 2579 N N . CYS B 1 47 ? 17.422 -12.984 3.359 1 95.06 47 CYS B N 1
ATOM 2580 C CA . CYS B 1 47 ? 16.125 -12.969 4.039 1 95.06 47 CYS B CA 1
ATOM 2581 C C . CYS B 1 47 ? 16.266 -12.453 5.465 1 95.06 47 CYS B C 1
ATOM 2583 O O . CYS B 1 47 ? 17.375 -12.398 6.004 1 95.06 47 CYS B O 1
ATOM 2585 N N . GLU B 1 48 ? 15.109 -12.031 5.984 1 90.25 48 GLU B N 1
ATOM 2586 C CA . GLU B 1 48 ? 15.07 -11.539 7.355 1 90.25 48 GLU B CA 1
ATOM 2587 C C . GLU B 1 48 ? 15.383 -12.648 8.359 1 90.25 48 GLU B C 1
ATOM 2589 O O . GLU B 1 48 ? 16.266 -12.508 9.195 1 90.25 48 GLU B O 1
ATOM 2594 N N . ASP B 1 49 ? 14.734 -13.766 8.336 1 92 49 ASP B N 1
ATOM 2595 C CA . ASP B 1 49 ? 14.914 -14.953 9.156 1 92 49 ASP B CA 1
ATOM 2596 C C . ASP B 1 49 ? 15.078 -16.203 8.289 1 92 49 ASP B C 1
ATOM 2598 O O . ASP B 1 49 ? 14.133 -16.641 7.637 1 92 49 ASP B O 1
ATOM 2602 N N . THR B 1 50 ? 16.234 -16.859 8.367 1 93.06 50 THR B N 1
ATOM 2603 C CA . THR B 1 50 ? 16.547 -17.984 7.488 1 93.06 50 THR B CA 1
ATOM 2604 C C . THR B 1 50 ? 15.688 -19.203 7.824 1 93.06 50 THR B C 1
ATOM 2606 O O . THR B 1 50 ? 15.336 -19.984 6.938 1 93.06 50 THR B O 1
ATOM 2609 N N . ARG B 1 51 ? 15.422 -19.391 9.039 1 92.06 51 ARG B N 1
ATOM 2610 C CA . ARG B 1 51 ? 14.594 -20.531 9.422 1 92.06 51 ARG B CA 1
ATOM 2611 C C . ARG B 1 51 ? 13.188 -20.406 8.867 1 92.06 51 ARG B C 1
ATOM 2613 O O . ARG B 1 51 ? 12.617 -21.375 8.352 1 92.06 51 ARG B O 1
ATOM 2620 N N . HIS B 1 52 ? 12.656 -19.203 8.992 1 92.94 52 HIS B N 1
ATOM 2621 C CA . HIS B 1 52 ? 11.336 -18.922 8.438 1 92.94 52 HIS B CA 1
ATOM 2622 C C . HIS B 1 52 ? 11.312 -19.125 6.926 1 92.94 52 HIS B C 1
ATOM 2624 O O . HIS B 1 52 ? 10.398 -19.734 6.391 1 92.94 52 HIS B O 1
ATOM 2630 N N . THR B 1 53 ? 12.289 -18.609 6.324 1 94.5 53 THR B N 1
ATOM 2631 C CA . THR B 1 53 ? 12.367 -18.688 4.871 1 94.5 53 THR B CA 1
ATOM 2632 C C . THR B 1 53 ? 12.547 -20.141 4.418 1 94.5 53 THR B C 1
ATOM 2634 O O . THR B 1 53 ? 11.945 -20.562 3.43 1 94.5 53 THR B O 1
ATOM 2637 N N . GLN B 1 54 ? 13.273 -20.859 5.113 1 94.44 54 GLN B N 1
ATOM 2638 C CA . GLN B 1 54 ? 13.477 -22.281 4.781 1 94.44 54 GLN B CA 1
ATOM 2639 C C . GLN B 1 54 ? 12.156 -23.047 4.848 1 94.44 54 GLN B C 1
ATOM 2641 O O . GLN B 1 54 ? 11.875 -23.875 3.988 1 94.44 54 GLN B O 1
ATOM 2646 N N . SER B 1 55 ? 11.461 -22.766 5.879 1 93.94 55 SER B N 1
ATOM 2647 C CA . SER B 1 55 ? 10.156 -23.406 6.031 1 93.94 55 SER B CA 1
ATOM 2648 C C . SER B 1 55 ? 9.234 -23.078 4.863 1 93.94 55 SER B C 1
ATOM 2650 O O . SER B 1 55 ? 8.516 -23.953 4.363 1 93.94 55 SER B O 1
ATOM 2652 N N . LEU B 1 56 ? 9.266 -21.875 4.469 1 93.81 56 LEU B N 1
ATOM 2653 C CA . LEU B 1 56 ? 8.469 -21.422 3.332 1 93.81 56 LEU B CA 1
ATOM 2654 C C . LEU B 1 56 ? 8.883 -22.141 2.055 1 93.81 56 LEU B C 1
ATOM 2656 O O . LEU B 1 56 ? 8.039 -22.625 1.301 1 93.81 56 LEU B O 1
ATOM 2660 N N . LEU B 1 57 ? 10.188 -22.25 1.817 1 94.44 57 LEU B N 1
ATOM 2661 C CA . LEU B 1 57 ? 10.719 -22.906 0.627 1 94.44 57 LEU B CA 1
ATOM 2662 C C . LEU B 1 57 ? 10.336 -24.391 0.612 1 94.44 57 LEU B C 1
ATOM 2664 O O . LEU B 1 57 ? 9.938 -24.922 -0.425 1 94.44 57 LEU B O 1
ATOM 2668 N N . ARG B 1 58 ? 10.414 -24.984 1.706 1 92.62 58 ARG B N 1
ATOM 2669 C CA . ARG B 1 58 ? 10.047 -26.391 1.823 1 92.62 58 ARG B CA 1
ATOM 2670 C C . ARG B 1 58 ? 8.578 -26.609 1.479 1 92.62 58 ARG B C 1
ATOM 2672 O O . ARG B 1 58 ? 8.227 -27.578 0.803 1 92.62 58 ARG B O 1
ATOM 2679 N N . ALA B 1 59 ? 7.773 -25.719 1.944 1 92.44 59 ALA B N 1
ATOM 2680 C CA . ALA B 1 59 ? 6.344 -25.812 1.662 1 92.44 59 ALA B CA 1
ATOM 2681 C C . ALA B 1 59 ? 6.078 -25.766 0.16 1 92.44 59 ALA B C 1
ATOM 2683 O O . ALA B 1 59 ? 5.09 -26.328 -0.316 1 92.44 59 ALA B O 1
ATOM 2684 N N . TYR B 1 60 ? 6.961 -25.156 -0.593 1 91.94 60 TYR B N 1
ATOM 2685 C CA . TYR B 1 60 ? 6.781 -25.016 -2.035 1 91.94 60 TYR B CA 1
ATOM 2686 C C . TYR B 1 60 ? 7.59 -26.062 -2.787 1 91.94 60 TYR B C 1
ATOM 2688 O O . TYR B 1 60 ? 7.625 -26.062 -4.02 1 91.94 60 TYR B O 1
ATOM 2696 N N . GLY B 1 61 ? 8.336 -26.875 -2.086 1 90.88 61 GLY B N 1
ATOM 2697 C CA . GLY B 1 61 ? 9.18 -27.875 -2.715 1 90.88 61 GLY B CA 1
ATOM 2698 C C . GLY B 1 61 ? 10.43 -27.297 -3.35 1 90.88 61 GLY B C 1
ATOM 2699 O O . GLY B 1 61 ? 10.953 -27.859 -4.316 1 90.88 61 GLY B O 1
ATOM 2700 N N . ILE B 1 62 ? 10.766 -26.203 -2.893 1 91.5 62 ILE B N 1
ATOM 2701 C CA . ILE B 1 62 ? 11.984 -25.562 -3.385 1 91.5 62 ILE B CA 1
ATOM 2702 C C . ILE B 1 62 ? 13.164 -25.938 -2.492 1 91.5 62 ILE B C 1
ATOM 2704 O O . ILE B 1 62 ? 13.141 -25.688 -1.285 1 91.5 62 ILE B O 1
ATOM 2708 N N . ASP B 1 63 ? 14.086 -26.562 -3.125 1 88.69 63 ASP B N 1
ATOM 2709 C CA . ASP B 1 63 ? 15.281 -26.969 -2.391 1 88.69 63 ASP B CA 1
ATOM 2710 C C . ASP B 1 63 ? 16.406 -25.953 -2.566 1 88.69 63 ASP B C 1
ATOM 2712 O O . ASP B 1 63 ? 16.922 -25.781 -3.674 1 88.69 63 ASP B O 1
ATOM 2716 N N . LYS B 1 64 ? 16.672 -25.234 -1.569 1 90.75 64 LYS B N 1
ATOM 2717 C CA . LYS B 1 64 ? 17.797 -24.312 -1.542 1 90.75 64 LYS B CA 1
ATOM 2718 C C . LYS B 1 64 ? 18.734 -24.609 -0.377 1 90.75 64 LYS B C 1
ATOM 2720 O O . LYS B 1 64 ? 18.312 -24.594 0.783 1 90.75 64 LYS B O 1
ATOM 2725 N N . PRO B 1 65 ? 20.016 -24.953 -0.749 1 91.38 65 PRO B N 1
ATOM 2726 C CA . PRO B 1 65 ? 20.969 -25.219 0.326 1 91.38 65 PRO B CA 1
ATOM 2727 C C . PRO B 1 65 ? 21.109 -24.047 1.295 1 91.38 65 PRO B C 1
ATOM 2729 O O . PRO B 1 65 ? 20.984 -22.891 0.893 1 91.38 65 PRO B O 1
ATOM 2732 N N . SER B 1 66 ? 21.422 -24.391 2.533 1 89.88 66 SER B N 1
ATOM 2733 C CA . SER B 1 66 ? 21.484 -23.391 3.6 1 89.88 66 SER B CA 1
ATOM 2734 C C . SER B 1 66 ? 22.578 -22.359 3.33 1 89.88 66 SER B C 1
ATOM 2736 O O . SER B 1 66 ? 22.469 -21.203 3.75 1 89.88 66 SER B O 1
ATOM 2738 N N . ASP B 1 67 ? 23.531 -22.797 2.617 1 91.25 67 ASP B N 1
ATOM 2739 C CA . ASP B 1 67 ? 24.656 -21.891 2.359 1 91.25 67 ASP B CA 1
ATOM 2740 C C . ASP B 1 67 ? 24.297 -20.859 1.295 1 91.25 67 ASP B C 1
ATOM 2742 O O . ASP B 1 67 ? 25.078 -19.938 1.036 1 91.25 67 ASP B O 1
ATOM 2746 N N . ARG B 1 68 ? 23.141 -21 0.721 1 94.12 68 ARG B N 1
ATOM 2747 C CA . ARG B 1 68 ? 22.641 -20.031 -0.254 1 94.12 68 ARG B CA 1
ATOM 2748 C C . ARG B 1 68 ? 21.625 -19.094 0.378 1 94.12 68 ARG B C 1
ATOM 2750 O O . ARG B 1 68 ? 21 -18.281 -0.316 1 94.12 68 ARG B O 1
ATOM 2757 N N . LEU B 1 69 ? 21.438 -19.266 1.612 1 94.69 69 LEU B N 1
ATOM 2758 C CA . LEU B 1 69 ? 20.609 -18.328 2.375 1 94.69 69 LEU B CA 1
ATOM 2759 C C . LEU B 1 69 ? 21.469 -17.344 3.146 1 94.69 69 LEU B C 1
ATOM 2761 O O . LEU B 1 69 ? 22.453 -17.734 3.779 1 94.69 69 LEU B O 1
ATOM 2765 N N . LEU B 1 70 ? 21.188 -16.078 2.994 1 93.81 70 LEU B N 1
ATOM 2766 C CA . LEU B 1 70 ? 21.891 -15 3.682 1 93.81 70 LEU B CA 1
ATOM 2767 C C . LEU B 1 70 ? 20.953 -14.234 4.602 1 93.81 70 LEU B C 1
ATOM 2769 O O . LEU B 1 70 ? 19.969 -13.648 4.145 1 93.81 70 LEU B O 1
ATOM 2773 N N . ALA B 1 71 ? 21.25 -14.242 5.898 1 90.69 71 ALA B N 1
ATOM 2774 C CA . ALA B 1 71 ? 20.422 -13.492 6.848 1 90.69 71 ALA B CA 1
ATOM 2775 C C . ALA B 1 71 ? 20.672 -11.992 6.707 1 90.69 71 ALA B C 1
ATOM 2777 O O . ALA B 1 71 ? 21.812 -11.539 6.691 1 90.69 71 ALA B O 1
ATOM 2778 N N . LEU B 1 72 ? 19.656 -11.258 6.559 1 88.69 72 LEU B N 1
ATOM 2779 C CA . LEU B 1 72 ? 19.672 -9.805 6.453 1 88.69 72 LEU B CA 1
ATOM 2780 C C . LEU B 1 72 ? 18.531 -9.188 7.258 1 88.69 72 LEU B C 1
ATOM 2782 O O . LEU B 1 72 ? 17.391 -9.188 6.809 1 88.69 72 LEU B O 1
ATOM 2786 N N . HIS B 1 73 ? 18.875 -8.703 8.43 1 79.12 73 HIS B N 1
ATOM 2787 C CA . HIS B 1 73 ? 17.891 -8.078 9.297 1 79.12 73 HIS B CA 1
ATOM 2788 C C . HIS B 1 73 ? 18.359 -6.688 9.742 1 79.12 73 HIS B C 1
ATOM 2790 O O . HIS B 1 73 ? 19.406 -6.211 9.312 1 79.12 73 HIS B O 1
ATOM 2796 N N . GLN B 1 74 ? 17.469 -6.074 10.438 1 70.75 74 GLN B N 1
ATOM 2797 C CA . GLN B 1 74 ? 17.656 -4.668 10.781 1 70.75 74 GLN B CA 1
ATOM 2798 C C . GLN B 1 74 ? 19 -4.441 11.469 1 70.75 74 GLN B C 1
ATOM 2800 O O . GLN B 1 74 ? 19.672 -3.439 11.219 1 70.75 74 GLN B O 1
ATOM 2805 N N . HIS B 1 75 ? 19.531 -5.398 12.141 1 73.75 75 HIS B N 1
ATOM 2806 C CA . HIS B 1 75 ? 20.719 -5.223 12.984 1 73.75 75 HIS B CA 1
ATOM 2807 C C . HIS B 1 75 ? 22 -5.398 12.18 1 73.75 75 HIS B C 1
ATOM 2809 O O . HIS B 1 75 ? 23.062 -4.918 12.586 1 73.75 75 HIS B O 1
ATOM 2815 N N . ASN B 1 76 ? 21.984 -6.082 11.102 1 79.25 76 ASN B N 1
ATOM 2816 C CA . ASN B 1 76 ? 23.172 -6.34 10.312 1 79.25 76 ASN B CA 1
ATOM 2817 C C . ASN B 1 76 ? 23.016 -5.848 8.875 1 79.25 76 ASN B C 1
ATOM 2819 O O . ASN B 1 76 ? 23.781 -6.25 7.988 1 79.25 76 ASN B O 1
ATOM 2823 N N . GLU B 1 77 ? 22 -5.047 8.719 1 79.56 77 GLU B N 1
ATOM 2824 C CA . GLU B 1 77 ? 21.547 -4.695 7.379 1 79.56 77 GLU B CA 1
ATOM 2825 C C . GLU B 1 77 ? 22.656 -4.062 6.566 1 79.56 77 GLU B C 1
ATOM 2827 O O . GLU B 1 77 ? 22.828 -4.371 5.383 1 79.56 77 GLU B O 1
ATOM 2832 N N . ALA B 1 78 ? 23.516 -3.277 7.137 1 82.19 78 ALA B N 1
ATOM 2833 C CA . ALA B 1 78 ? 24.562 -2.59 6.395 1 82.19 78 ALA B CA 1
ATOM 2834 C C . ALA B 1 78 ? 25.609 -3.574 5.887 1 82.19 78 ALA B C 1
ATOM 2836 O O . ALA B 1 78 ? 25.969 -3.564 4.707 1 82.19 78 ALA B O 1
ATOM 2837 N N . GLN B 1 79 ? 26.141 -4.418 6.711 1 87.56 79 GLN B N 1
ATOM 2838 C CA . GLN B 1 79 ? 27.141 -5.41 6.328 1 87.56 79 GLN B CA 1
ATOM 2839 C C . GLN B 1 79 ? 26.562 -6.406 5.324 1 87.56 79 GLN B C 1
ATOM 2841 O O . GLN B 1 79 ? 27.219 -6.734 4.328 1 87.56 79 GLN B O 1
ATOM 2846 N N . ALA B 1 80 ? 25.438 -6.883 5.613 1 90.56 80 ALA B N 1
ATOM 2847 C CA . ALA B 1 80 ? 24.781 -7.832 4.719 1 90.56 80 ALA B CA 1
ATOM 2848 C C . ALA B 1 80 ? 24.516 -7.207 3.354 1 90.56 80 ALA B C 1
ATOM 2850 O O . ALA B 1 80 ? 24.625 -7.879 2.324 1 90.56 80 ALA B O 1
ATOM 2851 N N . ALA B 1 81 ? 24.219 -5.961 3.373 1 93.75 81 ALA B N 1
ATOM 2852 C CA . ALA B 1 81 ? 23.984 -5.25 2.121 1 93.75 81 ALA B CA 1
ATOM 2853 C C . ALA B 1 81 ? 25.234 -5.219 1.25 1 93.75 81 ALA B C 1
ATOM 2855 O O . ALA B 1 81 ? 25.156 -5.387 0.031 1 93.75 81 ALA B O 1
ATOM 2856 N N . GLN B 1 82 ? 26.328 -5.023 1.88 1 94.06 82 GLN B N 1
ATOM 2857 C CA . GLN B 1 82 ? 27.578 -5.004 1.137 1 94.06 82 GLN B CA 1
ATOM 2858 C C . GLN B 1 82 ? 27.875 -6.367 0.527 1 94.06 82 GLN B C 1
ATOM 2860 O O . GLN B 1 82 ? 28.375 -6.457 -0.598 1 94.06 82 GLN B O 1
ATOM 2865 N N . MET B 1 83 ? 27.594 -7.328 1.238 1 95.56 83 MET B N 1
ATOM 2866 C CA . MET B 1 83 ? 27.766 -8.68 0.725 1 95.56 83 MET B CA 1
ATOM 2867 C C . MET B 1 83 ? 26.891 -8.922 -0.499 1 95.56 83 MET B C 1
ATOM 2869 O O . MET B 1 83 ? 27.344 -9.5 -1.487 1 95.56 83 MET B O 1
ATOM 2873 N N . VAL B 1 84 ? 25.703 -8.5 -0.429 1 97.38 84 VAL B N 1
ATOM 2874 C CA . VAL B 1 84 ? 24.766 -8.633 -1.544 1 97.38 84 VAL B CA 1
ATOM 2875 C C . VAL B 1 84 ? 25.297 -7.875 -2.758 1 97.38 84 VAL B C 1
ATOM 2877 O O . VAL B 1 84 ? 25.297 -8.398 -3.875 1 97.38 84 VAL B O 1
ATOM 2880 N N . VAL B 1 85 ? 25.781 -6.684 -2.531 1 97.88 85 VAL B N 1
ATOM 2881 C CA . VAL B 1 85 ? 26.312 -5.859 -3.611 1 97.88 85 VAL B CA 1
ATOM 2882 C C . VAL B 1 85 ? 27.469 -6.582 -4.301 1 97.88 85 VAL B C 1
ATOM 2884 O O . VAL B 1 85 ? 27.531 -6.609 -5.531 1 97.88 85 VAL B O 1
ATOM 2887 N N . GLN B 1 86 ? 28.281 -7.137 -3.525 1 97.75 86 GLN B N 1
ATOM 2888 C CA . GLN B 1 86 ? 29.422 -7.871 -4.074 1 97.75 86 GLN B CA 1
ATOM 2889 C C . GLN B 1 86 ? 28.953 -9.047 -4.926 1 97.75 86 GLN B C 1
ATOM 2891 O O . GLN B 1 86 ? 29.5 -9.289 -6.008 1 97.75 86 GLN B O 1
ATOM 2896 N N . GLN B 1 87 ? 28 -9.766 -4.461 1 97.81 87 GLN B N 1
ATOM 2897 C CA . GLN B 1 87 ? 27.453 -10.898 -5.199 1 97.81 87 GLN B CA 1
ATOM 2898 C C . GLN B 1 87 ? 26.844 -10.453 -6.52 1 97.81 87 GLN B C 1
ATOM 2900 O O . GLN B 1 87 ? 27.016 -11.109 -7.547 1 97.81 87 GLN B O 1
ATOM 2905 N N . LEU B 1 88 ? 26.156 -9.375 -6.48 1 98.5 88 LEU B N 1
ATOM 2906 C CA . LEU B 1 88 ? 25.547 -8.828 -7.688 1 98.5 88 LEU B CA 1
ATOM 2907 C C . LEU B 1 88 ? 26.609 -8.406 -8.695 1 98.5 88 LEU B C 1
ATOM 2909 O O . LEU B 1 88 ? 26.469 -8.672 -9.891 1 98.5 88 LEU B O 1
ATOM 2913 N N . GLN B 1 89 ? 27.609 -7.773 -8.211 1 98.25 89 GLN B N 1
ATOM 2914 C CA . GLN B 1 89 ? 28.688 -7.336 -9.07 1 98.25 89 GLN B CA 1
ATOM 2915 C C . GLN B 1 89 ? 29.391 -8.523 -9.727 1 98.25 89 GLN B C 1
ATOM 2917 O O . GLN B 1 89 ? 29.922 -8.406 -10.836 1 98.25 89 GLN B O 1
ATOM 2922 N N . ALA B 1 90 ? 29.359 -9.641 -9.086 1 98.06 90 ALA B N 1
ATOM 2923 C CA . ALA B 1 90 ? 29.953 -10.867 -9.617 1 98.06 90 ALA B CA 1
ATOM 2924 C C . ALA B 1 90 ? 29 -11.547 -10.594 1 98.06 90 ALA B C 1
ATOM 2926 O O . ALA B 1 90 ? 29.281 -12.641 -11.094 1 98.06 90 ALA B O 1
ATOM 2927 N N . GLY B 1 91 ? 27.812 -11 -10.789 1 97.88 91 GLY B N 1
ATOM 2928 C CA . GLY B 1 91 ? 26.891 -11.492 -11.797 1 97.88 91 GLY B CA 1
ATOM 2929 C C . GLY B 1 91 ? 25.844 -12.43 -11.234 1 97.88 91 GLY B C 1
ATOM 2930 O O . GLY B 1 91 ? 25.109 -13.07 -11.992 1 97.88 91 GLY B O 1
ATOM 2931 N N . GLN B 1 92 ? 25.75 -12.516 -9.977 1 97.81 92 GLN B N 1
ATOM 2932 C CA . GLN B 1 92 ? 24.781 -13.406 -9.359 1 97.81 92 GLN B CA 1
ATOM 2933 C C . GLN B 1 92 ? 23.406 -12.742 -9.281 1 97.81 92 GLN B C 1
ATOM 2935 O O . GLN B 1 92 ? 23.297 -11.516 -9.219 1 97.81 92 GLN B O 1
ATOM 2940 N N . ARG B 1 93 ? 22.406 -13.594 -9.344 1 98.12 93 ARG B N 1
ATOM 2941 C CA . ARG B 1 93 ? 21.047 -13.18 -9.016 1 98.12 93 ARG B CA 1
ATOM 2942 C C . ARG B 1 93 ? 20.766 -13.367 -7.527 1 98.12 93 ARG B C 1
ATOM 2944 O O . ARG B 1 93 ? 20.875 -14.469 -7 1 98.12 93 ARG B O 1
ATOM 2951 N N . VAL B 1 94 ? 20.453 -12.25 -6.918 1 98.44 94 VAL B N 1
ATOM 2952 C CA . VAL B 1 94 ? 20.094 -12.336 -5.504 1 98.44 94 VAL B CA 1
ATOM 2953 C C . VAL B 1 94 ? 18.625 -11.969 -5.32 1 98.44 94 VAL B C 1
ATOM 2955 O O . VAL B 1 94 ? 18.141 -10.992 -5.898 1 98.44 94 VAL B O 1
ATOM 2958 N N . ALA B 1 95 ? 17.891 -12.812 -4.559 1 98.38 95 ALA B N 1
ATOM 2959 C CA . ALA B 1 95 ? 16.531 -12.492 -4.148 1 98.38 95 ALA B CA 1
ATOM 2960 C C . ALA B 1 95 ? 16.484 -12.102 -2.674 1 98.38 95 ALA B C 1
ATOM 2962 O O . ALA B 1 95 ? 17.203 -12.68 -1.85 1 98.38 95 ALA B O 1
ATOM 2963 N N . TYR B 1 96 ? 15.688 -11.117 -2.367 1 97.88 96 TYR B N 1
ATOM 2964 C CA . TYR B 1 96 ? 15.438 -10.75 -0.979 1 97.88 96 TYR B CA 1
ATOM 2965 C C . TYR B 1 96 ? 13.961 -10.938 -0.622 1 97.88 96 TYR B C 1
ATOM 2967 O O . TYR B 1 96 ? 13.078 -10.531 -1.378 1 97.88 96 TYR B O 1
ATOM 2975 N N . VAL B 1 97 ? 13.727 -11.57 0.542 1 97.19 97 VAL B N 1
ATOM 2976 C CA . VAL B 1 97 ? 12.375 -11.734 1.072 1 97.19 97 VAL B CA 1
ATOM 2977 C C . VAL B 1 97 ? 12.352 -11.336 2.545 1 97.19 97 VAL B C 1
ATOM 2979 O O . VAL B 1 97 ? 13.312 -11.562 3.275 1 97.19 97 VAL B O 1
ATOM 2982 N N . SER B 1 98 ? 11.281 -10.656 2.951 1 94.5 98 SER B N 1
ATOM 2983 C CA . SER B 1 98 ? 10.992 -10.492 4.371 1 94.5 98 SER B CA 1
ATOM 2984 C C . SER B 1 98 ? 10.242 -11.695 4.93 1 94.5 98 SER B C 1
ATOM 2986 O O . SER B 1 98 ? 9.953 -12.648 4.203 1 94.5 98 SER B O 1
ATOM 2988 N N . ASP B 1 99 ? 9.953 -11.695 6.148 1 92.69 99 ASP B N 1
ATOM 2989 C CA . ASP B 1 99 ? 9.273 -12.828 6.773 1 92.69 99 ASP B CA 1
ATOM 2990 C C . ASP B 1 99 ? 7.867 -13 6.211 1 92.69 99 ASP B C 1
ATOM 2992 O O . ASP B 1 99 ? 7.371 -14.125 6.098 1 92.69 99 ASP B O 1
ATOM 2996 N N . ALA B 1 100 ? 7.25 -11.859 5.941 1 94.5 100 ALA B N 1
ATOM 2997 C CA . ALA B 1 100 ? 5.922 -11.922 5.336 1 94.5 100 ALA B CA 1
ATOM 2998 C C . ALA B 1 100 ? 5.633 -10.672 4.516 1 94.5 100 ALA B C 1
ATOM 3000 O O . ALA B 1 100 ? 5.996 -9.562 4.914 1 94.5 100 ALA B O 1
ATOM 3001 N N . GLY B 1 101 ? 5 -10.977 3.352 1 96.94 101 GLY B N 1
ATOM 3002 C CA . GLY B 1 101 ? 4.48 -9.867 2.572 1 96.94 101 GLY B CA 1
ATOM 3003 C C . GLY B 1 101 ? 5.535 -9.195 1.714 1 96.94 101 GLY B C 1
ATOM 3004 O O . GLY B 1 101 ? 6.523 -9.82 1.333 1 96.94 101 GLY B O 1
ATOM 3005 N N . THR B 1 102 ? 5.277 -7.969 1.296 1 97.44 102 THR B N 1
ATOM 3006 C CA . THR B 1 102 ? 6.145 -7.184 0.425 1 97.44 102 THR B CA 1
ATOM 3007 C C . THR B 1 102 ? 7.25 -6.508 1.231 1 97.44 102 THR B C 1
ATOM 3009 O O . THR B 1 102 ? 6.973 -5.723 2.139 1 97.44 102 THR B O 1
ATOM 3012 N N . PRO B 1 103 ? 8.555 -6.805 0.899 1 95.12 103 PRO B N 1
ATOM 3013 C CA . PRO B 1 103 ? 9.664 -6.18 1.62 1 95.12 103 PRO B CA 1
ATOM 3014 C C . PRO B 1 103 ? 9.641 -4.656 1.54 1 95.12 103 PRO B C 1
ATOM 3016 O O . PRO B 1 103 ? 9.211 -4.094 0.529 1 95.12 103 PRO B O 1
ATOM 3019 N N . GLY B 1 104 ? 10.117 -3.986 2.584 1 88.69 104 GLY B N 1
ATOM 3020 C CA . GLY B 1 104 ? 10.227 -2.537 2.576 1 88.69 104 GLY B CA 1
ATOM 3021 C C . GLY B 1 104 ? 8.953 -1.834 2.99 1 88.69 104 GLY B C 1
ATOM 3022 O O . GLY B 1 104 ? 8.938 -0.615 3.174 1 88.69 104 GLY B O 1
ATOM 3023 N N . VAL B 1 105 ? 7.859 -2.529 3.016 1 87.25 105 VAL B N 1
ATOM 3024 C CA . VAL B 1 105 ? 6.594 -2.016 3.529 1 87.25 105 VAL B CA 1
ATOM 3025 C C . VAL B 1 105 ? 6.418 -2.438 4.984 1 87.25 105 VAL B C 1
ATOM 3027 O O . VAL B 1 105 ? 5.867 -3.506 5.266 1 87.25 105 VAL B O 1
ATOM 3030 N N . SER B 1 106 ? 6.805 -1.599 5.945 1 76.69 106 SER B N 1
ATOM 3031 C CA . SER B 1 106 ? 6.824 -1.875 7.375 1 76.69 106 SER B CA 1
ATOM 3032 C C . SER B 1 106 ? 7.789 -3.008 7.711 1 76.69 106 SER B C 1
ATOM 3034 O O . SER B 1 106 ? 7.551 -3.783 8.641 1 76.69 106 SER B O 1
ATOM 3036 N N . ASP B 1 107 ? 8.742 -3.297 6.852 1 77.19 107 ASP B N 1
ATOM 3037 C CA . ASP B 1 107 ? 9.742 -4.348 6.977 1 77.19 107 ASP B CA 1
ATOM 3038 C C . ASP B 1 107 ? 11.125 -3.846 6.555 1 77.19 107 ASP B C 1
ATOM 3040 O O . ASP B 1 107 ? 11.234 -2.832 5.863 1 77.19 107 ASP B O 1
ATOM 3044 N N . PRO B 1 108 ? 12.117 -4.609 7.008 1 79.06 108 PRO B N 1
ATOM 3045 C CA . PRO B 1 108 ? 13.445 -4.301 6.477 1 79.06 108 PRO B CA 1
ATOM 3046 C C . PRO B 1 108 ? 13.523 -4.445 4.957 1 79.06 108 PRO B C 1
ATOM 3048 O O . PRO B 1 108 ? 12.641 -5.047 4.344 1 79.06 108 PRO B O 1
ATOM 3051 N N . GLY B 1 109 ? 14.594 -3.814 4.352 1 90.5 109 GLY B N 1
ATOM 3052 C CA . GLY B 1 109 ? 14.812 -3.969 2.922 1 90.5 109 GLY B CA 1
ATOM 3053 C C . GLY B 1 109 ? 15.195 -2.672 2.232 1 90.5 109 GLY B C 1
ATOM 3054 O O . GLY B 1 109 ? 15.906 -2.684 1.226 1 90.5 109 GLY B O 1
ATOM 3055 N N . ALA B 1 110 ? 14.648 -1.615 2.768 1 90.94 110 ALA B N 1
ATOM 3056 C CA . ALA B 1 110 ? 14.875 -0.331 2.109 1 90.94 110 ALA B CA 1
ATOM 3057 C C . ALA B 1 110 ? 16.359 0.009 2.066 1 90.94 110 ALA B C 1
ATOM 3059 O O . ALA B 1 110 ? 16.859 0.507 1.056 1 90.94 110 ALA B O 1
ATOM 3060 N N . ARG B 1 111 ? 17.047 -0.252 3.105 1 91.5 111 ARG B N 1
ATOM 3061 C CA . ARG B 1 111 ? 18.469 0.038 3.168 1 91.5 111 ARG B CA 1
ATOM 3062 C C . ARG B 1 111 ? 19.25 -0.833 2.186 1 91.5 111 ARG B C 1
ATOM 3064 O O . ARG B 1 111 ? 20.219 -0.374 1.571 1 91.5 111 ARG B O 1
ATOM 3071 N N . LEU B 1 112 ? 18.859 -2.066 2.123 1 94.94 112 LEU B N 1
ATOM 3072 C CA . LEU B 1 112 ? 19.469 -2.959 1.141 1 94.94 112 LEU B CA 1
ATOM 3073 C C . LEU B 1 112 ? 19.281 -2.414 -0.272 1 94.94 112 LEU B C 1
ATOM 3075 O O . LEU B 1 112 ? 20.25 -2.318 -1.033 1 94.94 112 LEU B O 1
ATOM 3079 N N . VAL B 1 113 ? 18.109 -2.061 -0.637 1 96.69 113 VAL B N 1
ATOM 3080 C CA . VAL B 1 113 ? 17.797 -1.535 -1.96 1 96.69 113 VAL B CA 1
ATOM 3081 C C . VAL B 1 113 ? 18.594 -0.262 -2.221 1 96.69 113 VAL B C 1
ATOM 3083 O O . VAL B 1 113 ? 19.172 -0.09 -3.299 1 96.69 113 VAL B O 1
ATOM 3086 N N . ALA B 1 114 ? 18.641 0.558 -1.215 1 94.69 114 ALA B N 1
ATOM 3087 C CA . ALA B 1 114 ? 19.406 1.798 -1.342 1 94.69 114 ALA B CA 1
ATOM 3088 C C . ALA B 1 114 ? 20.875 1.512 -1.638 1 94.69 114 ALA B C 1
ATOM 3090 O O . ALA B 1 114 ? 21.469 2.168 -2.486 1 94.69 114 ALA B O 1
ATOM 3091 N N . ALA B 1 115 ? 21.438 0.6 -0.952 1 95.12 115 ALA B N 1
ATOM 3092 C CA . ALA B 1 115 ? 22.844 0.234 -1.136 1 95.12 115 ALA B CA 1
ATOM 3093 C C . ALA B 1 115 ? 23.078 -0.32 -2.537 1 95.12 115 ALA B C 1
ATOM 3095 O O . ALA B 1 115 ? 24.078 0.018 -3.182 1 95.12 115 ALA B O 1
ATOM 3096 N N . VAL B 1 116 ? 22.203 -1.146 -2.973 1 97.56 116 VAL B N 1
ATOM 3097 C CA . VAL B 1 116 ? 22.312 -1.752 -4.297 1 97.56 116 VAL B CA 1
ATOM 3098 C C . VAL B 1 116 ? 22.25 -0.667 -5.367 1 97.56 116 VAL B C 1
ATOM 3100 O O . VAL B 1 116 ? 23.062 -0.649 -6.297 1 97.56 116 VAL B O 1
ATOM 3103 N N . GLN B 1 117 ? 21.328 0.204 -5.207 1 96.12 117 GLN B N 1
ATOM 3104 C CA . GLN B 1 117 ? 21.156 1.292 -6.16 1 96.12 117 GLN B CA 1
ATOM 3105 C C . GLN B 1 117 ? 22.359 2.225 -6.156 1 96.12 117 GLN B C 1
ATOM 3107 O O . GLN B 1 117 ? 22.781 2.709 -7.207 1 96.12 117 GLN B O 1
ATOM 3112 N N . ALA B 1 118 ? 22.875 2.508 -4.996 1 95 118 ALA B N 1
ATOM 3113 C CA . ALA B 1 118 ? 24.062 3.357 -4.871 1 95 118 ALA B CA 1
ATOM 3114 C C . ALA B 1 118 ? 25.25 2.756 -5.617 1 95 118 ALA B C 1
ATOM 3116 O O . ALA B 1 118 ? 26.125 3.482 -6.09 1 95 118 ALA B O 1
ATOM 3117 N N . ALA B 1 119 ? 25.234 1.502 -5.73 1 96.62 119 ALA B N 1
ATOM 3118 C CA . ALA B 1 119 ? 26.312 0.798 -6.426 1 96.62 119 ALA B CA 1
ATOM 3119 C C . ALA B 1 119 ? 26.047 0.739 -7.926 1 96.62 119 ALA B C 1
ATOM 3121 O O . ALA B 1 119 ? 26.812 0.145 -8.68 1 96.62 119 ALA B O 1
ATOM 3122 N N . GLY B 1 120 ? 24.922 1.321 -8.398 1 96.06 120 GLY B N 1
ATOM 3123 C CA . GLY B 1 120 ? 24.578 1.357 -9.812 1 96.06 120 GLY B CA 1
ATOM 3124 C C . GLY B 1 120 ? 23.953 0.071 -10.312 1 96.06 120 GLY B C 1
ATOM 3125 O O . GLY B 1 120 ? 23.969 -0.215 -11.508 1 96.06 120 GLY B O 1
ATOM 3126 N N . LEU B 1 121 ? 23.453 -0.76 -9.43 1 97.75 121 LEU B N 1
ATOM 3127 C CA . LEU B 1 121 ? 22.891 -2.059 -9.766 1 97.75 121 LEU B CA 1
ATOM 3128 C C . LEU B 1 121 ? 21.359 -2.006 -9.742 1 97.75 121 LEU B C 1
ATOM 3130 O O . LEU B 1 121 ? 20.781 -1.114 -9.125 1 97.75 121 LEU B O 1
ATOM 3134 N N . ARG B 1 122 ? 20.766 -3.002 -10.328 1 97.31 122 ARG B N 1
ATOM 3135 C CA . ARG B 1 122 ? 19.328 -2.975 -10.547 1 97.31 122 ARG B CA 1
ATOM 3136 C C . ARG B 1 122 ? 18.578 -3.684 -9.414 1 97.31 122 ARG B C 1
ATOM 3138 O O . ARG B 1 122 ? 19.016 -4.738 -8.945 1 97.31 122 ARG B O 1
ATOM 3145 N N . CYS B 1 123 ? 17.516 -3.07 -9.023 1 98.25 123 CYS B N 1
ATOM 3146 C CA . CYS B 1 123 ? 16.531 -3.697 -8.156 1 98.25 123 CYS B CA 1
ATOM 3147 C C . CYS B 1 123 ? 15.219 -3.941 -8.914 1 98.25 123 CYS B C 1
ATOM 3149 O O . CYS B 1 123 ? 14.664 -3.021 -9.516 1 98.25 123 CYS B O 1
ATOM 3151 N N . ILE B 1 124 ? 14.734 -5.164 -8.898 1 98.25 124 ILE B N 1
ATOM 3152 C CA . ILE B 1 124 ? 13.555 -5.57 -9.648 1 98.25 124 ILE B CA 1
ATOM 3153 C C . ILE B 1 124 ? 12.469 -6.039 -8.688 1 98.25 124 ILE B C 1
ATOM 3155 O O . ILE B 1 124 ? 12.664 -6.992 -7.934 1 98.25 124 ILE B O 1
ATOM 3159 N N . PRO B 1 125 ? 11.344 -5.391 -8.719 1 98.5 125 PRO B N 1
ATOM 3160 C CA . PRO B 1 125 ? 10.266 -5.797 -7.82 1 98.5 125 PRO B CA 1
ATOM 3161 C C . PRO B 1 125 ? 9.469 -6.988 -8.344 1 98.5 125 PRO B C 1
ATOM 3163 O O . PRO B 1 125 ? 9.188 -7.066 -9.547 1 98.5 125 PRO B O 1
ATOM 3166 N N . LEU B 1 126 ? 9.156 -7.895 -7.57 1 98.38 126 LEU B N 1
ATOM 3167 C CA . LEU B 1 126 ? 8.156 -8.93 -7.801 1 98.38 126 LEU B CA 1
ATOM 3168 C C . LEU B 1 126 ? 6.949 -8.734 -6.898 1 98.38 126 LEU B C 1
ATOM 3170 O O . LEU B 1 126 ? 6.965 -9.125 -5.73 1 98.38 126 LEU B O 1
ATOM 3174 N N . PRO B 1 127 ? 5.922 -8.164 -7.469 1 98.31 127 PRO B N 1
ATOM 3175 C CA . PRO B 1 127 ? 4.75 -7.793 -6.672 1 98.31 127 PRO B CA 1
ATOM 3176 C C . PRO B 1 127 ? 4.07 -9 -6.023 1 98.31 127 PRO B C 1
ATOM 3178 O O . PRO B 1 127 ? 4.18 -10.117 -6.531 1 98.31 127 PRO B O 1
ATOM 3181 N N . GLY B 1 128 ? 3.318 -8.711 -4.898 1 98.06 128 GLY B N 1
ATOM 3182 C CA . GLY B 1 128 ? 2.578 -9.75 -4.207 1 98.06 128 GLY B CA 1
ATOM 3183 C C . GLY B 1 128 ? 1.816 -9.242 -3 1 98.06 128 GLY B C 1
ATOM 3184 O O . GLY B 1 128 ? 1.312 -8.117 -3.006 1 98.06 128 GLY B O 1
ATOM 3185 N N . ALA B 1 129 ? 1.766 -10.117 -2.039 1 98.19 129 ALA B N 1
ATOM 3186 C CA . ALA B 1 129 ? 0.883 -9.875 -0.901 1 98.19 129 ALA B CA 1
ATOM 3187 C C . ALA B 1 129 ? 1.411 -8.742 -0.029 1 98.19 129 ALA B C 1
ATOM 3189 O O . ALA B 1 129 ? 2.619 -8.633 0.196 1 98.19 129 ALA B O 1
ATOM 3190 N N . SER B 1 130 ? 0.539 -7.938 0.382 1 97.75 130 SER B N 1
ATOM 3191 C CA . SER B 1 130 ? 0.729 -6.898 1.39 1 97.75 130 SER B CA 1
ATOM 3192 C C . SER B 1 130 ? -0.498 -6.77 2.285 1 97.75 130 SER B C 1
ATOM 3194 O O . SER B 1 130 ? -1.627 -6.703 1.796 1 97.75 130 SER B O 1
ATOM 3196 N N . SER B 1 131 ? -0.24 -6.738 3.586 1 97.81 131 SER B N 1
ATOM 3197 C CA . SER B 1 131 ? -1.381 -6.594 4.484 1 97.81 131 SER B CA 1
ATOM 3198 C C . SER B 1 131 ? -2.064 -5.246 4.297 1 97.81 131 SER B C 1
ATOM 3200 O O . SER B 1 131 ? -3.287 -5.141 4.426 1 97.81 131 SER B O 1
ATOM 3202 N N . VAL B 1 132 ? -1.315 -4.258 3.904 1 97.38 132 VAL B N 1
ATOM 3203 C CA . VAL B 1 132 ? -1.82 -2.898 3.744 1 97.38 132 VAL B CA 1
ATOM 3204 C C . VAL B 1 132 ? -2.824 -2.852 2.594 1 97.38 132 VAL B C 1
ATOM 3206 O O . VAL B 1 132 ? -3.986 -2.49 2.789 1 97.38 132 VAL B O 1
ATOM 3209 N N . THR B 1 133 ? -2.422 -3.316 1.45 1 97.81 133 THR B N 1
ATOM 3210 C CA . THR B 1 133 ? -3.293 -3.229 0.283 1 97.81 133 THR B CA 1
ATOM 3211 C C . THR B 1 133 ? -4.43 -4.242 0.379 1 97.81 133 THR B C 1
ATOM 3213 O O . THR B 1 133 ? -5.539 -3.986 -0.092 1 97.81 133 THR B O 1
ATOM 3216 N N . SER B 1 134 ? -4.172 -5.359 0.996 1 98.25 134 SER B N 1
ATOM 3217 C CA . SER B 1 134 ? -5.223 -6.352 1.199 1 98.25 134 SER B CA 1
ATOM 3218 C C . SER B 1 134 ? -6.352 -5.793 2.061 1 98.25 134 SER B C 1
ATOM 3220 O O . SER B 1 134 ? -7.527 -5.922 1.714 1 98.25 134 SER B O 1
ATOM 3222 N N . ALA B 1 135 ? -5.965 -5.164 3.137 1 98.44 135 ALA B N 1
ATOM 3223 C CA . ALA B 1 135 ? -6.961 -4.598 4.043 1 98.44 135 ALA B CA 1
ATOM 3224 C C . ALA B 1 135 ? -7.742 -3.473 3.363 1 98.44 135 ALA B C 1
ATOM 3226 O O . ALA B 1 135 ? -8.961 -3.391 3.498 1 98.44 135 ALA B O 1
ATOM 3227 N N . LEU B 1 136 ? -7.031 -2.654 2.662 1 97.69 136 LEU B N 1
ATOM 3228 C CA . LEU B 1 136 ? -7.672 -1.556 1.948 1 97.69 136 LEU B CA 1
ATOM 3229 C C . LEU B 1 136 ? -8.719 -2.08 0.973 1 97.69 136 LEU B C 1
ATOM 3231 O O . LEU B 1 136 ? -9.789 -1.486 0.828 1 97.69 136 LEU B O 1
ATOM 3235 N N . SER B 1 137 ? -8.461 -3.191 0.368 1 97.88 137 SER B N 1
ATOM 3236 C CA . SER B 1 137 ? -9.312 -3.732 -0.683 1 97.88 137 SER B CA 1
ATOM 3237 C C . SER B 1 137 ? -10.648 -4.215 -0.118 1 97.88 137 SER B C 1
ATOM 3239 O O . SER B 1 137 ? -11.617 -4.383 -0.859 1 97.88 137 SER B O 1
ATOM 3241 N N . VAL B 1 138 ? -10.695 -4.422 1.199 1 98.25 138 VAL B N 1
ATOM 3242 C CA . VAL B 1 138 ? -11.922 -5 1.742 1 98.25 138 VAL B CA 1
ATOM 3243 C C . VAL B 1 138 ? -12.438 -4.137 2.895 1 98.25 138 VAL B C 1
ATOM 3245 O O . VAL B 1 138 ? -13.227 -4.598 3.723 1 98.25 138 VAL B O 1
ATOM 3248 N N . ALA B 1 139 ? -11.969 -2.965 2.971 1 97.38 139 ALA B N 1
ATOM 3249 C CA . ALA B 1 139 ? -12.359 -2.109 4.086 1 97.38 139 ALA B CA 1
ATOM 3250 C C . ALA B 1 139 ? -13.641 -1.343 3.766 1 97.38 139 ALA B C 1
ATOM 3252 O O . ALA B 1 139 ? -14.32 -0.852 4.672 1 97.38 139 ALA B O 1
ATOM 3253 N N . GLY B 1 140 ? -13.891 -1.18 2.49 1 95.62 140 GLY B N 1
ATOM 3254 C CA . GLY B 1 140 ? -15.023 -0.355 2.115 1 95.62 140 GLY B CA 1
ATOM 3255 C C . GLY B 1 140 ? -14.852 1.107 2.479 1 95.62 140 GLY B C 1
ATOM 3256 O O . GLY B 1 140 ? -15.82 1.794 2.803 1 95.62 140 GLY B O 1
ATOM 3257 N N . ALA B 1 141 ? -13.625 1.566 2.531 1 92.94 141 ALA B N 1
ATOM 3258 C CA . ALA B 1 141 ? -13.312 2.953 2.861 1 92.94 141 ALA B CA 1
ATOM 3259 C C . ALA B 1 141 ? -13.484 3.859 1.646 1 92.94 141 ALA B C 1
ATOM 3261 O O . ALA B 1 141 ? -12.539 4.059 0.875 1 92.94 141 ALA B O 1
ATOM 3262 N N . VAL B 1 142 ? -14.602 4.449 1.55 1 86.06 142 VAL B N 1
ATOM 3263 C CA . VAL B 1 142 ? -14.953 5.25 0.382 1 86.06 142 VAL B CA 1
ATOM 3264 C C . VAL B 1 142 ? -14.57 6.711 0.623 1 86.06 142 VAL B C 1
ATOM 3266 O O . VAL B 1 142 ? -14.953 7.301 1.635 1 86.06 142 VAL B O 1
ATOM 3269 N N . ALA B 1 143 ? -13.742 7.199 -0.27 1 81.38 143 ALA B N 1
ATOM 3270 C CA . ALA B 1 143 ? -13.414 8.625 -0.195 1 81.38 143 ALA B CA 1
ATOM 3271 C C . ALA B 1 143 ? -14.633 9.477 -0.529 1 81.38 143 ALA B C 1
ATOM 3273 O O . ALA B 1 143 ? -15.398 9.156 -1.442 1 81.38 143 ALA B O 1
ATOM 3274 N N . PRO B 1 144 ? -14.836 10.508 0.204 1 74.75 144 PRO B N 1
ATOM 3275 C CA . PRO B 1 144 ? -16.016 11.344 -0.044 1 74.75 144 PRO B CA 1
ATOM 3276 C C . PRO B 1 144 ? -15.961 12.062 -1.393 1 74.75 144 PRO B C 1
ATOM 3278 O O . PRO B 1 144 ? -17 12.336 -1.992 1 74.75 144 PRO B O 1
ATOM 3281 N N . THR B 1 145 ? -14.797 12.445 -1.718 1 67.81 145 THR B N 1
ATOM 3282 C CA . THR B 1 145 ? -14.641 13.094 -3.014 1 67.81 145 THR B CA 1
ATOM 3283 C C . THR B 1 145 ? -13.555 12.406 -3.836 1 67.81 145 THR B C 1
ATOM 3285 O O . THR B 1 145 ? -12.703 11.703 -3.285 1 67.81 145 THR B O 1
ATOM 3288 N N . ALA B 1 146 ? -13.727 12.594 -5.102 1 58.28 146 ALA B N 1
ATOM 3289 C CA . ALA B 1 146 ? -12.742 12.008 -6.012 1 58.28 146 ALA B CA 1
ATOM 3290 C C . ALA B 1 146 ? -11.336 12.516 -5.703 1 58.28 146 ALA B C 1
ATOM 3292 O O . ALA B 1 146 ? -10.359 11.789 -5.898 1 58.28 146 ALA B O 1
ATOM 3293 N N . ASP B 1 147 ? -11.289 13.766 -5.207 1 55.31 147 ASP B N 1
ATOM 3294 C CA . ASP B 1 147 ? -10.008 14.422 -4.977 1 55.31 147 ASP B CA 1
ATOM 3295 C C . ASP B 1 147 ? -9.398 13.984 -3.646 1 55.31 147 ASP B C 1
ATOM 3297 O O . ASP B 1 147 ? -8.25 14.32 -3.342 1 55.31 147 ASP B O 1
ATOM 3301 N N . SER B 1 148 ? -10.141 13.344 -2.902 1 60 148 SER B N 1
ATOM 3302 C CA . SER B 1 148 ? -9.664 12.883 -1.603 1 60 148 SER B CA 1
ATOM 3303 C C . SER B 1 148 ? -9.258 11.414 -1.646 1 60 148 SER B C 1
ATOM 3305 O O . SER B 1 148 ? -9.352 10.711 -0.639 1 60 148 SER B O 1
ATOM 3307 N N . GLY B 1 149 ? -8.812 11.117 -2.787 1 78.06 149 GLY B N 1
ATOM 3308 C CA . GLY B 1 149 ? -8.359 9.742 -2.928 1 78.06 149 GLY B CA 1
ATOM 3309 C C . GLY B 1 149 ? -7.004 9.5 -2.287 1 78.06 149 GLY B C 1
ATOM 3310 O O . GLY B 1 149 ? -6.379 10.43 -1.771 1 78.06 149 GLY B O 1
ATOM 3311 N N . GLY B 1 150 ? -6.617 8.336 -1.92 1 91.44 150 GLY B N 1
ATOM 3312 C CA . GLY B 1 150 ? -5.359 7.926 -1.312 1 91.44 150 GLY B CA 1
ATOM 3313 C C . GLY B 1 150 ? -5.523 7.406 0.103 1 91.44 150 GLY B C 1
ATOM 3314 O O . GLY B 1 150 ? -6.641 7.148 0.549 1 91.44 150 GLY B O 1
ATOM 3315 N N . PHE B 1 151 ? -4.367 7.266 0.748 1 95.69 151 PHE B N 1
ATOM 3316 C CA . PHE B 1 151 ? -4.367 6.777 2.121 1 95.69 151 PHE B CA 1
ATOM 3317 C C . PHE B 1 151 ? -3.02 7.031 2.787 1 95.69 151 PHE B C 1
ATOM 3319 O O . PHE B 1 151 ? -2.029 7.316 2.109 1 95.69 151 PHE B O 1
ATOM 3326 N N . LEU B 1 152 ? -3.078 7.109 4.09 1 95.31 152 LEU B N 1
ATOM 3327 C CA . LEU B 1 152 ? -1.878 7.234 4.914 1 95.31 152 LEU B CA 1
ATOM 3328 C C . LEU B 1 152 ? -1.578 5.926 5.637 1 95.31 152 LEU B C 1
ATOM 3330 O O . LEU B 1 152 ? -2.434 5.395 6.348 1 95.31 152 LEU B O 1
ATOM 3334 N N . PHE B 1 153 ? -0.469 5.402 5.367 1 97.25 153 PHE B N 1
ATOM 3335 C CA . PHE B 1 153 ? 0.016 4.293 6.18 1 97.25 153 PHE B CA 1
ATOM 3336 C C . PHE B 1 153 ? 0.934 4.793 7.289 1 97.25 153 PHE B C 1
ATOM 3338 O O . PHE B 1 153 ? 2.012 5.324 7.016 1 97.25 153 PHE B O 1
ATOM 3345 N N . ALA B 1 154 ? 0.556 4.484 8.539 1 94.75 154 ALA B N 1
ATOM 3346 C CA . ALA B 1 154 ? 1.297 5.031 9.664 1 94.75 154 ALA B CA 1
ATOM 3347 C C . ALA B 1 154 ? 1.979 3.926 10.469 1 94.75 154 ALA B C 1
ATOM 3349 O O . ALA B 1 154 ? 2.648 4.195 11.469 1 94.75 154 ALA B O 1
ATOM 3350 N N . GLY B 1 155 ? 1.804 2.699 10.039 1 94 155 GLY B N 1
ATOM 3351 C CA . GLY B 1 155 ? 2.432 1.601 10.758 1 94 155 GLY B CA 1
ATOM 3352 C C . GLY B 1 155 ? 1.92 1.442 12.18 1 94 155 GLY B C 1
ATOM 3353 O O . GLY B 1 155 ? 0.71 1.474 12.414 1 94 155 GLY B O 1
ATOM 3354 N N . PHE B 1 156 ? 2.805 1.212 13.117 1 93.38 156 PHE B N 1
ATOM 3355 C CA . PHE B 1 156 ? 2.457 1.044 14.523 1 93.38 156 PHE B CA 1
ATOM 3356 C C . PHE B 1 156 ? 2.508 2.379 15.258 1 93.38 156 PHE B C 1
ATOM 3358 O O . PHE B 1 156 ? 3.445 3.158 15.078 1 93.38 156 PHE B O 1
ATOM 3365 N N . LEU B 1 157 ? 1.55 2.637 16.031 1 93.25 157 LEU B N 1
ATOM 3366 C CA . LEU B 1 157 ? 1.594 3.816 16.891 1 93.25 157 LEU B CA 1
ATOM 3367 C C . LEU B 1 157 ? 2.416 3.549 18.141 1 93.25 157 LEU B C 1
ATOM 3369 O O . LEU B 1 157 ? 2.676 2.393 18.484 1 93.25 157 LEU B O 1
ATOM 3373 N N . PRO B 1 158 ? 2.859 4.633 18.812 1 90.19 158 PRO B N 1
ATOM 3374 C CA . PRO B 1 158 ? 3.625 4.457 20.047 1 90.19 158 PRO B CA 1
ATOM 3375 C C . PRO B 1 158 ? 2.875 3.637 21.094 1 90.19 158 PRO B C 1
ATOM 3377 O O . PRO B 1 158 ? 1.655 3.771 21.234 1 90.19 158 PRO B O 1
ATOM 3380 N N . PRO B 1 159 ? 3.623 2.859 21.828 1 87.06 159 PRO B N 1
ATOM 3381 C CA . PRO B 1 159 ? 2.975 1.974 22.797 1 87.06 159 PRO B CA 1
ATOM 3382 C C . PRO B 1 159 ? 2.541 2.703 24.062 1 87.06 159 PRO B C 1
ATOM 3384 O O . PRO B 1 159 ? 1.672 2.217 24.797 1 87.06 159 PRO B O 1
ATOM 3387 N N . LYS B 1 160 ? 3.234 3.801 24.344 1 85.56 160 LYS B N 1
ATOM 3388 C CA . LYS B 1 160 ? 2.938 4.547 25.562 1 85.56 160 LYS B CA 1
ATOM 3389 C C . LYS B 1 160 ? 1.623 5.312 25.422 1 85.56 160 LYS B C 1
ATOM 3391 O O . LYS B 1 160 ? 1.313 5.852 24.359 1 85.56 160 LYS B O 1
ATOM 3396 N N . GLY B 1 161 ? 0.954 5.48 26.547 1 86.12 161 GLY B N 1
ATOM 3397 C CA . GLY B 1 161 ? -0.39 6.031 26.531 1 86.12 161 GLY B CA 1
ATOM 3398 C C . GLY B 1 161 ? -0.44 7.465 26.031 1 86.12 161 GLY B C 1
ATOM 3399 O O . GLY B 1 161 ? -1.177 7.773 25.094 1 86.12 161 GLY B O 1
ATOM 3400 N N . ALA B 1 162 ? 0.363 8.312 26.578 1 87.25 162 ALA B N 1
ATOM 3401 C CA . ALA B 1 162 ? 0.301 9.727 26.219 1 87.25 162 ALA B CA 1
ATOM 3402 C C . ALA B 1 162 ? 0.786 9.953 24.797 1 87.25 162 ALA B C 1
ATOM 3404 O O . ALA B 1 162 ? 0.195 10.742 24.047 1 87.25 162 ALA B O 1
ATOM 3405 N N . GLU B 1 163 ? 1.789 9.297 24.438 1 88.19 163 GLU B N 1
ATOM 3406 C CA . GLU B 1 163 ? 2.33 9.422 23.094 1 88.19 163 GLU B CA 1
ATOM 3407 C C . GLU B 1 163 ? 1.362 8.859 22.047 1 88.19 163 GLU B C 1
ATOM 3409 O O . GLU B 1 163 ? 1.208 9.422 20.969 1 88.19 163 GLU B O 1
ATOM 3414 N N . ARG B 1 164 ? 0.771 7.793 22.344 1 93.81 164 ARG B N 1
ATOM 3415 C CA . ARG B 1 164 ? -0.232 7.203 21.469 1 93.81 164 ARG B CA 1
ATOM 3416 C C . ARG B 1 164 ? -1.421 8.141 21.281 1 93.81 164 ARG B C 1
ATOM 3418 O O . ARG B 1 164 ? -1.904 8.328 20.156 1 93.81 164 ARG B O 1
ATOM 3425 N N . ALA B 1 165 ? -1.837 8.711 22.391 1 92.31 165 ALA B N 1
ATOM 3426 C CA . ALA B 1 165 ? -2.959 9.648 22.359 1 92.31 165 ALA B CA 1
ATOM 3427 C C . ALA B 1 165 ? -2.641 10.852 21.469 1 92.31 165 ALA B C 1
ATOM 3429 O O . ALA B 1 165 ? -3.486 11.297 20.688 1 92.31 165 ALA B O 1
ATOM 3430 N N . ALA B 1 166 ? -1.472 11.328 21.625 1 86.88 166 ALA B N 1
ATOM 3431 C CA . ALA B 1 166 ? -1.044 12.453 20.812 1 86.88 166 ALA B CA 1
ATOM 3432 C C . ALA B 1 166 ? -1.021 12.07 19.328 1 86.88 166 ALA B C 1
ATOM 3434 O O . ALA B 1 166 ? -1.442 12.859 18.469 1 86.88 166 ALA B O 1
ATOM 3435 N N . ALA B 1 167 ? -0.519 10.922 19.016 1 90.19 167 ALA B N 1
ATOM 3436 C CA . ALA B 1 167 ? -0.486 10.43 17.641 1 90.19 167 ALA B CA 1
ATOM 3437 C C . ALA B 1 167 ? -1.896 10.297 17.078 1 90.19 167 ALA B C 1
ATOM 3439 O O . ALA B 1 167 ? -2.146 10.688 15.93 1 90.19 167 ALA B O 1
ATOM 3440 N N . VAL B 1 168 ? -2.789 9.812 17.828 1 94 168 VAL B N 1
ATOM 3441 C CA . VAL B 1 168 ? -4.172 9.633 17.391 1 94 168 VAL B CA 1
ATOM 3442 C C . VAL B 1 168 ? -4.816 10.984 17.125 1 94 168 VAL B C 1
ATOM 3444 O O . VAL B 1 168 ? -5.578 11.141 16.172 1 94 168 VAL B O 1
ATOM 3447 N N . GLN B 1 169 ? -4.523 11.922 17.922 1 88.06 169 GLN B N 1
ATOM 3448 C CA . GLN B 1 169 ? -5.066 13.258 17.734 1 88.06 169 GLN B CA 1
ATOM 3449 C C . GLN B 1 169 ? -4.594 13.867 16.406 1 88.06 169 GLN B C 1
ATOM 3451 O O . GLN B 1 169 ? -5.367 14.523 15.711 1 88.06 169 GLN B O 1
ATOM 3456 N N . ARG B 1 170 ? -3.377 13.633 16.125 1 85.56 170 ARG B N 1
ATOM 3457 C CA . ARG B 1 170 ? -2.859 14.094 14.844 1 85.56 170 ARG B CA 1
ATOM 3458 C C . ARG B 1 170 ? -3.582 13.406 13.688 1 85.56 170 ARG B C 1
ATOM 3460 O O . ARG B 1 170 ? -3.906 14.047 12.688 1 85.56 170 ARG B O 1
ATOM 3467 N N . LEU B 1 171 ? -3.844 12.156 13.805 1 90.62 171 LEU B N 1
ATOM 3468 C CA . LEU B 1 171 ? -4.477 11.359 12.758 1 90.62 171 LEU B CA 1
ATOM 3469 C C . LEU B 1 171 ? -5.957 11.703 12.633 1 90.62 171 LEU B C 1
ATOM 3471 O O . LEU B 1 171 ? -6.582 11.414 11.609 1 90.62 171 LEU B O 1
ATOM 3475 N N . ALA B 1 172 ? -6.52 12.273 13.703 1 89.5 172 ALA B N 1
ATOM 3476 C CA . ALA B 1 172 ? -7.934 12.633 13.719 1 89.5 172 ALA B CA 1
ATOM 3477 C C . ALA B 1 172 ? -8.258 13.633 12.609 1 89.5 172 ALA B C 1
ATOM 3479 O O . ALA B 1 172 ? -9.367 13.625 12.062 1 89.5 172 ALA B O 1
ATOM 3480 N N . ALA B 1 173 ? -7.277 14.367 12.234 1 83.5 173 ALA B N 1
ATOM 3481 C CA . ALA B 1 173 ? -7.496 15.43 11.266 1 83.5 173 ALA B CA 1
ATOM 3482 C C . ALA B 1 173 ? -7.156 14.961 9.852 1 83.5 173 ALA B C 1
ATOM 3484 O O . ALA B 1 173 ? -7.41 15.672 8.875 1 83.5 173 ALA B O 1
ATOM 3485 N N . GLU B 1 174 ? -6.57 13.781 9.719 1 88.12 174 GLU B N 1
ATOM 3486 C CA . GLU B 1 174 ? -6.219 13.266 8.398 1 88.12 174 GLU B CA 1
ATOM 3487 C C . GLU B 1 174 ? -7.469 12.922 7.59 1 88.12 174 GLU B C 1
ATOM 3489 O O . GLU B 1 174 ? -8.234 12.031 7.969 1 88.12 174 GLU B O 1
ATOM 3494 N N . PRO B 1 175 ? -7.66 13.633 6.449 1 87 175 PRO B N 1
ATOM 3495 C CA . PRO B 1 175 ? -8.898 13.422 5.695 1 87 175 PRO B CA 1
ATOM 3496 C C . PRO B 1 175 ? -8.914 12.086 4.949 1 87 175 PRO B C 1
ATOM 3498 O O . PRO B 1 175 ? -9.984 11.555 4.652 1 87 175 PRO B O 1
ATOM 3501 N N . ARG B 1 176 ? -7.809 11.57 4.637 1 91.25 176 ARG B N 1
ATOM 3502 C CA . ARG B 1 176 ? -7.695 10.312 3.906 1 91.25 176 ARG B CA 1
ATOM 3503 C C . ARG B 1 176 ? -7.871 9.117 4.84 1 91.25 176 ARG B C 1
ATOM 3505 O O . ARG B 1 176 ? -7.859 9.273 6.062 1 91.25 176 ARG B O 1
ATOM 3512 N N . CYS B 1 177 ? -8.047 7.965 4.184 1 95.25 177 CYS B N 1
ATOM 3513 C CA . CYS B 1 177 ? -8 6.727 4.949 1 95.25 177 CYS B CA 1
ATOM 3514 C C . CYS B 1 177 ? -6.641 6.555 5.621 1 95.25 177 CYS B C 1
ATOM 3516 O O . CYS B 1 177 ? -5.605 6.812 5.004 1 95.25 177 CYS B O 1
ATOM 3518 N N . VAL B 1 178 ? -6.66 6.164 6.887 1 96.38 178 VAL B N 1
ATOM 3519 C CA . VAL B 1 178 ? -5.426 5.887 7.613 1 96.38 178 VAL B CA 1
ATOM 3520 C C . VAL B 1 178 ? -5.309 4.387 7.883 1 96.38 178 VAL B C 1
ATOM 3522 O O . VAL B 1 178 ? -6.277 3.748 8.305 1 96.38 178 VAL B O 1
ATOM 3525 N N . VAL B 1 179 ? -4.16 3.822 7.617 1 97.75 179 VAL B N 1
ATOM 3526 C CA . VAL B 1 179 ? -3.91 2.402 7.844 1 97.75 179 VAL B CA 1
ATOM 3527 C C . VAL B 1 179 ? -2.871 2.232 8.945 1 97.75 179 VAL B C 1
ATOM 3529 O O . VAL B 1 179 ? -1.768 2.777 8.859 1 97.75 179 VAL B O 1
ATOM 3532 N N . LEU B 1 180 ? -3.221 1.474 9.977 1 97.56 180 LEU B N 1
ATOM 3533 C CA . LEU B 1 180 ? -2.346 1.142 11.094 1 97.56 180 LEU B CA 1
ATOM 3534 C C . LEU B 1 180 ? -2.129 -0.365 11.188 1 97.56 180 LEU B C 1
ATOM 3536 O O . LEU B 1 180 ? -2.916 -1.145 10.648 1 97.56 180 LEU B O 1
ATOM 3540 N N . LEU B 1 181 ? -1.077 -0.716 11.773 1 96.62 181 LEU B N 1
ATOM 3541 C CA . LEU B 1 181 ? -0.845 -2.086 12.219 1 96.62 181 LEU B CA 1
ATOM 3542 C C . LEU B 1 181 ? -0.897 -2.176 13.742 1 96.62 181 LEU B C 1
ATOM 3544 O O . LEU B 1 181 ? -0.607 -1.2 14.438 1 96.62 181 LEU B O 1
ATOM 3548 N N . GLU B 1 182 ? -1.293 -3.301 14.211 1 96.69 182 GLU B N 1
ATOM 3549 C CA . GLU B 1 182 ? -1.303 -3.436 15.664 1 96.69 182 GLU B CA 1
ATOM 3550 C C . GLU B 1 182 ? -1.182 -4.898 16.078 1 96.69 182 GLU B C 1
ATOM 3552 O O . GLU B 1 182 ? -1.675 -5.789 15.391 1 96.69 182 GLU B O 1
ATOM 3557 N N . ALA B 1 183 ? -0.554 -5.117 17.188 1 95.38 183 ALA B N 1
ATOM 3558 C CA . ALA B 1 183 ? -0.38 -6.441 17.781 1 95.38 183 ALA B CA 1
ATOM 3559 C C . ALA B 1 183 ? -1.584 -6.82 18.641 1 95.38 183 ALA B C 1
ATOM 3561 O O . ALA B 1 183 ? -2.316 -5.949 19.109 1 95.38 183 ALA B O 1
ATOM 3562 N N . PRO B 1 184 ? -1.728 -8.109 18.844 1 96.06 184 PRO B N 1
ATOM 3563 C CA . PRO B 1 184 ? -2.889 -8.57 19.609 1 96.06 184 PRO B CA 1
ATOM 3564 C C . PRO B 1 184 ? -2.896 -8.047 21.047 1 96.06 184 PRO B C 1
ATOM 3566 O O . PRO B 1 184 ? -3.947 -7.656 21.562 1 96.06 184 PRO B O 1
ATOM 3569 N N . HIS B 1 185 ? -1.748 -7.91 21.672 1 95.62 185 HIS B N 1
ATOM 3570 C CA . HIS B 1 185 ? -1.692 -7.52 23.078 1 95.62 185 HIS B CA 1
ATOM 3571 C C . HIS B 1 185 ? -1.871 -6.016 23.234 1 95.62 185 HIS B C 1
ATOM 3573 O O . HIS B 1 185 ? -2.006 -5.52 24.359 1 95.62 185 HIS B O 1
ATOM 3579 N N . ARG B 1 186 ? -1.915 -5.305 22.156 1 96.5 186 ARG B N 1
ATOM 3580 C CA . ARG B 1 186 ? -1.996 -3.85 22.219 1 96.5 186 ARG B CA 1
ATOM 3581 C C . ARG B 1 186 ? -3.316 -3.352 21.641 1 96.5 186 ARG B C 1
ATOM 3583 O O . ARG B 1 186 ? -3.648 -2.172 21.766 1 96.5 186 ARG B O 1
ATOM 3590 N N . ILE B 1 187 ? -4.105 -4.191 21.047 1 97.88 187 ILE B N 1
ATOM 3591 C CA . ILE B 1 187 ? -5.246 -3.783 20.234 1 97.88 187 ILE B CA 1
ATOM 3592 C C . ILE B 1 187 ? -6.312 -3.148 21.125 1 97.88 187 ILE B C 1
ATOM 3594 O O . ILE B 1 187 ? -6.973 -2.186 20.719 1 97.88 187 ILE B O 1
ATOM 3598 N N . ALA B 1 188 ? -6.496 -3.646 22.328 1 97.06 188 ALA B N 1
ATOM 3599 C CA . ALA B 1 188 ? -7.5 -3.1 23.234 1 97.06 188 ALA B CA 1
ATOM 3600 C C . ALA B 1 188 ? -7.152 -1.672 23.641 1 97.06 188 ALA B C 1
ATOM 3602 O O . ALA B 1 188 ? -8.016 -0.794 23.656 1 97.06 188 ALA B O 1
ATOM 3603 N N . ALA B 1 189 ? -5.906 -1.516 24.016 1 97 189 ALA B N 1
ATOM 3604 C CA . ALA B 1 189 ? -5.453 -0.182 24.406 1 97 189 ALA B CA 1
ATOM 3605 C C . ALA B 1 189 ? -5.598 0.802 23.25 1 97 189 ALA B C 1
ATOM 3607 O O . ALA B 1 189 ? -5.988 1.954 23.453 1 97 189 ALA B O 1
ATOM 3608 N N . LEU B 1 190 ? -5.262 0.382 22.062 1 97.75 190 LEU B N 1
ATOM 3609 C CA . LEU B 1 190 ? -5.434 1.237 20.891 1 97.75 190 LEU B CA 1
ATOM 3610 C C . LEU B 1 190 ? -6.902 1.597 20.688 1 97.75 190 LEU B C 1
ATOM 3612 O O . LEU B 1 190 ? -7.234 2.754 20.422 1 97.75 190 LEU B O 1
ATOM 3616 N N . ALA B 1 191 ? -7.715 0.621 20.797 1 97.94 191 ALA B N 1
ATOM 3617 C CA . ALA B 1 191 ? -9.148 0.849 20.625 1 97.94 191 ALA B CA 1
ATOM 3618 C C . ALA B 1 191 ? -9.648 1.898 21.625 1 97.94 191 ALA B C 1
ATOM 3620 O O . ALA B 1 191 ? -10.453 2.762 21.266 1 97.94 191 ALA B O 1
ATOM 3621 N N . ASP B 1 192 ? -9.18 1.816 22.797 1 97.44 192 ASP B N 1
ATOM 3622 C CA . ASP B 1 192 ? -9.547 2.801 23.812 1 97.44 192 ASP B CA 1
ATOM 3623 C C . ASP B 1 192 ? -9.141 4.211 23.375 1 97.44 192 ASP B C 1
ATOM 3625 O O . ASP B 1 192 ? -9.906 5.16 23.547 1 97.44 192 ASP B O 1
ATOM 3629 N N . THR B 1 193 ? -7.977 4.266 22.922 1 97.56 193 THR B N 1
ATOM 3630 C CA . THR B 1 193 ? -7.469 5.566 22.5 1 97.56 193 THR B CA 1
ATOM 3631 C C . THR B 1 193 ? -8.25 6.086 21.297 1 97.56 193 THR B C 1
ATOM 3633 O O . THR B 1 193 ? -8.531 7.281 21.188 1 97.56 193 THR B O 1
ATOM 3636 N N . LEU B 1 194 ? -8.609 5.242 20.359 1 97.88 194 LEU B N 1
ATOM 3637 C CA . LEU B 1 194 ? -9.305 5.609 19.125 1 97.88 194 LEU B CA 1
ATOM 3638 C C . LEU B 1 194 ? -10.734 6.051 19.438 1 97.88 194 LEU B C 1
ATOM 3640 O O . LEU B 1 194 ? -11.391 6.656 18.578 1 97.88 194 LEU B O 1
ATOM 3644 N N . ALA B 1 195 ? -11.234 5.766 20.578 1 97.31 195 ALA B N 1
ATOM 3645 C CA . ALA B 1 195 ? -12.609 6.082 20.953 1 97.31 195 ALA B CA 1
ATOM 3646 C C . ALA B 1 195 ? -12.898 7.57 20.781 1 97.31 195 ALA B C 1
ATOM 3648 O O . ALA B 1 195 ? -14.023 7.965 20.484 1 97.31 195 ALA B O 1
ATOM 3649 N N . ASP B 1 196 ? -11.898 8.328 20.891 1 93.62 196 ASP B N 1
ATOM 3650 C CA . ASP B 1 196 ? -12.008 9.781 20.797 1 93.62 196 ASP B CA 1
ATOM 3651 C C . ASP B 1 196 ? -12.406 10.219 19.391 1 93.62 196 ASP B C 1
ATOM 3653 O O . ASP B 1 196 ? -12.82 11.359 19.188 1 93.62 196 ASP B O 1
ATOM 3657 N N . LEU B 1 197 ? -12.336 9.336 18.453 1 95.06 197 LEU B N 1
ATOM 3658 C CA . LEU B 1 197 ? -12.672 9.672 17.078 1 95.06 197 LEU B CA 1
ATOM 3659 C C . LEU B 1 197 ? -14.18 9.578 16.844 1 95.06 197 LEU B C 1
ATOM 3661 O O . LEU B 1 197 ? -14.664 9.875 15.75 1 95.06 197 LEU B O 1
ATOM 3665 N N . GLY B 1 198 ? -14.883 9.164 17.812 1 95.44 198 GLY B N 1
ATOM 3666 C CA . GLY B 1 198 ? -16.328 9.25 17.812 1 95.44 198 GLY B CA 1
ATOM 3667 C C . GLY B 1 198 ? -16.984 8.328 16.812 1 95.44 198 GLY B C 1
ATOM 3668 O O . GLY B 1 198 ? -16.812 7.109 16.875 1 95.44 198 GLY B O 1
ATOM 3669 N N . GLU B 1 199 ? -17.656 8.93 15.859 1 95.19 199 GLU B N 1
ATOM 3670 C CA . GLU B 1 199 ? -18.484 8.172 14.914 1 95.19 199 GLU B CA 1
ATOM 3671 C C . GLU B 1 199 ? -17.672 7.766 13.688 1 95.19 199 GLU B C 1
ATOM 3673 O O . GLU B 1 199 ? -18.188 7.07 12.805 1 95.19 199 GLU B O 1
ATOM 3678 N N . ARG B 1 200 ? -16.406 8.188 13.562 1 94.75 200 ARG B N 1
ATOM 3679 C CA . ARG B 1 200 ? -15.586 7.809 12.422 1 94.75 200 ARG B CA 1
ATOM 3680 C C . ARG B 1 200 ? -15.484 6.293 12.297 1 94.75 200 ARG B C 1
ATOM 3682 O O . ARG B 1 200 ? -15.102 5.609 13.25 1 94.75 200 ARG B O 1
ATOM 3689 N N . PRO B 1 201 ? -15.898 5.777 11.18 1 97.12 201 PRO B N 1
ATOM 3690 C CA . PRO B 1 201 ? -15.812 4.32 11.023 1 97.12 201 PRO B CA 1
ATOM 3691 C C . PRO B 1 201 ? -14.375 3.809 11.055 1 97.12 201 PRO B C 1
ATOM 3693 O O . PRO B 1 201 ? -13.477 4.449 10.5 1 97.12 201 PRO B O 1
ATOM 3696 N N . VAL B 1 202 ? -14.195 2.715 11.781 1 98.38 202 VAL B N 1
ATOM 3697 C CA . VAL B 1 202 ? -12.914 2.023 11.867 1 98.38 202 VAL B CA 1
ATOM 3698 C C . VAL B 1 202 ? -13.086 0.559 11.477 1 98.38 202 VAL B C 1
ATOM 3700 O O . VAL B 1 202 ? -13.961 -0.134 12.008 1 98.38 202 VAL B O 1
ATOM 3703 N N . THR B 1 203 ? -12.281 0.13 10.531 1 98.44 203 THR B N 1
ATOM 3704 C CA . THR B 1 203 ? -12.266 -1.275 10.141 1 98.44 203 THR B CA 1
ATOM 3705 C C . THR B 1 203 ? -11.133 -2.018 10.836 1 98.44 203 THR B C 1
ATOM 3707 O O . THR B 1 203 ? -9.984 -1.558 10.828 1 98.44 203 THR B O 1
ATOM 3710 N N . LEU B 1 204 ? -11.453 -3.131 11.469 1 98.38 204 LEU B N 1
ATOM 3711 C CA . LEU B 1 204 ? -10.469 -4.082 11.984 1 98.38 204 LEU B CA 1
ATOM 3712 C C . LEU B 1 204 ? -10.336 -5.281 11.055 1 98.38 204 LEU B C 1
ATOM 3714 O O . LEU B 1 204 ? -11.289 -6.035 10.859 1 98.38 204 LEU B O 1
ATOM 3718 N N . ALA B 1 205 ? -9.219 -5.406 10.422 1 98.38 205 ALA B N 1
ATOM 3719 C CA . ALA B 1 205 ? -8.875 -6.594 9.648 1 98.38 205 ALA B CA 1
ATOM 3720 C C . ALA B 1 205 ? -7.93 -7.504 10.422 1 98.38 205 ALA B C 1
ATOM 3722 O O . ALA B 1 205 ? -6.734 -7.219 10.531 1 98.38 205 ALA B O 1
ATOM 3723 N N . ARG B 1 206 ? -8.477 -8.555 10.875 1 97.75 206 ARG B N 1
ATOM 3724 C CA . ARG B 1 206 ? -7.754 -9.477 11.75 1 97.75 206 ARG B CA 1
ATOM 3725 C C . ARG B 1 206 ? -7.375 -10.75 11.008 1 97.75 206 ARG B C 1
ATOM 3727 O O . ARG B 1 206 ? -8.195 -11.336 10.297 1 97.75 206 ARG B O 1
ATOM 3734 N N . GLU B 1 207 ? -6.094 -11.258 11.156 1 97.31 207 GLU B N 1
ATOM 3735 C CA . GLU B 1 207 ? -5.625 -12.539 10.641 1 97.31 207 GLU B CA 1
ATOM 3736 C C . GLU B 1 207 ? -5.879 -12.656 9.141 1 97.31 207 GLU B C 1
ATOM 3738 O O . GLU B 1 207 ? -6.395 -13.672 8.672 1 97.31 207 GLU B O 1
ATOM 3743 N N . LEU B 1 208 ? -5.543 -11.562 8.438 1 97.56 208 LEU B N 1
ATOM 3744 C CA . LEU B 1 208 ? -5.773 -11.508 7 1 97.56 208 LEU B CA 1
ATOM 3745 C C . LEU B 1 208 ? -5.184 -12.734 6.312 1 97.56 208 LEU B C 1
ATOM 3747 O O . LEU B 1 208 ? -4.031 -13.102 6.562 1 97.56 208 LEU B O 1
ATOM 3751 N N . THR B 1 209 ? -5.992 -13.422 5.48 1 96.94 209 THR B N 1
ATOM 3752 C CA . THR B 1 209 ? -5.723 -14.531 4.57 1 96.94 209 THR B CA 1
ATOM 3753 C C . THR B 1 209 ? -5.562 -15.836 5.34 1 96.94 209 THR B C 1
ATOM 3755 O O . THR B 1 209 ? -5.477 -16.906 4.742 1 96.94 209 THR B O 1
ATOM 3758 N N . LYS B 1 210 ? -5.555 -15.742 6.66 1 95.06 210 LYS B N 1
ATOM 3759 C CA . LYS B 1 210 ? -5.398 -16.922 7.5 1 95.06 210 LYS B CA 1
ATOM 3760 C C . LYS B 1 210 ? -6.75 -17.547 7.824 1 95.06 210 LYS B C 1
ATOM 3762 O O . LYS B 1 210 ? -7.785 -17.109 7.324 1 95.06 210 LYS B O 1
ATOM 3767 N N . GLN B 1 211 ? -6.699 -18.625 8.547 1 91.44 211 GLN B N 1
ATOM 3768 C CA . GLN B 1 211 ? -7.875 -19.438 8.844 1 91.44 211 GLN B CA 1
ATOM 3769 C C . GLN B 1 211 ? -8.93 -18.625 9.594 1 91.44 211 GLN B C 1
ATOM 3771 O O . GLN B 1 211 ? -10.125 -18.812 9.383 1 91.44 211 GLN B O 1
ATOM 3776 N N . PHE B 1 212 ? -8.531 -17.719 10.438 1 93.88 212 PHE B N 1
ATOM 3777 C CA . PHE B 1 212 ? -9.469 -17.016 11.297 1 93.88 212 PHE B CA 1
ATOM 3778 C C . PHE B 1 212 ? -9.602 -15.555 10.859 1 93.88 212 PHE B C 1
ATOM 3780 O O . PHE B 1 212 ? -9.758 -14.664 11.695 1 93.88 212 PHE B O 1
ATOM 3787 N N . GLU B 1 213 ? -9.508 -15.391 9.609 1 97.06 213 GLU B N 1
ATOM 3788 C CA . GLU B 1 213 ? -9.672 -14.047 9.055 1 97.06 213 GLU B CA 1
ATOM 3789 C C . GLU B 1 213 ? -11.023 -13.453 9.438 1 97.06 213 GLU B C 1
ATOM 3791 O O . GLU B 1 213 ? -12.047 -14.125 9.344 1 97.06 213 GLU B O 1
ATOM 3796 N N . GLU B 1 214 ? -10.984 -12.211 9.852 1 96.38 214 GLU B N 1
ATOM 3797 C CA . GLU B 1 214 ? -12.195 -11.469 10.164 1 96.38 214 GLU B CA 1
ATOM 3798 C C . GLU B 1 214 ? -12.031 -9.984 9.844 1 96.38 214 GLU B C 1
ATOM 3800 O O . GLU B 1 214 ? -11.039 -9.367 10.234 1 96.38 214 GLU B O 1
ATOM 3805 N N . VAL B 1 215 ? -12.977 -9.477 9.078 1 97.44 215 VAL B N 1
ATOM 3806 C CA . VAL B 1 215 ? -13.023 -8.047 8.766 1 97.44 215 VAL B CA 1
ATOM 3807 C C . VAL B 1 215 ? -14.328 -7.445 9.273 1 97.44 215 VAL B C 1
ATOM 3809 O O . VAL B 1 215 ? -15.414 -7.883 8.891 1 97.44 215 VAL B O 1
ATOM 3812 N N . SER B 1 216 ? -14.164 -6.441 10.141 1 96.69 216 SER B N 1
ATOM 3813 C CA . SER B 1 216 ? -15.344 -5.809 10.711 1 96.69 216 SER B CA 1
ATOM 3814 C C . SER B 1 216 ? -15.156 -4.297 10.836 1 96.69 216 SER B C 1
ATOM 3816 O O . SER B 1 216 ? -14.062 -3.826 11.148 1 96.69 216 SER B O 1
ATOM 3818 N N . THR B 1 217 ? -16.234 -3.59 10.609 1 97.75 217 THR B N 1
ATOM 3819 C CA . THR B 1 217 ? -16.219 -2.135 10.695 1 97.75 217 THR B CA 1
ATOM 3820 C C . THR B 1 217 ? -17.172 -1.638 11.773 1 97.75 217 THR B C 1
ATOM 3822 O O . THR B 1 217 ? -18.312 -2.115 11.859 1 97.75 217 THR B O 1
ATOM 3825 N N . HIS B 1 218 ? -16.641 -0.705 12.594 1 97.31 218 HIS B N 1
ATOM 3826 C CA . HIS B 1 218 ? -17.406 -0.131 13.688 1 97.31 218 HIS B CA 1
ATOM 3827 C C . HIS B 1 218 ? -17.078 1.348 13.875 1 97.31 218 HIS B C 1
ATOM 3829 O O . HIS B 1 218 ? -15.992 1.8 13.508 1 97.31 218 HIS B O 1
ATOM 3835 N N . PRO B 1 219 ? -18.109 2.104 14.438 1 97.56 219 PRO B N 1
ATOM 3836 C CA . PRO B 1 219 ? -17.672 3.424 14.906 1 97.56 219 PRO B CA 1
ATOM 3837 C C . PRO B 1 219 ? -16.531 3.35 15.914 1 97.56 219 PRO B C 1
ATOM 3839 O O . PRO B 1 219 ? -16.5 2.447 16.766 1 97.56 219 PRO B O 1
ATOM 3842 N N . ALA B 1 220 ? -15.68 4.316 15.852 1 98.12 220 ALA B N 1
ATOM 3843 C CA . ALA B 1 220 ? -14.508 4.332 16.719 1 98.12 220 ALA B CA 1
ATOM 3844 C C . ALA B 1 220 ? -14.898 4.223 18.188 1 98.12 220 ALA B C 1
ATOM 3846 O O . ALA B 1 220 ? -14.281 3.473 18.953 1 98.12 220 ALA B O 1
ATOM 3847 N N . ARG B 1 221 ? -15.906 4.871 18.578 1 97.62 221 ARG B N 1
ATOM 3848 C CA . ARG B 1 221 ? -16.312 4.938 19.984 1 97.62 221 ARG B CA 1
ATOM 3849 C C . ARG B 1 221 ? -16.797 3.58 20.469 1 97.62 221 ARG B C 1
ATOM 3851 O O . ARG B 1 221 ? -16.859 3.338 21.688 1 97.62 221 ARG B O 1
ATOM 3858 N N . GLU B 1 222 ? -17.125 2.656 19.594 1 98.06 222 GLU B N 1
ATOM 3859 C CA . GLU B 1 222 ? -17.688 1.366 19.969 1 98.06 222 GLU B CA 1
ATOM 3860 C C . GLU B 1 222 ? -16.656 0.251 19.859 1 98.06 222 GLU B C 1
ATOM 3862 O O . GLU B 1 222 ? -16.938 -0.897 20.203 1 98.06 222 GLU B O 1
ATOM 3867 N N . LEU B 1 223 ? -15.523 0.54 19.375 1 97.94 223 LEU B N 1
ATOM 3868 C CA . LEU B 1 223 ? -14.531 -0.468 19.031 1 97.94 223 LEU B CA 1
ATOM 3869 C C . LEU B 1 223 ? -14.109 -1.269 20.25 1 97.94 223 LEU B C 1
ATOM 3871 O O . LEU B 1 223 ? -14.016 -2.496 20.203 1 97.94 223 LEU B O 1
ATOM 3875 N N . ALA B 1 224 ? -13.773 -0.587 21.391 1 97.5 224 ALA B N 1
ATOM 3876 C CA . ALA B 1 224 ? -13.305 -1.253 22.609 1 97.5 224 ALA B CA 1
ATOM 3877 C C . ALA B 1 224 ? -14.359 -2.227 23.141 1 97.5 224 ALA B C 1
ATOM 3879 O O . ALA B 1 224 ? -14.031 -3.357 23.516 1 97.5 224 ALA B O 1
ATOM 3880 N N . ALA B 1 225 ? -15.562 -1.754 23.172 1 97.75 225 ALA B N 1
ATOM 3881 C CA . ALA B 1 225 ? -16.656 -2.611 23.641 1 97.75 225 ALA B CA 1
ATOM 3882 C C . ALA B 1 225 ? -16.812 -3.822 22.719 1 97.75 225 ALA B C 1
ATOM 3884 O O . ALA B 1 225 ? -17.062 -4.934 23.203 1 97.75 225 ALA B O 1
ATOM 3885 N N . TRP B 1 226 ? -16.734 -3.59 21.438 1 97.38 226 TRP B N 1
ATOM 3886 C CA . TRP B 1 226 ? -16.859 -4.684 20.469 1 97.38 226 TRP B CA 1
ATOM 3887 C C . TRP B 1 226 ? -15.758 -5.723 20.688 1 97.38 226 TRP B C 1
ATOM 3889 O O . TRP B 1 226 ? -16.031 -6.922 20.719 1 97.38 226 TRP B O 1
ATOM 3899 N N . LEU B 1 227 ? -14.531 -5.293 20.859 1 97.56 227 LEU B N 1
ATOM 3900 C CA . LEU B 1 227 ? -13.391 -6.172 21.078 1 97.56 227 LEU B CA 1
ATOM 3901 C C . LEU B 1 227 ? -13.57 -6.992 22.344 1 97.56 227 LEU B C 1
ATOM 3903 O O . LEU B 1 227 ? -13.203 -8.172 22.391 1 97.56 227 LEU B O 1
ATOM 3907 N N . ALA B 1 228 ? -14.133 -6.387 23.344 1 96.5 228 ALA B N 1
ATOM 3908 C CA . ALA B 1 228 ? -14.32 -7.031 24.641 1 96.5 228 ALA B CA 1
ATOM 3909 C C . ALA B 1 228 ? -15.422 -8.086 24.562 1 96.5 228 ALA B C 1
ATOM 3911 O O . ALA B 1 228 ? -15.547 -8.922 25.469 1 96.5 228 ALA B O 1
ATOM 3912 N N . GLY B 1 229 ? -16.188 -8.109 23.516 1 95.62 229 GLY B N 1
ATOM 3913 C CA . GLY B 1 229 ? -17.344 -8.977 23.406 1 95.62 229 GLY B CA 1
ATOM 3914 C C . GLY B 1 229 ? -16.984 -10.438 23.219 1 95.62 229 GLY B C 1
ATOM 3915 O O . GLY B 1 229 ? -17.797 -11.328 23.453 1 95.62 229 GLY B O 1
ATOM 3916 N N . ALA B 1 230 ? -15.828 -10.781 22.766 1 95.06 230 ALA B N 1
ATOM 3917 C CA . ALA B 1 230 ? -15.352 -12.156 22.609 1 95.06 230 ALA B CA 1
ATOM 3918 C C . ALA B 1 230 ? -13.836 -12.219 22.688 1 95.06 230 ALA B C 1
ATOM 3920 O O . ALA B 1 230 ? -13.133 -11.422 22.062 1 95.06 230 ALA B O 1
ATOM 3921 N N . PRO B 1 231 ? -13.32 -13.219 23.422 1 94.25 231 PRO B N 1
ATOM 3922 C CA . PRO B 1 231 ? -11.875 -13.32 23.609 1 94.25 231 PRO B CA 1
ATOM 3923 C C . PRO B 1 231 ? -11.125 -13.492 22.281 1 94.25 231 PRO B C 1
ATOM 3925 O O . PRO B 1 231 ? -9.969 -13.07 22.172 1 94.25 231 PRO B O 1
ATOM 3928 N N . GLN B 1 232 ? -11.773 -14.07 21.312 1 94.62 232 GLN B N 1
ATOM 3929 C CA . GLN B 1 232 ? -11.117 -14.344 20.031 1 94.62 232 GLN B CA 1
ATOM 3930 C C . GLN B 1 232 ? -10.898 -13.062 19.25 1 94.62 232 GLN B C 1
ATOM 3932 O O . GLN B 1 232 ? -10.078 -13.023 18.328 1 94.62 232 GLN B O 1
ATOM 3937 N N . ARG B 1 233 ? -11.617 -12.016 19.594 1 95.56 233 ARG B N 1
ATOM 3938 C CA . ARG B 1 233 ? -11.594 -10.789 18.812 1 95.56 233 ARG B CA 1
ATOM 3939 C C . ARG B 1 233 ? -10.297 -10.016 19.047 1 95.56 233 ARG B C 1
ATOM 3941 O O . ARG B 1 233 ? -9.977 -9.086 18.297 1 95.56 233 ARG B O 1
ATOM 3948 N N . VAL B 1 234 ? -9.523 -10.445 20.062 1 95.94 234 VAL B N 1
ATOM 3949 C CA . VAL B 1 234 ? -8.297 -9.719 20.359 1 95.94 234 VAL B CA 1
ATOM 3950 C C . VAL B 1 234 ? -7.086 -10.586 20.016 1 95.94 234 VAL B C 1
ATOM 3952 O O . VAL B 1 234 ? -5.957 -10.266 20.391 1 95.94 234 VAL B O 1
ATOM 3955 N N . LYS B 1 235 ? -7.285 -11.625 19.312 1 95.38 235 LYS B N 1
ATOM 3956 C CA . LYS B 1 235 ? -6.199 -12.523 18.938 1 95.38 235 LYS B CA 1
ATOM 3957 C C . LYS B 1 235 ? -5.742 -12.273 17.5 1 95.38 235 LYS B C 1
ATOM 3959 O O . LYS B 1 235 ? -6.527 -11.82 16.672 1 95.38 235 LYS B O 1
ATOM 3964 N N . GLY B 1 236 ? -4.449 -12.531 17.281 1 94.38 236 GLY B N 1
ATOM 3965 C CA . GLY B 1 236 ? -3.902 -12.398 15.938 1 94.38 236 GLY B CA 1
ATOM 3966 C C . GLY B 1 236 ? -3.396 -11.008 15.633 1 94.38 236 GLY B C 1
ATOM 3967 O O . GLY B 1 236 ? -3.434 -10.125 16.5 1 94.38 236 GLY B O 1
ATOM 3968 N N . GLU B 1 237 ? -2.949 -10.82 14.383 1 95.38 237 GLU B N 1
ATOM 3969 C CA . GLU B 1 237 ? -2.426 -9.531 13.938 1 95.38 237 GLU B CA 1
ATOM 3970 C C . GLU B 1 237 ? -3.518 -8.688 13.281 1 95.38 237 GLU B C 1
ATOM 3972 O O . GLU B 1 237 ? -4.453 -9.227 12.688 1 95.38 237 GLU B O 1
ATOM 3977 N N . PHE B 1 238 ? -3.35 -7.367 13.492 1 97.94 238 PHE B N 1
ATOM 3978 C CA . PHE B 1 238 ? -4.41 -6.484 13.023 1 97.94 238 PHE B CA 1
ATOM 3979 C C . PHE B 1 238 ? -3.869 -5.473 12.023 1 97.94 238 PHE B C 1
ATOM 3981 O O . PHE B 1 238 ? -2.768 -4.945 12.195 1 97.94 238 PHE B O 1
ATOM 3988 N N . VAL B 1 239 ? -4.637 -5.281 11 1 98.5 239 VAL B N 1
ATOM 3989 C CA . VAL B 1 239 ? -4.613 -4.02 10.266 1 98.5 239 VAL B CA 1
ATOM 3990 C C . VAL B 1 239 ? -5.832 -3.182 10.648 1 98.5 239 VAL B C 1
ATOM 3992 O O . VAL B 1 239 ? -6.965 -3.664 10.586 1 98.5 239 VAL B O 1
ATOM 3995 N N . VAL B 1 240 ? -5.602 -1.963 11.07 1 98.69 240 VAL B N 1
ATOM 3996 C CA . VAL B 1 240 ? -6.66 -1.062 11.516 1 98.69 240 VAL B CA 1
ATOM 3997 C C . VAL B 1 240 ? -6.793 0.101 10.531 1 98.69 240 VAL B C 1
ATOM 3999 O O . VAL B 1 240 ? -5.828 0.825 10.289 1 98.69 240 VAL B O 1
ATOM 4002 N N . LEU B 1 241 ? -7.98 0.263 9.992 1 98.5 241 LEU B N 1
ATOM 4003 C CA . LEU B 1 241 ? -8.195 1.338 9.031 1 98.5 241 LEU B CA 1
ATOM 4004 C C . LEU B 1 241 ? -9.156 2.383 9.594 1 98.5 241 LEU B C 1
ATOM 4006 O O . LEU B 1 241 ? -10.289 2.059 9.961 1 98.5 241 LEU B O 1
ATOM 4010 N N . LEU B 1 242 ? -8.656 3.635 9.711 1 97.69 242 LEU B N 1
ATOM 4011 C CA . LEU B 1 242 ? -9.555 4.762 9.938 1 97.69 242 LEU B CA 1
ATOM 4012 C C . LEU B 1 242 ? -10.133 5.266 8.617 1 97.69 242 LEU B C 1
ATOM 4014 O O . LEU B 1 242 ? -9.391 5.699 7.73 1 97.69 242 LEU B O 1
ATOM 4018 N N . HIS B 1 243 ? -11.422 5.184 8.484 1 96.44 243 HIS B N 1
ATOM 4019 C CA . HIS B 1 243 ? -12.047 5.605 7.234 1 96.44 243 HIS B CA 1
ATOM 4020 C C . HIS B 1 243 ? -11.867 7.102 7.004 1 96.44 243 HIS B C 1
ATOM 4022 O O . HIS B 1 243 ? -11.602 7.852 7.945 1 96.44 243 HIS B O 1
ATOM 4028 N N . PRO B 1 244 ? -11.945 7.488 5.703 1 93.31 244 PRO B N 1
ATOM 4029 C CA . PRO B 1 244 ? -11.812 8.922 5.414 1 93.31 244 PRO B CA 1
ATOM 4030 C C . PRO B 1 244 ? -12.844 9.773 6.152 1 93.31 244 PRO B C 1
ATOM 4032 O O . PRO B 1 244 ? -13.922 9.289 6.488 1 93.31 244 PRO B O 1
ATOM 4035 N N . LEU B 1 245 ? -12.367 11.062 6.344 1 87.62 245 LEU B N 1
ATOM 4036 C CA . LEU B 1 245 ? -13.312 12.008 6.938 1 87.62 245 LEU B CA 1
ATOM 4037 C C . LEU B 1 245 ? -14.43 12.336 5.965 1 87.62 245 LEU B C 1
ATOM 4039 O O . LEU B 1 245 ? -14.203 12.453 4.758 1 87.62 245 LEU B O 1
ATOM 4043 N N . ALA B 1 246 ? -15.594 12.406 6.488 1 75.56 246 ALA B N 1
ATOM 4044 C CA . ALA B 1 246 ? -16.719 12.844 5.66 1 75.56 246 ALA B CA 1
ATOM 4045 C C . ALA B 1 246 ? -16.484 14.25 5.125 1 75.56 246 ALA B C 1
ATOM 4047 O O . ALA B 1 246 ? -15.742 15.039 5.723 1 75.56 246 ALA B O 1
ATOM 4048 N N . ALA B 1 247 ? -16.75 14.461 3.82 1 61.09 247 ALA B N 1
ATOM 4049 C CA . ALA B 1 247 ? -16.547 15.711 3.1 1 61.09 247 ALA B CA 1
ATOM 4050 C C . ALA B 1 247 ? -16.688 16.906 4.031 1 61.09 247 ALA B C 1
ATOM 4052 O O . ALA B 1 247 ? -15.906 17.875 3.943 1 61.09 247 ALA B O 1
ATOM 4053 N N . THR B 1 248 ? -17.656 17.047 4.734 1 54.44 248 THR B N 1
ATOM 4054 C CA . THR B 1 248 ? -17.859 18.25 5.527 1 54.44 248 THR B CA 1
ATOM 4055 C C . THR B 1 248 ? -16.781 18.391 6.594 1 54.44 248 THR B C 1
ATOM 4057 O O . THR B 1 248 ? -16.453 19.5 7.008 1 54.44 248 THR B O 1
ATOM 4060 N N . GLN B 1 249 ? -16.125 17.391 6.898 1 52.31 249 GLN B N 1
ATOM 4061 C CA . GLN B 1 249 ? -15.242 17.391 8.062 1 52.31 249 GLN B CA 1
ATOM 4062 C C . GLN B 1 249 ? -13.781 17.531 7.648 1 52.31 249 GLN B C 1
ATOM 4064 O O . GLN B 1 249 ? -12.953 18.016 8.422 1 52.31 249 GLN B O 1
ATOM 4069 N N . GLY B 1 250 ? -13.312 17.297 6.43 1 54.84 250 GLY B N 1
ATOM 4070 C CA . GLY B 1 250 ? -11.891 17.203 6.145 1 54.84 250 GLY B CA 1
ATOM 4071 C C . GLY B 1 250 ? -11.203 18.547 6.043 1 54.84 250 GLY B C 1
ATOM 4072 O O . GLY B 1 250 ? -10.445 18.938 6.938 1 54.84 250 GLY B O 1
ATOM 4073 N N . ASP B 1 251 ? -11.32 19.203 4.852 1 55.94 251 ASP B N 1
ATOM 4074 C CA . ASP B 1 251 ? -10.617 20.469 4.613 1 55.94 251 ASP B CA 1
ATOM 4075 C C . ASP B 1 251 ? -11.031 21.531 5.625 1 55.94 251 ASP B C 1
ATOM 4077 O O . ASP B 1 251 ? -10.18 22.219 6.188 1 55.94 251 ASP B O 1
ATOM 4081 N N . GLY B 1 252 ? -12.297 21.375 5.902 1 60.75 252 GLY B N 1
ATOM 4082 C CA . GLY B 1 252 ? -12.859 22.406 6.754 1 60.75 252 GLY B CA 1
ATOM 4083 C C . GLY B 1 252 ? -12.523 22.219 8.219 1 60.75 252 GLY B C 1
ATOM 4084 O O . GLY B 1 252 ? -12.305 23.203 8.938 1 60.75 252 GLY B O 1
ATOM 4085 N N . ALA B 1 253 ? -12.195 21.016 8.5 1 63.81 253 ALA B N 1
ATOM 4086 C CA . ALA B 1 253 ? -12.023 20.766 9.922 1 63.81 253 ALA B CA 1
ATOM 4087 C C . ALA B 1 253 ? -10.656 21.234 10.406 1 63.81 253 ALA B C 1
ATOM 4089 O O . ALA B 1 253 ? -10.539 21.859 11.461 1 63.81 253 ALA B O 1
ATOM 4090 N N . GLU B 1 254 ? -9.672 20.859 9.594 1 69.06 254 GLU B N 1
ATOM 4091 C CA . GLU B 1 254 ? -8.344 21.312 9.992 1 69.06 254 GLU B CA 1
ATOM 4092 C C . GLU B 1 254 ? -8.234 22.828 9.938 1 69.06 254 GLU B C 1
ATOM 4094 O O . GLU B 1 254 ? -7.648 23.453 10.828 1 69.06 254 GLU B O 1
ATOM 4099 N N . ALA B 1 255 ? -8.797 23.297 8.93 1 73.94 255 ALA B N 1
ATOM 4100 C CA . ALA B 1 255 ? -8.789 24.766 8.812 1 73.94 255 ALA B CA 1
ATOM 4101 C C . ALA B 1 255 ? -9.539 25.406 9.98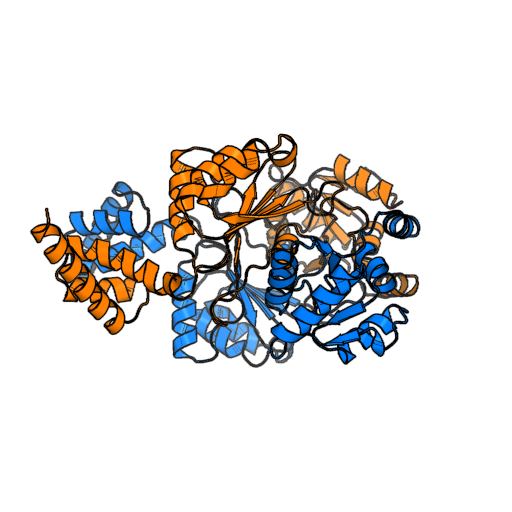4 1 73.94 255 ALA B C 1
ATOM 4103 O O . ALA B 1 255 ? -9.086 26.406 10.531 1 73.94 255 ALA B O 1
ATOM 4104 N N . GLU B 1 256 ? -10.602 24.766 10.32 1 75.88 256 GLU B N 1
ATOM 4105 C CA . GLU B 1 256 ? -11.383 25.281 11.445 1 75.88 256 GLU B CA 1
ATOM 4106 C C . GLU B 1 256 ? -10.617 25.125 12.758 1 75.88 256 GLU B C 1
ATOM 4108 O O . GLU B 1 256 ? -10.648 26.016 13.609 1 75.88 256 GLU B O 1
ATOM 4113 N N . ARG B 1 257 ? -9.969 24.047 12.898 1 76.62 257 ARG B N 1
ATOM 4114 C CA . ARG B 1 257 ? -9.164 23.828 14.094 1 76.62 257 ARG B CA 1
ATOM 4115 C C . ARG B 1 257 ? -8.078 24.891 14.227 1 76.62 257 ARG B C 1
ATOM 4117 O O . ARG B 1 257 ? -7.906 25.484 15.289 1 76.62 257 ARG B O 1
ATOM 4124 N N . VAL B 1 258 ? -7.395 25.109 13.211 1 80.38 258 VAL B N 1
ATOM 4125 C CA . VAL B 1 258 ? -6.34 26.125 13.203 1 80.38 258 VAL B CA 1
ATOM 4126 C C . VAL B 1 258 ? -6.941 27.5 13.453 1 80.38 258 VAL B C 1
ATOM 4128 O O . VAL B 1 258 ? -6.402 28.281 14.242 1 80.38 258 VAL B O 1
ATOM 4131 N N . LEU B 1 259 ? -8.07 27.734 12.891 1 85.88 259 LEU B N 1
ATOM 4132 C CA . LEU B 1 259 ? -8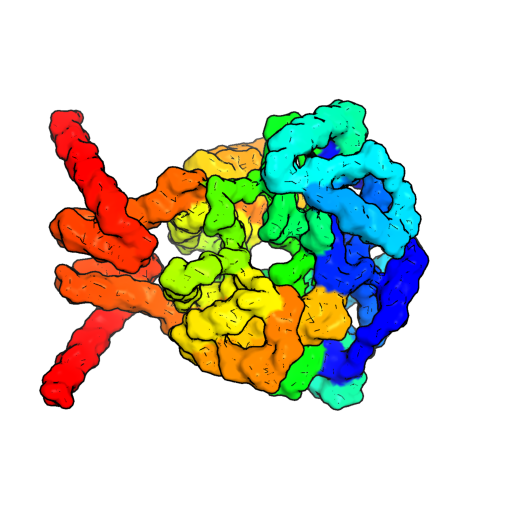.75 29.016 13.039 1 85.88 259 LEU B CA 1
ATOM 4133 C C . LEU B 1 259 ? -9.133 29.266 14.492 1 85.88 259 LEU B C 1
ATOM 4135 O O . LEU B 1 259 ? -8.883 30.344 15.031 1 85.88 259 LEU B O 1
ATOM 4139 N N . ARG B 1 260 ? -9.648 28.281 15.086 1 85.38 260 ARG B N 1
ATOM 4140 C CA . ARG B 1 260 ? -10.07 28.422 16.484 1 85.38 260 ARG B CA 1
ATOM 4141 C C . ARG B 1 260 ? -8.891 28.734 17.391 1 85.38 260 ARG B C 1
ATOM 4143 O O . ARG B 1 260 ? -8.992 29.578 18.281 1 85.38 260 ARG B O 1
ATOM 4150 N N . LEU B 1 261 ? -7.832 28.031 17.141 1 82.69 261 LEU B N 1
ATOM 4151 C CA . LEU B 1 261 ? -6.629 28.297 17.922 1 82.69 261 LEU B CA 1
ATOM 4152 C C . LEU B 1 261 ? -6.148 29.734 17.719 1 82.69 261 LEU B C 1
ATOM 4154 O O . LEU B 1 261 ? -5.738 30.391 18.672 1 82.69 261 LEU B O 1
ATOM 4158 N N . LEU B 1 262 ? -6.25 30.219 16.547 1 87.38 262 LEU B N 1
ATOM 4159 C CA . LEU B 1 262 ? -5.75 31.547 16.203 1 87.38 262 LEU B CA 1
ATOM 4160 C C . LEU B 1 262 ? -6.695 32.625 16.688 1 87.38 262 LEU B C 1
ATOM 4162 O O . LEU B 1 262 ? -6.254 33.719 17.109 1 87.38 262 LEU B O 1
ATOM 4166 N N . LEU B 1 263 ? -7.965 32.312 16.719 1 87.94 263 LEU B N 1
ATOM 4167 C CA . LEU B 1 263 ? -8.969 33.281 17.109 1 87.94 263 LEU B CA 1
ATOM 4168 C C . LEU B 1 263 ? -8.828 33.656 18.594 1 87.94 263 LEU B C 1
ATOM 4170 O O . LEU B 1 263 ? -9.18 34.75 19.016 1 87.94 263 LEU B O 1
ATOM 4174 N N . ASP B 1 264 ? -8.312 32.719 19.328 1 86.06 264 ASP B N 1
ATOM 4175 C CA . ASP B 1 264 ? -8.102 32.938 20.766 1 86.06 264 ASP B CA 1
ATOM 4176 C C . ASP B 1 264 ? -7.004 33.969 21 1 86.06 264 ASP B C 1
ATOM 4178 O O . ASP B 1 264 ? -6.918 34.562 22.078 1 86.06 264 ASP B O 1
ATOM 4182 N N . GLU B 1 265 ? -6.207 34.219 20.016 1 85.69 265 GLU B N 1
ATOM 4183 C CA . GLU B 1 265 ? -5.004 35.031 20.25 1 85.69 265 GLU B CA 1
ATOM 4184 C C . GLU B 1 265 ? -4.938 36.219 19.281 1 85.69 265 GLU B C 1
ATOM 4186 O O . GLU B 1 265 ? -4.16 37.156 19.5 1 85.69 265 GLU B O 1
ATOM 4191 N N . LEU B 1 266 ? -5.707 36.125 18.219 1 88.19 266 LEU B N 1
ATOM 4192 C CA . LEU B 1 266 ? -5.562 37.094 17.141 1 88.19 266 LEU B CA 1
ATOM 4193 C C . LEU B 1 266 ? -6.918 37.688 16.75 1 88.19 266 LEU B C 1
ATOM 4195 O O . LEU B 1 266 ? -7.957 37.062 16.984 1 88.19 266 LEU B O 1
ATOM 4199 N N . PRO B 1 267 ? -6.895 38.969 16.234 1 89.81 267 PRO B N 1
ATOM 4200 C CA . PRO B 1 267 ? -8.117 39.469 15.617 1 89.81 267 PRO B CA 1
ATOM 4201 C C . PRO B 1 267 ? -8.609 38.562 14.477 1 89.81 267 PRO B C 1
ATOM 4203 O O . PRO B 1 267 ? -7.805 37.906 13.82 1 89.81 267 PRO B O 1
ATOM 4206 N N . THR B 1 268 ? -9.961 38.625 14.227 1 91.69 268 THR B N 1
ATOM 4207 C CA . THR B 1 268 ? -10.641 37.719 13.289 1 91.69 268 THR B CA 1
ATOM 4208 C C . THR B 1 268 ? -9.969 37.781 11.914 1 91.69 268 THR B C 1
ATOM 4210 O O . THR B 1 268 ? -9.664 36.719 11.328 1 91.69 268 THR B O 1
ATOM 4213 N N . LYS B 1 269 ? -9.688 38.906 11.492 1 90.19 269 LYS B N 1
ATOM 4214 C CA . LYS B 1 269 ? -9.133 39.062 10.148 1 90.19 269 LYS B CA 1
ATOM 4215 C C . LYS B 1 269 ? -7.754 38.438 10.047 1 90.19 269 LYS B C 1
ATOM 4217 O O . LYS B 1 269 ? -7.465 37.719 9.078 1 90.19 269 LYS B O 1
ATOM 4222 N N . THR B 1 270 ? -6.926 38.656 10.992 1 91.25 270 THR B N 1
ATOM 4223 C CA . THR B 1 270 ? -5.578 38.094 11.016 1 91.25 270 THR B CA 1
ATOM 4224 C C . THR B 1 270 ? -5.617 36.594 11.234 1 91.25 270 THR B C 1
ATOM 4226 O O . THR B 1 270 ? -4.844 35.844 10.633 1 91.25 270 THR B O 1
ATOM 4229 N N . ALA B 1 271 ? -6.488 36.125 12.094 1 91.88 271 ALA B N 1
ATOM 4230 C CA . ALA B 1 271 ? -6.672 34.719 12.352 1 91.88 271 ALA B CA 1
ATOM 4231 C C . ALA B 1 271 ? -7.07 33.969 11.078 1 91.88 271 ALA B C 1
ATOM 4233 O O . ALA B 1 271 ? -6.523 32.906 10.773 1 91.88 271 ALA B O 1
ATOM 4234 N N . VAL B 1 272 ? -7.984 34.562 10.391 1 90.56 272 VAL B N 1
ATOM 4235 C CA . VAL B 1 272 ? -8.484 33.969 9.156 1 90.56 272 VAL B CA 1
ATOM 4236 C C . VAL B 1 272 ? -7.359 33.875 8.125 1 90.56 272 VAL B C 1
ATOM 4238 O O . VAL B 1 272 ? -7.172 32.844 7.488 1 90.56 272 VAL B O 1
ATOM 4241 N N . LYS B 1 273 ? -6.629 34.906 8.008 1 89.44 273 LYS B N 1
ATOM 4242 C CA . LYS B 1 273 ? -5.52 34.938 7.062 1 89.44 273 LYS B CA 1
ATOM 4243 C C . LYS B 1 273 ? -4.492 33.875 7.375 1 89.44 273 LYS B C 1
ATOM 4245 O O . LYS B 1 273 ? -4.094 33.094 6.492 1 89.44 273 LYS B O 1
ATOM 4250 N N . LEU B 1 274 ? -4.098 33.812 8.602 1 87.81 274 LEU B N 1
ATOM 4251 C CA . LEU B 1 274 ? -3.08 32.844 9.023 1 87.81 274 LEU B CA 1
ATOM 4252 C C . LEU B 1 274 ? -3.596 31.422 8.898 1 87.81 274 LEU B C 1
ATOM 4254 O O . LEU B 1 274 ? -2.869 30.531 8.445 1 87.81 274 LEU B O 1
ATOM 4258 N N . ALA B 1 275 ? -4.812 31.234 9.312 1 88.06 275 ALA B N 1
ATOM 4259 C CA . ALA B 1 275 ? -5.406 29.906 9.203 1 88.06 275 ALA B CA 1
ATOM 4260 C C . ALA B 1 275 ? -5.449 29.438 7.754 1 88.06 275 ALA B C 1
ATOM 4262 O O . ALA B 1 275 ? -5.191 28.266 7.465 1 88.06 275 ALA B O 1
ATOM 4263 N N . ALA B 1 276 ? -5.777 30.344 6.922 1 82.44 276 ALA B N 1
ATOM 4264 C CA . ALA B 1 276 ? -5.812 30.047 5.492 1 82.44 276 ALA B CA 1
ATOM 4265 C C . ALA B 1 276 ? -4.43 29.625 4.988 1 82.44 276 ALA B C 1
ATOM 4267 O O . ALA B 1 276 ? -4.297 28.641 4.262 1 82.44 276 ALA B O 1
ATOM 4268 N N . ASP B 1 277 ? -3.471 30.422 5.43 1 79.12 277 ASP B N 1
ATOM 4269 C CA . ASP B 1 277 ? -2.104 30.172 4.992 1 79.12 277 ASP B CA 1
ATOM 4270 C C . ASP B 1 277 ? -1.591 28.844 5.555 1 79.12 277 ASP B C 1
ATOM 4272 O O . ASP B 1 277 ? -0.883 28.094 4.867 1 79.12 277 ASP B O 1
ATOM 4276 N N . ILE B 1 278 ? -1.931 28.609 6.762 1 76.06 278 ILE B N 1
ATOM 4277 C CA . ILE B 1 278 ? -1.411 27.453 7.473 1 76.06 278 ILE B CA 1
ATOM 4278 C C . ILE B 1 278 ? -2.107 26.188 6.973 1 76.06 278 ILE B C 1
ATOM 4280 O O . ILE B 1 278 ? -1.456 25.172 6.707 1 76.06 278 ILE B O 1
ATOM 4284 N N . ALA B 1 279 ? -3.391 26.25 6.836 1 72.25 279 ALA B N 1
ATOM 4285 C CA . ALA B 1 279 ? -4.184 25.078 6.52 1 72.25 279 ALA B CA 1
ATOM 4286 C C . ALA B 1 279 ? -4.508 25.016 5.027 1 72.25 279 ALA B C 1
ATOM 4288 O O . ALA B 1 279 ? -5.223 24.109 4.578 1 72.25 279 ALA B O 1
ATOM 4289 N N . HIS B 1 280 ? -4.027 25.953 4.281 1 69.5 280 HIS B N 1
ATOM 4290 C CA . HIS B 1 280 ? -4.273 26.031 2.848 1 69.5 280 HIS B CA 1
ATOM 4291 C C . HIS B 1 280 ? -5.77 25.984 2.541 1 69.5 280 HIS B C 1
ATOM 4293 O O . HIS B 1 280 ? -6.215 25.172 1.725 1 69.5 280 HIS B O 1
ATOM 4299 N N . ALA B 1 281 ? -6.512 26.844 3.156 1 74.38 281 ALA B N 1
ATOM 4300 C CA . ALA B 1 281 ? -7.969 26.906 3.031 1 74.38 281 ALA B CA 1
ATOM 4301 C C . ALA B 1 281 ? -8.414 28.281 2.537 1 74.38 281 ALA B C 1
ATOM 4303 O O . ALA B 1 281 ? -7.629 29.234 2.518 1 74.38 281 ALA B O 1
ATOM 4304 N N . SER B 1 282 ? -9.633 28.328 2.043 1 76 282 SER B N 1
ATOM 4305 C CA . SER B 1 282 ? -10.203 29.562 1.524 1 76 282 SER B CA 1
ATOM 4306 C C . SER B 1 282 ? -10.414 30.578 2.637 1 76 282 SER B C 1
ATOM 4308 O O . SER B 1 282 ? -11.062 30.281 3.643 1 76 282 SER B O 1
ATOM 4310 N N . ARG B 1 283 ? -9.891 31.766 2.389 1 84.69 283 ARG B N 1
ATOM 4311 C CA . ARG B 1 283 ? -10.07 32.844 3.352 1 84.69 283 ARG B CA 1
ATOM 4312 C C . ARG B 1 283 ? -11.547 33.156 3.564 1 84.69 283 ARG B C 1
ATOM 4314 O O . ARG B 1 283 ? -11.977 33.406 4.695 1 84.69 283 ARG B O 1
ATOM 4321 N N . ASN B 1 284 ? -12.211 33.031 2.439 1 84 284 ASN B N 1
ATOM 4322 C CA . ASN B 1 284 ? -13.633 33.375 2.52 1 84 284 ASN B CA 1
ATOM 4323 C C . ASN B 1 284 ? -14.391 32.375 3.371 1 84 284 ASN B C 1
ATOM 4325 O O . ASN B 1 284 ? -15.18 32.75 4.242 1 84 284 ASN B O 1
ATOM 4329 N N . THR B 1 285 ? -14.156 31.219 3.172 1 82.38 285 THR B N 1
ATOM 4330 C CA . THR B 1 285 ? -14.797 30.156 3.939 1 82.38 285 THR B CA 1
ATOM 4331 C C . THR B 1 285 ? -14.438 30.266 5.418 1 82.38 285 THR B C 1
ATOM 4333 O O . THR B 1 285 ? -15.305 30.125 6.285 1 82.38 285 THR B O 1
ATOM 4336 N N . LEU B 1 286 ? -13.203 30.547 5.621 1 87.81 286 LEU B N 1
ATOM 4337 C CA . LEU B 1 286 ? -12.742 30.641 7 1 87.81 286 LEU B CA 1
ATOM 4338 C C . LEU B 1 286 ? -13.305 31.875 7.691 1 87.81 286 LEU B C 1
ATOM 4340 O O . LEU B 1 286 ? -13.578 31.844 8.891 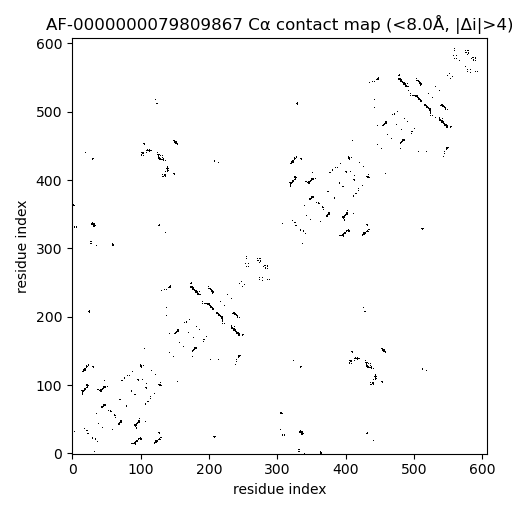1 87.81 286 LEU B O 1
ATOM 4344 N N . TYR B 1 287 ? -13.492 32.906 6.922 1 90.38 287 TYR B N 1
ATOM 4345 C CA . TYR B 1 287 ? -14.086 34.125 7.48 1 90.38 287 TYR B CA 1
ATOM 4346 C C . TYR B 1 287 ? -15.516 33.875 7.938 1 90.38 287 TYR B C 1
ATOM 4348 O O . TYR B 1 287 ? -15.898 34.281 9.039 1 90.38 287 TYR B O 1
ATOM 4356 N N . GLU B 1 288 ? -16.234 33.219 7.125 1 86.69 288 GLU B N 1
ATOM 4357 C CA . GLU B 1 288 ? -17.594 32.875 7.48 1 86.69 288 GLU B CA 1
ATOM 4358 C C . GLU B 1 288 ? -17.641 31.969 8.711 1 86.69 288 GLU B C 1
ATOM 4360 O O . GLU B 1 288 ? -18.469 32.156 9.594 1 86.69 288 GLU B O 1
ATOM 4365 N N . ARG B 1 289 ? -16.75 31.141 8.688 1 87.25 289 ARG B N 1
ATOM 4366 C CA . ARG B 1 289 ? -16.672 30.234 9.828 1 87.25 289 ARG B CA 1
ATOM 4367 C C . ARG B 1 289 ? -16.297 30.969 11.102 1 87.25 289 ARG B C 1
ATOM 4369 O O . ARG B 1 289 ? -16.812 30.656 12.18 1 87.25 289 ARG B O 1
ATOM 4376 N N . ALA B 1 290 ? -15.422 31.906 11.008 1 90.75 290 ALA B N 1
ATOM 4377 C CA . ALA B 1 290 ? -15.023 32.719 12.148 1 90.75 290 ALA B CA 1
ATOM 4378 C C . ALA B 1 290 ? -16.219 33.469 12.727 1 90.75 290 ALA B C 1
ATOM 4380 O O . ALA B 1 290 ? -16.391 33.562 13.945 1 90.75 290 ALA B O 1
ATOM 4381 N N . LEU B 1 291 ? -16.984 33.938 11.82 1 87.94 291 LEU B N 1
ATOM 4382 C CA . LEU B 1 291 ? -18.172 34.656 12.242 1 87.94 291 LEU B CA 1
ATOM 4383 C C . LEU B 1 291 ? -19.156 33.75 12.969 1 87.94 291 LEU B C 1
ATOM 4385 O O . LEU B 1 291 ? -19.75 34.125 13.977 1 87.94 291 LEU B O 1
ATOM 4389 N N . GLN B 1 292 ? -19.266 32.625 12.508 1 86.25 292 GLN B N 1
ATOM 4390 C CA . GLN B 1 292 ? -20.141 31.625 13.133 1 86.25 292 GLN B CA 1
ATOM 4391 C C . GLN B 1 292 ? -19.625 31.234 14.516 1 86.25 292 GLN B C 1
ATOM 4393 O O . GLN B 1 292 ? -20.406 31.078 15.453 1 86.25 292 GLN B O 1
ATOM 4398 N N . ILE B 1 293 ? -18.422 31.016 14.633 1 85.25 293 ILE B N 1
ATOM 4399 C CA . ILE B 1 293 ? -17.797 30.641 15.898 1 85.25 293 ILE B CA 1
ATOM 4400 C C . ILE B 1 293 ? -18.031 31.734 16.938 1 85.25 293 ILE B C 1
ATOM 4402 O O . ILE B 1 293 ? -18.359 31.438 18.094 1 85.25 293 ILE B O 1
ATOM 4406 N N . LYS B 1 294 ? -17.891 32.938 16.594 1 83.75 294 LYS B N 1
ATOM 4407 C CA . LYS B 1 294 ? -18.078 34.062 17.484 1 83.75 294 LYS B CA 1
ATOM 4408 C C . LYS B 1 294 ? -19.547 34.188 17.906 1 83.75 294 LYS B C 1
ATOM 4410 O O . LYS B 1 294 ? -19.844 34.5 19.047 1 83.75 294 LYS B O 1
ATOM 4415 N N . ARG B 1 295 ? -20.391 33.969 16.922 1 80.88 295 ARG B N 1
ATOM 4416 C CA . ARG B 1 295 ? -21.812 34 17.219 1 80.88 295 ARG B CA 1
ATOM 4417 C C . ARG B 1 295 ? -22.203 32.906 18.219 1 80.88 295 ARG B C 1
ATOM 4419 O O . ARG B 1 295 ? -23 33.156 19.125 1 80.88 295 ARG B O 1
ATOM 4426 N N . ASP B 1 296 ? -21.703 31.844 17.984 1 79.94 296 ASP B N 1
ATOM 4427 C CA . ASP B 1 296 ? -21.984 30.719 18.859 1 79.94 296 ASP B CA 1
ATOM 4428 C C . ASP B 1 296 ? -21.453 30.969 20.266 1 79.94 296 ASP B C 1
ATOM 4430 O O . ASP B 1 296 ? -22.062 30.562 21.266 1 79.94 296 ASP B O 1
ATOM 4434 N N . ALA B 1 297 ? -20.375 31.641 20.516 1 79.12 297 ALA B N 1
ATOM 4435 C CA . ALA B 1 297 ? -19.766 31.969 21.812 1 79.12 297 ALA B CA 1
ATOM 4436 C C . ALA B 1 297 ? -20.594 33.031 22.531 1 79.12 297 ALA B C 1
ATOM 4438 O O . ALA B 1 297 ? -20.719 33 23.766 1 79.12 297 ALA B O 1
ATOM 4439 N N . GLU B 1 298 ? -21.047 33.906 21.781 1 70.25 298 GLU B N 1
ATOM 4440 C CA . GLU B 1 298 ? -21.875 34.938 22.375 1 70.25 298 GLU B CA 1
ATOM 4441 C C . GLU B 1 298 ? -23.203 34.375 22.859 1 70.25 298 GLU B C 1
ATOM 4443 O O . GLU B 1 298 ? -23.703 34.75 23.922 1 70.25 298 GLU B O 1
ATOM 4448 N N . THR B 1 299 ? -23.766 33.531 22.109 1 69.06 299 THR B N 1
ATOM 4449 C CA . THR B 1 299 ? -25.047 32.906 22.5 1 69.06 299 THR B CA 1
ATOM 4450 C C . THR B 1 299 ? -24.859 31.984 23.703 1 69.06 299 THR B C 1
ATOM 4452 O O . THR B 1 299 ? -25.75 31.906 24.562 1 69.06 299 THR B O 1
ATOM 4455 N N . ALA B 1 300 ? -23.844 31.344 23.828 1 69.31 300 ALA B N 1
ATOM 4456 C CA . ALA B 1 300 ? -23.578 30.453 24.953 1 69.31 300 ALA B CA 1
ATOM 4457 C C . ALA B 1 300 ? -23.312 31.234 26.219 1 69.31 300 ALA B C 1
ATOM 4459 O O . ALA B 1 300 ? -23.672 30.797 27.328 1 69.31 300 ALA B O 1
ATOM 4460 N N . GLY B 1 301 ? -22.625 32.25 26.016 1 59.16 301 GLY B N 1
ATOM 4461 C CA . GLY B 1 301 ? -22.406 33.125 27.156 1 59.16 301 GLY B CA 1
ATOM 4462 C C . GLY B 1 301 ? -23.672 33.781 27.672 1 59.16 301 GLY B C 1
ATOM 4463 O O . GLY B 1 301 ? -23.766 34.094 28.859 1 59.16 301 GLY B O 1
ATOM 4464 N N . GLU B 1 302 ? -24.562 33.969 26.844 1 58.16 302 GLU B N 1
ATOM 4465 C CA . GLU B 1 302 ? -25.812 34.531 27.328 1 58.16 302 GLU B CA 1
ATOM 4466 C C . GLU B 1 302 ? -26.656 33.5 28.031 1 58.16 302 GLU B C 1
ATOM 4468 O O . GLU B 1 302 ? -27.547 33.812 28.828 1 58.16 302 GLU B O 1
ATOM 4473 N N . HIS B 1 303 ? -26.406 32.312 27.672 1 55.41 303 HIS B N 1
ATOM 4474 C CA . HIS B 1 303 ? -27.219 31.266 28.312 1 55.41 303 HIS B CA 1
ATOM 4475 C C . HIS B 1 303 ? -26.469 30.641 29.5 1 55.41 303 HIS B C 1
ATOM 4477 O O . HIS B 1 303 ? -26.922 29.656 30.062 1 55.41 303 HIS B O 1
ATOM 4483 N N . GLY B 1 304 ? -25.266 30.922 29.75 1 44.72 304 GLY B N 1
ATOM 4484 C CA . GLY B 1 304 ? -24.672 30.516 31.016 1 44.72 304 GLY B CA 1
ATOM 4485 C C . GLY B 1 304 ? -24.688 31.625 32.062 1 44.72 304 GLY B C 1
ATOM 4486 O O . GLY B 1 304 ? -24.719 32.812 31.719 1 44.72 304 GLY B O 1
#

Foldseek 3Di:
DVVQLVVLVPDDDFWLEEEFAAAAAAALVQHHSNNLVLVQVFQAEEEQDLVLVVVSCVVVVRDDDSVRYHHAAPVCPVVSLVVSNVCSVVGGYYYYYYSHGGDPPLGDDPVSCVSNVVSVTYYHYDHTDDPQVLCVVPQPQDQQDPVQDDEAEDEAFDQDLVRSLVVLVVCLQRQAKYKYKDALVRVLVNLVSQLVSPQFKKWKFFSPPHPPTDIDIGGSNCRNVVCVPDVCSSDGIIMMMGHGDHPVCHLVPQLQVQLVVQVVPDPLQVSLVVSCVVSVDDSVVSSVVSVVVVVVVVVVVVVD/DVVQLVVLVPDDDFWLEEEFAAAAAAALVQHHSNRLVLLQVFQAEEEQDLVLVVVSCVVVVRDDDSVRYHHAAPVCPVVSLVVSNVCSVVGGYYYYYYSHGGDPPLGDDPVSCVSNVVSVTYYHYDHTDDPQVLCVVPQPQDQQDPVQDDEAEDEAFDQDLVRSLVVLVVCLQRQAKYKYKDALVRVLVNLVSQLVSPQFKKWKFFSPPHPPTDIDIGGSNCRNVVCVPDVCSSDGIIMMMGHGDHPVCHLVPQLQVQLVVQVVPDPLQVSLVVSCVVSVDDSVVSSVVSVVVVVVVVVVVVVD

Sequence (608 aa):
MSAARDAAAAQHYPQGALYVVATPIGNLADITLRALHVLQLADTLACEDTRHTQSLLRAYGIDKPSDRLLALHQHNEAQAAQMVVQQLQAGQRVAYVSDAGTPGVSDPGARLVAAVQAAGLRCIPLPGASSVTSALSVAGAVAPTADSGGFLFAGFLPPKGAERAAAVQRLAAEPRCVVLLEAPHRIAALADTLADLGERPVTLARELTKQFEEVSTHPARELAAWLAGAPQRVKGEFVVLLHPLAATQGDGAEAERVLRLLLDELPTKTAVKLAADIAHASRNTLYERALQIKRDAETAGEHGMSAARDAAAAQHYPQGALYVVATPIGNLADITLRALHVLQLADTLACEDTRHTQSLLRAYGIDKPSDRLLALHQHNEAQAAQMVVQQLQAGQRVAYVSDAGTPGVSDPGARLVAAVQAAGLRCIPLPGASSVTSALSVAGAVAPTADSGGFLFAGFLPPKGAERAAAVQRLAAEPRCVVLLEAPHRIAALADTLADLGERPVTLARELTKQFEEVSTHPARELAAWLAGAPQRVKGEFVVLLHPLAATQGDGAEAERVLRLLLDELPTKTAVKLAADIAHASRNTLYERALQIKRDAETAGEHG

Nearest PDB structures (foldseek):
  5hw4-assembly1_B  TM=9.647E-01  e=1.546E-25  Escherichia coli K-12
  5hw4-assembly2_C-2  TM=9.642E-01  e=2.356E-25  Escherichia coli K-12
  5hw4-assembly1_A  TM=9.600E-01  e=2.998E-25  Escherichia coli K-12
  3kwp-assembly1_A-2  TM=9.441E-01  e=4.999E-23  Levilactobacillus brevis ATCC 367
  1s4d-assembly4_I  TM=6.788E-01  e=1.793E-11  Pseudomonas denitrificans (nom. rej.)

Secondary structure (DSSP, 8-state):
-HHHHHHHHTS---SSEEEEE-B-SS-TT--BHHHHHHHHH-SEEEES-HHHHHHHHHHTT----GGGEEE--GGGHHHHHHHHHHHHHTT--EEEE-SSBSTTSSSS-HHHHHHHHHTT-EEEEE-B--HHHHHHHTT----SSGGG--EEEEEPPPSSHHHHHHHHHHHHT--SEEEEEE-GGGHHHHHHHHGGGTT-EEEEEESTTSTT-EEEEEEGGGHHHHHHT-GGGG-S-EEEEEPPPPTTTHHHHHHHHHHHHHHTTS-HHHHHHHHHHHHT--HHHHHHHHHHHHHHHHHHHH--/-HHHHHHHHTS---SSEEEEE-B-SS-TT--BHHHHHHHHH-SEEEES-HHHHHHHHHHTT----GGGEEE--GGGHHHHHHHHHHHHHTT--EEEE-SSBSTTSSSS-HHHHHHHHHTT-EEEEE-B--HHHHHHHTS----SSGGG--EEEEEPPPSSHHHHHHHHHHHHT--SEEEEEE-GGGHHHHHHHHGGGTT-EEEEEESTTSTT-EEEEEEGGGHHHHHHT-GGGG-S-EEEEEPPPPTTTHHHHHHHHHHHHHHTTS-HHHHHHHHHHHHT--HHHHHHHHHHHHHHHHHHHH--

Solvent-accessible surface area (backbone atoms only — not comparable to full-atom values): 30410 Å² total; per-residue (Å²): 93,71,56,35,48,47,50,36,68,72,51,88,76,68,64,27,24,39,34,38,32,21,32,31,66,61,30,84,20,33,34,21,41,36,44,56,50,45,68,64,65,34,63,31,40,34,21,44,45,60,70,62,50,48,54,53,32,51,70,53,70,44,87,69,63,72,87,35,50,40,67,39,36,84,88,45,34,69,64,41,32,52,53,50,43,52,42,23,74,73,48,34,28,35,29,38,33,40,87,50,8,35,29,32,65,96,45,64,46,20,62,39,37,33,52,33,44,74,71,74,38,51,65,44,54,38,44,24,11,35,72,67,61,29,45,50,35,53,53,26,57,53,52,67,41,86,86,43,49,48,34,35,35,52,39,62,70,56,87,50,68,69,59,27,46,53,51,49,58,60,53,68,56,44,39,34,26,33,37,32,41,42,49,36,94,46,44,59,62,48,26,55,58,43,25,80,56,37,74,47,45,29,29,43,33,25,30,58,63,32,94,72,46,43,76,50,75,37,37,19,54,49,39,37,62,57,39,68,71,39,81,72,65,48,52,54,47,35,41,38,33,40,39,32,36,55,66,81,46,22,72,52,36,48,26,46,51,46,26,55,61,31,47,77,76,35,58,67,70,60,14,24,50,49,20,17,66,72,52,70,42,59,48,67,61,40,44,54,48,51,52,49,53,53,51,53,52,54,54,50,55,70,73,97,92,71,55,36,47,48,50,36,66,71,50,88,76,69,64,26,24,38,34,38,32,21,31,32,67,60,29,82,19,34,34,20,40,36,44,56,50,44,69,66,66,33,64,30,40,34,21,45,44,58,68,62,50,49,53,55,33,52,69,52,70,43,87,70,63,71,87,34,49,40,68,38,34,85,90,45,31,69,66,39,33,52,52,50,43,53,42,22,74,73,47,33,28,35,30,38,34,39,84,52,9,36,31,32,65,97,44,62,46,19,62,39,37,34,52,33,46,74,71,73,39,52,66,44,54,39,44,24,12,34,73,67,62,28,46,50,35,51,53,26,56,54,52,67,40,85,86,43,47,47,34,35,36,53,41,63,71,58,88,49,68,69,58,27,46,53,52,49,58,60,53,68,53,44,40,34,27,34,38,32,41,42,50,36,92,45,43,59,63,48,27,55,58,44,25,78,56,36,74,47,46,28,29,43,33,24,28,58,64,32,95,72,48,44,76,48,75,38,37,18,54,47,39,39,64,57,40,71,71,39,80,71,64,46,51,56,49,34,39,38,33,38,38,33,36,54,66,80,48,21,71,52,38,47,25,45,52,46,26,54,61,31,46,75,78,36,59,67,71,60,15,26,50,48,19,16,67,72,52,71,42,58,47,66,60,42,44,54,48,50,51,49,53,52,51,54,53,54,54,49,56,70,71,98

pLDDT: mean 89.68, std 10.94, range [43.72, 98.69]

Radius of gyration: 25.12 Å; Cα contacts (8 Å, |Δi|>4): 1286; chains: 2; bounding box: 58×74×56 Å

InterPro domains:
  IPR000878 Tetrapyrrole methylase [PF00590] (18-223)
  IPR008189 rRNA small subunit methyltransferase I [MF_01877] (17-244)
  IPR008189 rRNA small subunit methyltransferase I [PIRSF005917] (9-295)
  IPR008189 rRNA small subunit methyltransferase I [PTHR46111] (15-296)
  IPR008189 rRNA small subunit methyltransferase I [TIGR00096] (18-291)
  IPR008189 rRNA small subunit methyltransferase I [cd11648] (19-243)
  IPR014776 Tetrapyrrole methylase, subdomain 2 [G3DSA:3.30.950.10] (128-249)
  IPR014777 Tetrapyrrole methylase, subdomain 1 [G3DSA:3.40.1010.10] (3-127)
  IPR018063 SAM-dependent methyltransferase RsmI, conserved site [PS01296] (98-109)
  IPR035996 Tetrapyrrole methylase superfamily [SSF53790] (16-242)
  IPR053910 RsmI, HTH domain [PF23016] (250-294)